Protein AF-A0A4Q3CJ29-F1 (afdb_monomer)

Structure (mmCIF, N/CA/C/O backbone):
data_AF-A0A4Q3CJ29-F1
#
_entry.id   AF-A0A4Q3CJ29-F1
#
loop_
_atom_site.group_PDB
_atom_site.id
_atom_site.type_symbol
_atom_site.label_atom_id
_atom_site.label_alt_id
_atom_site.label_comp_id
_atom_site.label_asym_id
_atom_site.label_entity_id
_atom_site.label_seq_id
_atom_site.pdbx_PDB_ins_code
_atom_site.Cartn_x
_atom_site.Cartn_y
_atom_site.Cartn_z
_atom_site.occupancy
_atom_site.B_iso_or_equiv
_atom_site.auth_seq_id
_atom_site.auth_comp_id
_atom_site.auth_asym_id
_atom_site.auth_atom_id
_atom_site.pdbx_PDB_model_num
ATOM 1 N N . VAL A 1 1 ? -7.445 -18.100 38.211 1.00 94.38 1 VAL A N 1
ATOM 2 C CA . VAL A 1 1 ? -8.333 -17.823 39.368 1.00 94.38 1 VAL A CA 1
ATOM 3 C C . VAL A 1 1 ? -9.740 -18.231 38.981 1.00 94.38 1 VAL A C 1
ATOM 5 O O . VAL A 1 1 ? -10.176 -17.816 37.915 1.00 94.38 1 VAL A O 1
ATOM 8 N N . LEU A 1 2 ? -10.411 -19.054 39.791 1.00 96.38 2 LEU A N 1
ATOM 9 C CA . LEU A 1 2 ? -11.776 -19.523 39.535 1.00 96.38 2 LEU A CA 1
ATOM 10 C C . LEU A 1 2 ? -12.670 -19.177 40.727 1.00 96.38 2 LEU A C 1
ATOM 12 O O . LEU A 1 2 ? -12.329 -19.517 41.860 1.00 96.38 2 LEU A O 1
ATOM 16 N N . ILE A 1 3 ? -13.787 -18.508 40.456 1.00 97.44 3 ILE A N 1
ATOM 17 C CA . ILE A 1 3 ? -14.848 -18.225 41.420 1.00 97.44 3 ILE A CA 1
ATOM 18 C C . ILE A 1 3 ? -16.044 -19.103 41.061 1.00 97.44 3 ILE A C 1
ATOM 20 O O . ILE A 1 3 ? -16.581 -19.012 39.959 1.00 97.44 3 ILE A O 1
ATOM 24 N N . GLU A 1 4 ? -16.410 -19.991 41.978 1.00 97.62 4 GLU A N 1
ATOM 25 C CA . GLU A 1 4 ? -17.445 -21.000 41.755 1.00 97.62 4 GLU A CA 1
ATOM 26 C C . GLU A 1 4 ? -18.858 -20.442 41.931 1.00 97.62 4 GLU A C 1
ATOM 28 O O . GLU A 1 4 ? -19.086 -19.464 42.649 1.00 97.62 4 GLU A O 1
ATOM 33 N N . ALA A 1 5 ? -19.829 -21.118 41.317 1.00 95.75 5 ALA A N 1
ATOM 34 C CA . ALA A 1 5 ? -21.240 -20.792 41.474 1.00 95.75 5 ALA A CA 1
ATOM 35 C C . ALA A 1 5 ? -21.651 -20.724 42.962 1.00 95.75 5 ALA A C 1
ATOM 37 O O . ALA A 1 5 ? -21.245 -21.546 43.784 1.00 95.75 5 ALA A O 1
ATOM 38 N N . GLY A 1 6 ? -22.470 -19.729 43.314 1.00 93.50 6 GLY A N 1
ATOM 39 C CA . GLY A 1 6 ? -22.916 -19.484 44.692 1.00 93.50 6 GLY A CA 1
ATOM 40 C C . GLY A 1 6 ? -21.941 -18.679 45.563 1.00 93.50 6 GLY A C 1
ATOM 41 O O . GLY A 1 6 ? -22.311 -18.293 46.673 1.00 93.50 6 GLY A O 1
ATOM 42 N N . ALA A 1 7 ? -20.730 -18.379 45.083 1.00 96.56 7 ALA A N 1
ATOM 43 C CA . ALA A 1 7 ? -19.830 -17.439 45.746 1.00 96.56 7 ALA A CA 1
ATOM 44 C C . ALA A 1 7 ? -20.321 -15.985 45.620 1.00 96.56 7 ALA A C 1
ATOM 46 O O . ALA A 1 7 ? -21.025 -15.630 44.676 1.00 96.56 7 ALA A O 1
ATOM 47 N N . ASN A 1 8 ? -19.897 -15.130 46.553 1.00 95.50 8 ASN A N 1
ATOM 48 C CA . ASN A 1 8 ? -20.162 -13.692 46.526 1.00 95.50 8 ASN A CA 1
ATOM 49 C C . ASN A 1 8 ? -18.838 -12.918 46.531 1.00 95.50 8 ASN A C 1
ATOM 51 O O . ASN A 1 8 ? -18.165 -12.845 47.561 1.00 95.50 8 ASN A O 1
ATOM 55 N N . LEU A 1 9 ? -18.471 -12.362 45.378 1.00 95.56 9 LEU A N 1
ATOM 56 C CA . LEU A 1 9 ? -17.256 -11.583 45.166 1.00 95.56 9 LEU A CA 1
ATOM 57 C C . LEU A 1 9 ? -17.594 -10.310 44.378 1.00 95.56 9 LEU A C 1
ATOM 59 O O . LEU A 1 9 ? -17.378 -10.261 43.173 1.00 95.56 9 LEU A O 1
ATOM 63 N N . PRO A 1 10 ? -18.102 -9.254 45.030 1.00 96.56 10 PRO A N 1
ATOM 64 C CA . PRO A 1 10 ? -18.546 -8.059 44.318 1.00 96.56 10 PRO A CA 1
ATOM 65 C C . PRO A 1 10 ? -17.394 -7.252 43.706 1.00 96.56 10 PRO A C 1
ATOM 67 O O . PRO A 1 10 ? -17.610 -6.550 42.718 1.00 96.56 10 PRO A O 1
ATOM 70 N N . THR A 1 11 ? -16.183 -7.363 44.263 1.00 97.88 11 THR A N 1
ATOM 71 C CA . THR A 1 11 ? -15.027 -6.542 43.885 1.00 97.88 11 THR A CA 1
ATOM 72 C C . THR A 1 11 ? -13.783 -7.395 43.674 1.00 97.88 11 THR A C 1
ATOM 74 O O . THR A 1 11 ? -13.414 -8.189 44.540 1.00 97.88 11 THR A O 1
ATOM 77 N N . VAL A 1 12 ? -13.085 -7.150 42.566 1.00 97.75 12 VAL A N 1
ATOM 78 C CA . VAL A 1 12 ? -11.776 -7.726 42.244 1.00 97.75 12 VAL A CA 1
ATOM 79 C C . VAL A 1 12 ? -10.780 -6.599 41.996 1.00 97.75 12 VAL A C 1
ATOM 81 O O . VAL A 1 12 ? -11.052 -5.687 41.219 1.00 97.75 12 VAL A O 1
ATOM 84 N N . VAL A 1 13 ? -9.609 -6.671 42.630 1.00 96.25 13 VAL A N 1
ATOM 85 C CA . VAL A 1 13 ? -8.489 -5.755 42.375 1.00 96.25 13 VAL A CA 1
ATOM 86 C C . VAL A 1 13 ? -7.233 -6.577 42.110 1.00 96.25 13 VAL A C 1
ATOM 88 O O . VAL A 1 13 ? -6.745 -7.267 43.003 1.00 96.25 13 VAL A O 1
ATOM 91 N N . ASN A 1 14 ? -6.703 -6.494 40.891 1.00 94.25 14 ASN A N 1
ATOM 92 C CA . ASN A 1 14 ? -5.412 -7.059 40.527 1.00 94.25 14 ASN A CA 1
ATOM 93 C C . ASN A 1 14 ? -4.332 -5.975 40.523 1.00 94.25 14 ASN A C 1
ATOM 95 O O . ASN A 1 14 ? -4.329 -5.103 39.659 1.00 94.25 14 ASN A O 1
ATOM 99 N N . ASN A 1 15 ? -3.376 -6.088 41.439 1.00 92.44 15 ASN A N 1
ATOM 100 C CA . ASN A 1 15 ? -2.154 -5.283 41.470 1.00 92.44 15 ASN A CA 1
ATOM 101 C C . ASN A 1 15 ? -0.885 -6.111 41.177 1.00 92.44 15 ASN A C 1
ATOM 103 O O . ASN A 1 15 ? 0.224 -5.584 41.246 1.00 92.44 15 ASN A O 1
ATOM 107 N N . GLY A 1 16 ? -1.041 -7.396 40.843 1.00 90.44 16 GLY A N 1
ATOM 108 C CA . GLY A 1 16 ? 0.041 -8.336 40.565 1.00 90.44 16 GLY A CA 1
ATOM 109 C C . GLY A 1 16 ? -0.089 -8.983 39.185 1.00 90.44 16 GLY A C 1
ATOM 110 O O . GLY A 1 16 ? -0.587 -8.379 38.236 1.00 90.44 16 GLY A O 1
ATOM 111 N N . LEU A 1 17 ? 0.387 -10.222 39.069 1.00 92.38 17 LEU A N 1
ATOM 112 C CA . LEU A 1 17 ? 0.247 -11.030 37.860 1.00 92.38 17 LEU A CA 1
ATOM 113 C C . LEU A 1 17 ? -0.855 -12.075 38.056 1.00 92.38 17 LEU A C 1
ATOM 115 O O . LEU A 1 17 ? -0.728 -12.948 38.913 1.00 92.38 17 LEU A O 1
ATOM 119 N N . ILE A 1 18 ? -1.883 -12.034 37.210 1.00 94.94 18 ILE A N 1
ATOM 120 C CA . ILE A 1 18 ? -2.821 -13.146 37.021 1.00 94.94 18 ILE A CA 1
ATOM 121 C C . ILE A 1 18 ? -2.490 -13.781 35.673 1.00 94.94 18 ILE A C 1
ATOM 123 O O . ILE A 1 18 ? -2.549 -13.112 34.647 1.00 94.94 18 ILE A O 1
ATOM 127 N N . SER A 1 19 ? -2.106 -15.056 35.657 1.00 93.75 19 SER A N 1
ATOM 128 C CA . SER A 1 19 ? -1.716 -15.730 34.419 1.00 93.75 19 SER A CA 1
ATOM 129 C C . SER A 1 19 ? -2.280 -17.141 34.339 1.00 93.75 19 SER A C 1
ATOM 131 O O . SER A 1 19 ? -2.299 -17.851 35.344 1.00 93.75 19 SER A O 1
ATOM 133 N N . ALA A 1 20 ? -2.699 -17.549 33.145 1.00 92.62 20 ALA A N 1
ATOM 134 C CA . ALA A 1 20 ? -2.977 -18.938 32.801 1.00 92.62 20 ALA A CA 1
ATOM 135 C C . ALA A 1 20 ? -2.322 -19.269 31.461 1.00 92.62 20 ALA A C 1
ATOM 137 O O . ALA A 1 20 ? -2.371 -18.474 30.527 1.00 92.62 20 ALA A O 1
ATOM 138 N N . GLN A 1 21 ? -1.705 -20.440 31.363 1.00 87.62 21 GLN A N 1
ATOM 139 C CA . GLN A 1 21 ? -1.105 -20.914 30.123 1.00 87.62 21 GLN A CA 1
ATOM 140 C C . GLN A 1 21 ? -1.438 -22.384 29.937 1.00 87.62 21 GLN A C 1
ATOM 142 O O . GLN A 1 21 ? -1.417 -23.149 30.904 1.00 87.62 21 GLN A O 1
ATOM 147 N N . THR A 1 22 ? -1.723 -22.766 28.702 1.00 83.56 22 THR A N 1
ATOM 148 C CA . THR A 1 22 ? -1.844 -24.162 28.283 1.00 83.56 22 THR A CA 1
ATOM 149 C C . THR A 1 22 ? -0.702 -24.494 27.329 1.00 83.56 22 THR A C 1
ATOM 151 O O . THR A 1 22 ? -0.138 -23.606 26.689 1.00 83.56 22 THR A O 1
ATOM 154 N N . ARG A 1 23 ? -0.290 -25.764 27.314 1.00 77.12 23 ARG A N 1
ATOM 155 C CA . ARG A 1 23 ? 0.631 -26.298 26.305 1.00 77.12 23 ARG A CA 1
ATOM 156 C C . ARG A 1 23 ? -0.206 -26.948 25.213 1.00 77.12 23 ARG A C 1
ATOM 158 O O . ARG A 1 23 ? -1.169 -27.637 25.560 1.00 77.12 23 ARG A O 1
ATOM 165 N N . GLY A 1 24 ? 0.151 -26.701 23.960 1.00 67.44 24 GLY A N 1
ATOM 166 C CA . GLY A 1 24 ? -0.665 -27.068 22.809 1.00 67.44 24 GLY A CA 1
ATOM 167 C C . GLY A 1 24 ? -1.910 -26.185 22.656 1.00 67.44 24 GLY A C 1
ATOM 168 O O . GLY A 1 24 ? -2.311 -25.449 23.566 1.00 67.44 24 GLY A O 1
ATOM 169 N N . TYR A 1 25 ? -2.530 -26.252 21.481 1.00 67.19 25 TYR A N 1
ATOM 170 C CA . TYR A 1 25 ? -3.647 -25.378 21.118 1.00 67.19 25 TYR A CA 1
ATOM 171 C C . TYR A 1 25 ? -5.013 -25.865 21.606 1.00 67.19 25 TYR A C 1
ATOM 173 O O . TYR A 1 25 ? -5.947 -25.077 21.594 1.00 67.19 25 TYR A O 1
ATOM 181 N N . ASP A 1 26 ? -5.142 -27.099 22.095 1.00 69.31 26 ASP A N 1
ATOM 182 C CA . ASP A 1 26 ? -6.441 -27.725 22.405 1.00 69.31 26 ASP A CA 1
ATOM 183 C C . ASP A 1 26 ? -7.023 -27.343 23.781 1.00 69.31 26 ASP A C 1
ATOM 185 O O . ASP A 1 26 ? -8.207 -27.553 24.051 1.00 69.31 26 ASP A O 1
ATOM 189 N N . GLY A 1 27 ? -6.203 -26.800 24.685 1.00 71.50 27 GLY A N 1
ATOM 190 C CA . GLY A 1 27 ? -6.603 -26.494 26.061 1.00 71.50 27 GLY A CA 1
ATOM 191 C C . GLY A 1 27 ? -7.070 -25.051 26.267 1.00 71.50 27 GLY A C 1
ATOM 192 O O . GLY A 1 27 ? -6.395 -24.114 25.847 1.00 71.50 27 GLY A O 1
ATOM 193 N N . ASP A 1 28 ? -8.158 -24.857 27.018 1.00 84.06 28 ASP A N 1
ATOM 194 C CA . ASP A 1 28 ? -8.608 -23.528 27.457 1.00 84.06 28 ASP A CA 1
ATOM 195 C C . ASP A 1 28 ? -7.638 -22.905 28.484 1.00 84.06 28 ASP A C 1
ATOM 197 O O . ASP A 1 28 ? -7.455 -23.419 29.591 1.00 84.06 28 ASP A O 1
ATOM 201 N N . ALA A 1 29 ? -7.065 -21.746 28.155 1.00 90.88 29 ALA A N 1
ATOM 202 C CA . ALA A 1 29 ? -6.261 -20.923 29.054 1.00 90.88 29 ALA A CA 1
ATOM 203 C C . ALA A 1 29 ? -7.100 -19.750 29.577 1.00 90.88 29 ALA A C 1
ATOM 205 O O . ALA A 1 29 ? -7.347 -18.783 28.855 1.00 90.88 29 ALA A O 1
ATOM 206 N N . ILE A 1 30 ? -7.536 -19.816 30.842 1.00 94.25 30 ILE A N 1
ATOM 207 C CA . ILE A 1 30 ? -8.396 -18.779 31.435 1.00 94.25 30 ILE A CA 1
ATOM 208 C C . ILE A 1 30 ? -7.808 -18.249 32.736 1.00 94.25 30 ILE A C 1
ATOM 210 O O . ILE A 1 30 ? -7.749 -18.951 33.748 1.00 94.25 30 ILE A O 1
ATOM 214 N N . ALA A 1 31 ? -7.344 -16.998 32.705 1.00 96.25 31 ALA A N 1
ATOM 215 C CA . ALA A 1 31 ? -6.565 -16.430 33.802 1.00 96.25 31 ALA A CA 1
ATOM 216 C C . ALA A 1 31 ? -7.455 -16.050 34.999 1.00 96.25 31 ALA A C 1
ATOM 218 O O . ALA A 1 31 ? -7.124 -16.369 36.148 1.00 96.25 31 ALA A O 1
ATOM 219 N N . PHE A 1 32 ? -8.620 -15.456 34.742 1.00 97.62 32 PHE A N 1
ATOM 220 C CA . PHE A 1 32 ? -9.660 -15.195 35.734 1.00 97.62 32 PHE A CA 1
ATOM 221 C C . PHE A 1 32 ? -11.031 -15.619 35.201 1.00 97.62 32 PHE A C 1
ATOM 223 O O . PHE A 1 32 ? -11.414 -15.208 34.112 1.00 97.62 32 PHE A O 1
ATOM 230 N N . ARG A 1 33 ? -11.784 -16.404 35.975 1.00 97.50 33 ARG A N 1
ATOM 231 C CA . ARG A 1 33 ? -13.148 -16.827 35.642 1.00 97.50 33 ARG A CA 1
ATOM 232 C C . ARG A 1 33 ? -14.073 -16.663 36.840 1.00 97.50 33 ARG A C 1
ATOM 234 O O . ARG A 1 33 ? -13.758 -17.176 37.915 1.00 97.50 33 ARG A O 1
ATOM 241 N N . ASP A 1 34 ? -15.214 -16.014 36.628 1.00 98.06 34 ASP A N 1
ATOM 242 C CA . ASP A 1 34 ? -16.315 -15.947 37.589 1.00 98.06 34 ASP A CA 1
ATOM 243 C C . ASP A 1 34 ? -17.552 -16.685 37.066 1.00 98.06 34 ASP A C 1
ATOM 245 O O . ASP A 1 34 ? -18.190 -16.248 36.112 1.00 98.06 34 ASP A O 1
ATOM 249 N N . LEU A 1 35 ? -17.887 -17.809 37.705 1.00 97.69 35 LEU A N 1
ATOM 250 C CA . LEU A 1 35 ? -19.113 -18.571 37.453 1.00 97.69 35 LEU A CA 1
ATOM 251 C C . LEU A 1 35 ? -20.255 -18.173 38.393 1.00 97.69 35 LEU A C 1
ATOM 253 O O . LEU A 1 35 ? -21.382 -18.628 38.207 1.00 97.69 35 LEU A O 1
ATOM 257 N N . SER A 1 36 ? -19.982 -17.367 39.423 1.00 97.50 36 SER A N 1
ATOM 258 C CA . SER A 1 36 ? -21.001 -16.933 40.374 1.00 97.50 36 SER A CA 1
ATOM 259 C C . SER A 1 36 ? -21.818 -15.754 39.852 1.00 97.50 36 SER A C 1
ATOM 261 O O . SER A 1 36 ? -22.966 -15.586 40.265 1.00 97.50 36 SER A O 1
ATOM 263 N N . GLY A 1 37 ? -21.246 -14.970 38.930 1.00 96.75 37 GLY A N 1
ATOM 264 C CA . GLY A 1 37 ? -21.897 -13.822 38.300 1.00 96.75 37 GLY A CA 1
ATOM 265 C C . GLY A 1 37 ? -22.069 -12.642 39.255 1.00 96.75 37 GLY A C 1
ATOM 266 O O . GLY A 1 37 ? -22.940 -11.803 39.041 1.00 96.75 37 GLY A O 1
ATOM 267 N N . THR A 1 38 ? -21.278 -12.591 40.331 1.00 97.50 38 THR A N 1
ATOM 268 C CA . THR A 1 38 ? -21.423 -11.577 41.391 1.00 97.50 38 THR A CA 1
ATOM 269 C C . THR A 1 38 ? -20.418 -10.438 41.292 1.00 97.50 38 THR A C 1
ATOM 271 O O . THR A 1 38 ? -20.599 -9.429 41.974 1.00 97.50 38 THR A O 1
ATOM 274 N N . VAL A 1 39 ? -19.387 -10.551 40.446 1.00 98.19 39 VAL A N 1
ATOM 275 C CA . VAL A 1 39 ? -18.405 -9.474 40.244 1.00 98.19 39 VAL A CA 1
ATOM 276 C C . VAL A 1 39 ? -19.084 -8.259 39.625 1.00 98.19 39 VAL A C 1
ATOM 278 O O . VAL A 1 39 ? -19.538 -8.325 38.497 1.00 98.19 39 VAL A O 1
ATOM 281 N N . THR A 1 40 ? -19.108 -7.131 40.331 1.00 97.69 40 THR A N 1
ATOM 282 C CA . THR A 1 40 ? -19.664 -5.856 39.825 1.00 97.69 40 THR A CA 1
ATOM 283 C C . THR A 1 40 ? -18.574 -4.830 39.524 1.00 97.69 40 THR A C 1
ATOM 285 O O . THR A 1 40 ? -18.781 -3.910 38.736 1.00 97.69 40 THR A O 1
ATOM 288 N N . SER A 1 41 ? -17.393 -4.987 40.129 1.00 98.06 41 SER A N 1
ATOM 289 C CA . SER A 1 41 ? -16.230 -4.127 39.922 1.00 98.06 41 SER A CA 1
ATOM 290 C C . SER A 1 41 ? -14.973 -4.968 39.740 1.00 98.06 41 SER A C 1
ATOM 292 O O . SER A 1 41 ? -14.632 -5.783 40.600 1.00 98.06 41 SER A O 1
ATOM 294 N N . PHE A 1 42 ? -14.268 -4.752 38.632 1.00 98.31 42 PHE A N 1
ATOM 295 C CA . PHE A 1 42 ? -12.999 -5.406 38.336 1.00 98.31 42 PHE A CA 1
ATOM 296 C C . PHE A 1 42 ? -11.959 -4.341 38.009 1.00 98.31 42 PHE A C 1
ATOM 298 O O . PHE A 1 42 ? -12.092 -3.623 37.026 1.00 98.31 42 PHE A O 1
ATOM 305 N N . THR A 1 43 ? -10.910 -4.220 38.817 1.00 97.00 43 THR A N 1
ATOM 306 C CA . THR A 1 43 ? -9.826 -3.259 38.586 1.00 97.00 43 THR A CA 1
ATOM 307 C C . THR A 1 43 ? -8.515 -3.985 38.322 1.00 97.00 43 THR A C 1
ATOM 309 O O . THR A 1 43 ? -8.062 -4.764 39.158 1.00 97.00 43 THR A O 1
ATOM 312 N N . ASN A 1 44 ? -7.879 -3.704 37.186 1.00 95.50 44 ASN A N 1
ATOM 313 C CA . ASN A 1 44 ? -6.526 -4.150 36.870 1.00 95.50 44 ASN A CA 1
ATOM 314 C C . ASN A 1 44 ? -5.556 -2.963 36.893 1.00 95.50 44 ASN A C 1
ATOM 316 O O . ASN A 1 44 ? -5.711 -2.018 36.120 1.00 95.50 44 ASN A O 1
ATOM 320 N N . THR A 1 45 ? -4.526 -3.044 37.731 1.00 93.62 45 THR A N 1
ATOM 321 C CA . THR A 1 45 ? -3.436 -2.060 37.803 1.00 93.62 45 THR A CA 1
ATOM 322 C C . THR A 1 45 ? -2.075 -2.683 37.491 1.00 93.62 45 THR A C 1
ATOM 324 O O . THR A 1 45 ? -1.043 -2.112 37.824 1.00 93.62 45 THR A O 1
ATOM 327 N N . SER A 1 46 ? -2.047 -3.892 36.924 1.00 91.94 46 SER A N 1
ATOM 328 C CA . SER A 1 46 ? -0.815 -4.598 36.564 1.00 91.94 46 SER A CA 1
ATOM 329 C C . SER A 1 46 ? -1.094 -5.556 35.398 1.00 91.94 46 SER A C 1
ATOM 331 O O . SER A 1 46 ? -1.649 -5.126 34.383 1.00 91.94 46 SER A O 1
ATOM 333 N N . ARG A 1 47 ? -0.716 -6.836 35.484 1.00 92.00 47 ARG A N 1
ATOM 334 C CA . ARG A 1 47 ? -0.756 -7.756 34.342 1.00 92.00 47 ARG A CA 1
ATOM 335 C C . ARG A 1 47 ? -1.781 -8.873 34.509 1.00 92.00 47 ARG A C 1
ATOM 337 O O . ARG A 1 47 ? -1.788 -9.571 35.523 1.00 92.00 47 ARG A O 1
ATOM 344 N N . ILE A 1 48 ? -2.567 -9.096 33.457 1.00 94.19 48 ILE A N 1
ATOM 345 C CA . ILE A 1 48 ? -3.353 -10.317 33.262 1.00 94.19 48 ILE A CA 1
ATOM 346 C C . ILE A 1 48 ? -2.932 -10.936 31.932 1.00 94.19 48 ILE A C 1
ATOM 348 O O . ILE A 1 48 ? -2.820 -10.236 30.929 1.00 94.19 48 ILE A O 1
ATOM 352 N N . ALA A 1 49 ? -2.645 -12.230 31.910 1.00 91.62 49 ALA A N 1
ATOM 353 C CA . ALA A 1 49 ? -2.228 -12.905 30.692 1.00 91.62 49 ALA A CA 1
ATOM 354 C C . ALA A 1 49 ? -2.876 -14.283 30.569 1.00 91.62 49 ALA A C 1
ATOM 356 O O . ALA A 1 49 ? -2.850 -15.084 31.498 1.00 91.62 49 ALA A O 1
ATOM 357 N N . SER A 1 50 ? -3.409 -14.579 29.396 1.00 89.69 50 SER A N 1
ATOM 358 C CA . SER A 1 50 ? -3.743 -15.931 28.974 1.00 89.69 50 SER A CA 1
ATOM 359 C C . SER A 1 50 ? -3.149 -16.198 27.603 1.00 89.69 50 SER A C 1
ATOM 361 O O . SER A 1 50 ? -3.184 -15.313 26.748 1.00 89.69 50 SER A O 1
ATOM 363 N N . GLY A 1 51 ? -2.656 -17.405 27.366 1.00 81.75 51 GLY A N 1
ATOM 364 C CA . GLY A 1 51 ? -2.190 -17.796 26.041 1.00 81.75 51 GLY A CA 1
ATOM 365 C C . GLY A 1 51 ? -1.708 -19.235 25.992 1.00 81.75 51 GLY A C 1
ATOM 366 O O . GLY A 1 51 ? -1.588 -19.895 27.025 1.00 81.75 51 GLY A O 1
ATOM 367 N N . TYR A 1 52 ? -1.411 -19.688 24.783 1.00 77.69 52 TYR A N 1
ATOM 368 C CA . TYR A 1 52 ? -0.823 -20.997 24.524 1.00 77.69 52 TYR A CA 1
ATOM 369 C C . TYR A 1 52 ? 0.699 -20.883 24.520 1.00 77.69 52 TYR A C 1
ATOM 371 O O . TYR A 1 52 ? 1.262 -19.836 24.185 1.00 77.69 52 TYR A O 1
ATOM 379 N N . VAL A 1 53 ? 1.362 -21.963 24.903 1.00 66.56 53 VAL A N 1
ATOM 380 C CA . VAL A 1 53 ? 2.774 -22.187 24.612 1.00 66.56 53 VAL A CA 1
ATOM 381 C C . VAL A 1 53 ? 2.816 -23.285 23.564 1.00 66.56 53 VAL A C 1
ATOM 383 O O . VAL A 1 53 ? 2.398 -24.407 23.851 1.00 66.56 53 VAL A O 1
ATOM 386 N N . ASP A 1 54 ? 3.280 -22.918 22.374 1.00 62.84 54 ASP A N 1
ATOM 387 C CA . ASP A 1 54 ? 3.537 -23.842 21.276 1.00 62.84 54 ASP A CA 1
ATOM 388 C C . ASP A 1 54 ? 4.679 -24.790 21.673 1.00 62.84 54 ASP A C 1
ATOM 390 O O . ASP A 1 54 ? 5.763 -24.338 22.066 1.00 62.84 54 ASP A O 1
ATOM 394 N N . ASP A 1 55 ? 4.403 -26.090 21.675 1.00 60.34 55 ASP A N 1
ATOM 395 C CA . ASP A 1 55 ? 5.374 -27.146 21.937 1.00 60.34 55 ASP A CA 1
ATOM 396 C C . ASP A 1 55 ? 5.819 -27.892 20.673 1.00 60.34 55 ASP A C 1
ATOM 398 O O . ASP A 1 55 ? 6.793 -28.645 20.761 1.00 60.34 55 ASP A O 1
ATOM 402 N N . ASP A 1 56 ? 5.204 -27.619 19.515 1.00 54.44 56 ASP A N 1
ATOM 403 C CA . ASP A 1 56 ? 5.570 -28.198 18.225 1.00 54.44 56 ASP A CA 1
ATOM 404 C C . ASP A 1 56 ? 5.083 -27.335 17.040 1.00 54.44 56 ASP A C 1
ATOM 406 O O . ASP A 1 56 ? 3.902 -27.285 16.701 1.00 54.44 56 ASP A O 1
ATOM 410 N N . ALA A 1 57 ? 6.029 -26.722 16.321 1.00 55.19 57 ALA A N 1
ATOM 411 C CA . ALA A 1 57 ? 5.754 -25.901 15.140 1.00 55.19 57 ALA A CA 1
ATOM 412 C C . ALA A 1 57 ? 5.237 -26.698 13.916 1.00 55.19 57 ALA A C 1
ATOM 414 O O . ALA A 1 57 ? 5.065 -26.116 12.842 1.00 55.19 57 ALA A O 1
ATOM 415 N N . THR A 1 58 ? 5.054 -28.020 14.039 1.00 56.03 58 THR A N 1
ATOM 416 C CA . THR A 1 58 ? 4.610 -28.925 12.964 1.00 56.03 58 THR A CA 1
ATOM 417 C C . THR A 1 58 ? 3.251 -29.589 13.207 1.00 56.03 58 THR A C 1
ATOM 419 O O . THR A 1 58 ? 2.852 -30.443 12.415 1.00 56.03 58 THR A O 1
ATOM 422 N N . ASP A 1 59 ? 2.520 -29.196 14.254 1.00 54.66 59 ASP A N 1
ATOM 423 C CA . ASP A 1 59 ? 1.235 -29.816 14.592 1.00 54.66 59 ASP A CA 1
ATOM 424 C C . ASP A 1 59 ? 0.119 -29.528 13.563 1.00 54.66 59 ASP A C 1
ATOM 426 O O . ASP A 1 59 ? -0.277 -28.384 13.323 1.00 54.66 59 ASP A O 1
ATOM 430 N N . ASP A 1 60 ? -0.473 -30.598 13.018 1.00 52.78 60 ASP A N 1
ATOM 431 C CA . ASP A 1 60 ? -1.748 -30.572 12.290 1.00 52.78 60 ASP A CA 1
ATOM 432 C C . ASP A 1 60 ? -2.914 -30.528 13.304 1.00 52.78 60 ASP A C 1
ATOM 434 O O . ASP A 1 60 ? -3.476 -31.554 13.706 1.00 52.78 60 ASP A O 1
ATOM 438 N N . ILE A 1 61 ? -3.291 -29.325 13.750 1.00 53.16 61 ILE A N 1
ATOM 439 C CA . ILE A 1 61 ? -4.404 -29.113 14.694 1.00 53.16 61 ILE A CA 1
ATOM 440 C C . ILE A 1 61 ? -5.735 -29.496 14.018 1.00 53.16 61 ILE A C 1
ATOM 442 O O . ILE A 1 61 ? -6.258 -28.770 13.173 1.00 53.16 61 ILE A O 1
ATOM 446 N N . THR A 1 62 ? -6.329 -30.626 14.416 1.00 53.22 62 THR A N 1
ATOM 447 C CA . THR A 1 62 ? -7.603 -31.149 13.861 1.00 53.22 62 THR A CA 1
ATOM 448 C C . THR A 1 62 ? -8.804 -31.004 14.807 1.00 53.22 62 THR A C 1
ATOM 450 O O . THR A 1 62 ? -9.950 -31.174 14.390 1.00 53.22 62 THR A O 1
ATOM 453 N N . SER A 1 63 ? -8.559 -30.652 16.070 1.00 55.56 63 SER A N 1
ATOM 454 C CA . SER A 1 63 ? -9.529 -30.506 17.172 1.00 55.56 63 SER A CA 1
ATOM 455 C C . SER A 1 63 ? -10.093 -29.084 17.323 1.00 55.56 63 SER A C 1
ATOM 457 O O . SER A 1 63 ? -11.072 -28.889 18.047 1.00 55.56 63 SER A O 1
ATOM 459 N N . GLY A 1 64 ? -9.530 -28.109 16.601 1.00 52.84 64 GLY A N 1
ATOM 460 C CA . GLY A 1 64 ? -9.810 -26.680 16.764 1.00 52.84 64 GLY A CA 1
ATOM 461 C C . GLY A 1 64 ? -9.042 -26.070 17.942 1.00 52.84 64 GLY A C 1
ATOM 462 O O . GLY A 1 64 ? -8.774 -26.731 18.937 1.00 52.84 64 GLY A O 1
ATOM 463 N N . THR A 1 65 ? -8.685 -24.788 17.843 1.00 57.97 65 THR A N 1
ATOM 464 C CA . THR A 1 65 ? -7.994 -24.080 18.930 1.00 57.97 65 THR A CA 1
ATOM 465 C C . THR A 1 65 ? -8.933 -23.905 20.133 1.00 57.97 65 THR A C 1
ATOM 467 O O . THR A 1 65 ? -10.030 -23.361 19.977 1.00 57.97 65 THR A O 1
ATOM 470 N N . GLY A 1 66 ? -8.505 -24.299 21.334 1.00 57.66 66 GLY A N 1
ATOM 471 C CA . GLY A 1 66 ? -9.111 -23.944 22.623 1.00 57.66 66 GLY A CA 1
ATOM 472 C C . GLY A 1 66 ? -9.175 -22.426 22.826 1.00 57.66 66 GLY A C 1
ATOM 473 O O . GLY A 1 66 ? -8.772 -21.660 21.954 1.00 57.66 66 GLY A O 1
ATOM 474 N N . ARG A 1 67 ? -9.680 -21.934 23.963 1.00 76.50 67 ARG A N 1
ATOM 475 C CA . ARG A 1 67 ? -9.873 -20.489 24.226 1.00 76.50 67 ARG A CA 1
ATOM 476 C C . ARG A 1 67 ? -8.784 -19.881 25.112 1.00 76.50 67 ARG A C 1
ATOM 478 O O . ARG A 1 67 ? -8.526 -20.385 26.199 1.00 76.50 67 ARG A O 1
ATOM 485 N N . ALA A 1 68 ? -8.262 -18.714 24.730 1.00 86.00 68 ALA A N 1
ATOM 486 C CA . ALA A 1 68 ? -7.376 -17.892 25.556 1.00 86.00 68 ALA A CA 1
ATOM 487 C C . ALA A 1 68 ? -8.127 -16.647 26.051 1.00 86.00 68 ALA A C 1
ATOM 489 O O . ALA A 1 68 ? -8.233 -15.644 25.338 1.00 86.00 68 ALA A O 1
ATOM 490 N N . LEU A 1 69 ? -8.668 -16.717 27.272 1.00 93.44 69 LEU A N 1
ATOM 491 C CA . LEU A 1 69 ? -9.317 -15.582 27.928 1.00 93.44 69 LEU A CA 1
ATOM 492 C C . LEU A 1 69 ? -8.517 -15.085 29.126 1.00 93.44 69 LEU A C 1
ATOM 494 O O . LEU A 1 69 ? -8.275 -15.802 30.098 1.00 93.44 69 LEU A O 1
ATOM 498 N N . ALA A 1 70 ? -8.195 -13.800 29.112 1.00 96.19 70 ALA A N 1
ATOM 499 C CA . ALA A 1 70 ? -7.647 -13.143 30.278 1.00 96.19 70 ALA A CA 1
ATOM 500 C C . ALA A 1 70 ? -8.696 -13.097 31.394 1.00 96.19 70 ALA A C 1
ATOM 502 O O . ALA A 1 70 ? -8.393 -13.405 32.548 1.00 96.19 70 ALA A O 1
ATOM 503 N N . VAL A 1 71 ? -9.935 -12.737 31.047 1.00 97.94 71 VAL A N 1
ATOM 504 C CA . VAL A 1 71 ? -11.031 -12.601 32.008 1.00 97.94 71 VAL A CA 1
ATOM 505 C C . VAL A 1 71 ? -12.337 -13.118 31.401 1.00 97.94 71 VAL A C 1
ATOM 507 O O . VAL A 1 71 ? -12.732 -12.708 30.313 1.00 97.94 71 VAL A O 1
ATOM 510 N N . ASP A 1 72 ? -13.010 -14.011 32.120 1.00 97.88 72 ASP A N 1
ATOM 511 C CA . ASP A 1 72 ? -14.324 -14.566 31.792 1.00 97.88 72 ASP A CA 1
ATOM 512 C C . ASP A 1 72 ? -15.322 -14.206 32.906 1.00 97.88 72 ASP A C 1
ATOM 514 O O . ASP A 1 72 ? -15.315 -14.815 33.978 1.00 97.88 72 ASP A O 1
ATOM 518 N N . LEU A 1 73 ? -16.140 -13.180 32.660 1.00 98.12 73 LEU A N 1
ATOM 519 C CA . LEU A 1 73 ? -17.237 -12.709 33.518 1.00 98.12 73 LEU A CA 1
ATOM 520 C C . LEU A 1 73 ? -18.604 -12.950 32.861 1.00 98.12 73 LEU A C 1
ATOM 522 O O . LEU A 1 73 ? -19.594 -12.322 33.231 1.00 98.12 73 LEU A O 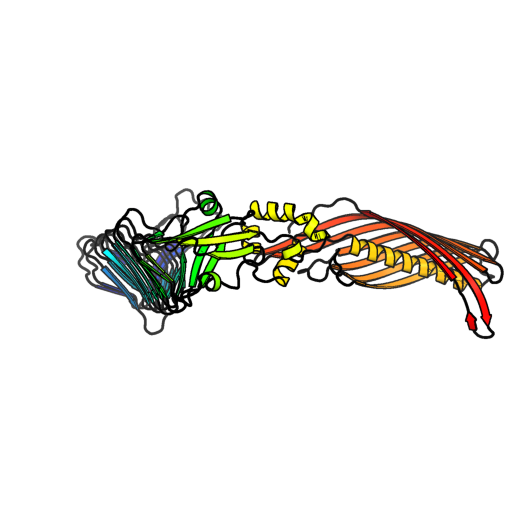1
ATOM 526 N N . SER A 1 74 ? -18.670 -13.858 31.886 1.00 97.44 74 SER A N 1
ATOM 527 C CA . SER A 1 74 ? -19.865 -14.087 31.064 1.00 97.44 74 SER A CA 1
ATOM 528 C C . SER A 1 74 ? -21.097 -14.576 31.836 1.00 97.44 74 SER A C 1
ATOM 530 O O . SER A 1 74 ? -22.215 -14.465 31.340 1.00 97.44 74 SER A O 1
ATOM 532 N N . ALA A 1 75 ? -20.921 -15.077 33.065 1.00 97.38 75 ALA A N 1
ATOM 533 C CA . ALA A 1 75 ? -22.019 -15.456 33.956 1.00 97.38 75 ALA A CA 1
ATOM 534 C C . ALA A 1 75 ? -22.707 -14.256 34.638 1.00 97.38 75 ALA A C 1
ATOM 536 O O . ALA A 1 75 ? -23.756 -14.429 35.259 1.00 97.38 75 ALA A O 1
ATOM 537 N N . ASN A 1 76 ? -22.133 -13.051 34.566 1.00 97.62 76 ASN A N 1
ATOM 538 C CA . ASN A 1 76 ? -22.725 -11.865 35.172 1.00 97.62 76 ASN A CA 1
ATOM 539 C C . ASN A 1 76 ? -23.961 -11.404 34.379 1.00 97.62 76 ASN A C 1
ATOM 541 O O . ASN A 1 76 ? -23.915 -11.253 33.163 1.00 97.62 76 ASN A O 1
ATOM 545 N N . THR A 1 77 ? -25.074 -11.142 35.061 1.00 96.62 77 THR A N 1
ATOM 546 C CA . THR A 1 77 ? -26.305 -10.644 34.415 1.00 96.62 77 THR A CA 1
ATOM 547 C C . THR A 1 77 ? -26.713 -9.247 34.883 1.00 96.62 77 THR A C 1
ATOM 549 O O . THR A 1 77 ? -27.756 -8.744 34.473 1.00 96.62 77 THR A O 1
ATOM 552 N N . THR A 1 78 ? -25.950 -8.631 35.789 1.00 95.44 78 THR A N 1
ATOM 553 C CA . THR A 1 78 ? -26.264 -7.331 36.406 1.00 95.44 78 THR A CA 1
ATOM 554 C C . THR A 1 78 ? -25.465 -6.171 35.819 1.00 95.44 78 THR A C 1
ATOM 556 O O . THR A 1 78 ? -25.906 -5.029 35.920 1.00 95.44 78 THR A O 1
ATOM 559 N N . GLY A 1 79 ? -24.318 -6.462 35.208 1.00 96.88 79 GLY A N 1
ATOM 560 C CA . GLY A 1 79 ? -23.357 -5.498 34.689 1.00 96.88 79 GLY A CA 1
ATOM 561 C C . GLY A 1 79 ? -22.093 -5.423 35.548 1.00 96.88 79 GLY A C 1
ATOM 562 O O . GLY A 1 79 ? -22.144 -5.545 36.779 1.00 96.88 79 GLY A O 1
ATOM 563 N N . VAL A 1 80 ? -20.962 -5.198 34.887 1.00 98.31 80 VAL A N 1
ATOM 564 C CA . VAL A 1 80 ? -19.623 -5.078 35.464 1.00 98.31 80 VAL A CA 1
ATOM 565 C C . VAL A 1 80 ? -18.997 -3.751 35.057 1.00 98.31 80 VAL A C 1
ATOM 567 O O . VAL A 1 80 ? -18.945 -3.403 33.881 1.00 98.31 80 VAL A O 1
ATOM 570 N N . ASN A 1 81 ? -18.419 -3.039 36.024 1.00 98.44 81 ASN A N 1
ATOM 571 C CA . ASN A 1 81 ? -17.475 -1.961 35.751 1.00 98.44 81 ASN A CA 1
ATOM 572 C C . ASN A 1 81 ? -16.037 -2.504 35.776 1.00 98.44 81 ASN A C 1
ATOM 574 O O . ASN A 1 81 ? -15.430 -2.669 36.839 1.00 98.44 81 ASN A O 1
ATOM 578 N N . PHE A 1 82 ? -15.499 -2.799 34.597 1.00 98.50 82 PHE A N 1
ATOM 579 C CA . PHE A 1 82 ? -14.124 -3.230 34.393 1.00 98.50 82 PHE A CA 1
ATOM 580 C C . PHE A 1 82 ? -13.237 -2.014 34.129 1.00 98.50 82 PHE A C 1
ATOM 582 O O . PHE A 1 82 ? -13.427 -1.296 33.156 1.00 98.50 82 PHE A O 1
ATOM 589 N N . THR A 1 83 ? -12.221 -1.787 34.953 1.00 97.69 83 THR A N 1
ATOM 590 C CA . THR A 1 83 ? -11.281 -0.676 34.787 1.00 97.69 83 THR A CA 1
ATOM 591 C C . THR A 1 83 ? -9.844 -1.174 34.741 1.00 97.69 83 THR A C 1
ATOM 593 O O . THR A 1 83 ? -9.361 -1.799 35.682 1.00 97.69 83 THR A O 1
ATOM 596 N N . GLN A 1 84 ? -9.130 -0.840 33.669 1.00 95.38 84 GLN A N 1
ATOM 597 C CA . GLN A 1 84 ? -7.677 -0.894 33.627 1.00 95.38 84 GLN A CA 1
ATOM 598 C C . GLN A 1 84 ? -7.111 0.511 33.814 1.00 95.38 84 GLN A C 1
ATOM 600 O O . GLN A 1 84 ? -7.386 1.420 33.031 1.00 95.38 84 GLN A O 1
ATOM 605 N N . ASN A 1 85 ? -6.313 0.674 34.861 1.00 92.06 85 ASN A N 1
ATOM 606 C CA . ASN A 1 85 ? -5.685 1.934 35.227 1.00 92.06 85 ASN A CA 1
ATOM 607 C C . ASN A 1 85 ? -4.387 1.626 35.970 1.00 92.06 85 ASN A C 1
ATOM 609 O O . ASN A 1 85 ? -4.391 0.927 36.976 1.00 92.06 85 ASN A O 1
ATOM 613 N N . GLU A 1 86 ? -3.287 2.192 35.502 1.00 81.75 86 GLU A N 1
ATOM 614 C CA . GLU A 1 86 ? -2.019 2.220 36.220 1.00 81.75 86 GLU A CA 1
ATOM 615 C C . GLU A 1 86 ? -1.308 3.549 35.944 1.00 81.75 86 GLU A C 1
ATOM 617 O O . GLU A 1 86 ? -1.276 4.013 34.801 1.00 81.75 86 GLU A O 1
ATOM 622 N N . ALA A 1 87 ? -0.769 4.167 36.998 1.00 65.94 87 ALA A N 1
ATOM 623 C CA . ALA A 1 87 ? -0.237 5.528 36.978 1.00 65.94 87 ALA A CA 1
ATOM 624 C C . ALA A 1 87 ? 1.106 5.664 36.228 1.00 65.94 87 ALA A C 1
ATOM 626 O O . ALA A 1 87 ? 1.448 6.766 35.801 1.00 65.94 87 ALA A O 1
ATOM 627 N N . ALA A 1 88 ? 1.857 4.572 36.059 1.00 67.25 88 ALA A N 1
ATOM 628 C CA . ALA A 1 88 ? 3.147 4.503 35.371 1.00 67.25 88 ALA A CA 1
ATOM 629 C C . ALA A 1 88 ? 3.088 3.866 33.959 1.00 67.25 88 ALA A C 1
ATOM 631 O O . ALA A 1 88 ? 4.137 3.660 33.347 1.00 67.25 88 ALA A O 1
ATOM 632 N N . ASN A 1 89 ? 1.888 3.619 33.411 1.00 60.41 89 ASN A N 1
ATOM 633 C CA . ASN A 1 89 ? 1.609 3.074 32.069 1.00 60.41 89 ASN A CA 1
ATOM 634 C C . ASN A 1 89 ? 2.043 1.616 31.780 1.00 60.41 89 ASN A C 1
ATOM 636 O O . ASN A 1 89 ? 2.278 1.271 30.621 1.00 60.41 89 ASN A O 1
ATOM 640 N N . ASN A 1 90 ? 2.085 0.725 32.778 1.00 68.88 90 ASN A N 1
ATOM 641 C CA . ASN A 1 90 ? 2.497 -0.678 32.588 1.00 68.88 90 ASN A CA 1
ATOM 642 C C . ASN A 1 90 ? 1.387 -1.734 32.733 1.00 68.88 90 ASN A C 1
ATOM 644 O O . ASN A 1 90 ? 1.689 -2.927 32.633 1.00 68.88 90 ASN A O 1
ATOM 648 N N . ALA A 1 91 ? 0.122 -1.351 32.934 1.00 86.44 91 ALA A N 1
ATOM 649 C CA . ALA A 1 91 ? -0.961 -2.334 32.955 1.00 86.44 91 ALA A CA 1
ATOM 650 C C . ALA A 1 91 ? -1.178 -2.965 31.572 1.00 86.44 91 ALA A C 1
ATOM 652 O O . ALA A 1 91 ? -1.261 -2.267 30.560 1.00 86.44 91 ALA A O 1
ATOM 653 N N . ARG A 1 92 ? -1.247 -4.298 31.525 1.00 91.94 92 ARG A N 1
ATOM 654 C CA . ARG A 1 92 ? -1.428 -5.048 30.275 1.00 91.94 92 ARG A CA 1
ATOM 655 C C . ARG A 1 92 ? -2.370 -6.219 30.470 1.00 91.94 92 ARG A C 1
ATOM 657 O O . ARG A 1 92 ? -2.218 -6.978 31.430 1.00 91.94 92 ARG A O 1
ATOM 664 N N . ILE A 1 93 ? -3.268 -6.404 29.513 1.00 94.38 93 ILE A N 1
ATOM 665 C CA . ILE A 1 93 ? -4.076 -7.613 29.386 1.00 94.38 93 ILE A CA 1
ATOM 666 C C . ILE A 1 93 ? -3.734 -8.283 28.059 1.00 94.38 93 ILE A C 1
ATOM 668 O O . ILE A 1 93 ? -3.805 -7.648 27.012 1.00 94.38 93 ILE A O 1
ATOM 672 N N . PHE A 1 94 ? -3.367 -9.561 28.106 1.00 92.88 94 PHE A N 1
ATOM 673 C CA . PHE A 1 94 ? -3.208 -10.400 26.918 1.00 92.88 94 PHE A CA 1
ATOM 674 C C . PHE A 1 94 ? -4.181 -11.570 26.991 1.00 92.88 94 PHE A C 1
ATOM 676 O O . PHE A 1 94 ? -4.198 -12.279 27.997 1.00 92.88 94 PHE A O 1
ATOM 683 N N . GLY A 1 95 ? -4.966 -11.765 25.937 1.00 91.88 95 GLY A N 1
ATOM 684 C CA . GLY A 1 95 ? -6.095 -12.690 25.905 1.00 91.88 95 GLY A CA 1
ATOM 685 C C . GLY A 1 95 ? -7.439 -11.973 25.895 1.00 91.88 95 GLY A C 1
ATOM 686 O O . GLY A 1 95 ? -7.534 -10.790 26.224 1.00 91.88 95 GLY A O 1
ATOM 687 N N . GLY A 1 96 ? -8.487 -12.697 25.504 1.00 95.00 96 GLY A N 1
ATOM 688 C CA . GLY A 1 96 ? -9.819 -12.119 25.373 1.00 95.00 96 GLY A CA 1
ATOM 689 C C . GLY A 1 96 ? -10.468 -11.761 26.713 1.00 95.00 96 GLY A C 1
ATOM 690 O O . GLY A 1 96 ? -10.138 -12.326 27.759 1.00 95.00 96 GLY A O 1
ATOM 691 N N . ILE A 1 97 ? -11.426 -10.842 26.670 1.00 97.81 97 ILE A N 1
ATOM 692 C CA . ILE A 1 97 ? -12.300 -10.490 27.791 1.00 97.81 97 ILE A CA 1
ATOM 693 C C . ILE A 1 97 ? -13.729 -10.841 27.384 1.00 97.81 97 ILE A C 1
ATOM 695 O O . ILE A 1 97 ? -14.205 -10.374 26.352 1.00 97.81 97 ILE A O 1
ATOM 699 N N . ALA A 1 98 ? -14.411 -11.656 28.182 1.00 98.00 98 ALA A N 1
ATOM 700 C CA . ALA A 1 98 ? -15.826 -11.964 27.998 1.00 98.00 98 ALA A CA 1
ATOM 701 C C . ALA A 1 98 ? -16.633 -11.378 29.158 1.00 98.00 98 ALA A C 1
ATOM 703 O O . ALA A 1 98 ? -16.354 -11.682 30.318 1.00 98.00 98 ALA A O 1
ATOM 704 N N . LEU A 1 99 ? -17.609 -10.540 28.834 1.00 98.12 99 LEU A N 1
ATOM 705 C CA . LEU A 1 99 ? -18.543 -9.916 29.763 1.00 98.12 99 LEU A CA 1
ATOM 706 C C . LEU A 1 99 ? -19.942 -10.530 29.590 1.00 98.12 99 LEU A C 1
ATOM 708 O O . LEU A 1 99 ? -20.111 -11.521 28.869 1.00 98.12 99 LEU A O 1
ATOM 712 N N . GLY A 1 100 ? -20.889 -10.032 30.372 1.00 96.88 100 GLY A N 1
ATOM 713 C CA . GLY A 1 100 ? -22.119 -10.714 30.725 1.00 96.88 100 GLY A CA 1
ATOM 714 C C . GLY A 1 100 ? -23.323 -10.341 29.866 1.00 96.88 100 GLY A C 1
ATOM 715 O O . GLY A 1 100 ? -23.214 -9.955 28.710 1.00 96.88 100 GLY A O 1
ATOM 716 N N . SER A 1 101 ? -24.517 -10.518 30.428 1.00 96.50 101 SER A N 1
ATOM 717 C CA . SER A 1 101 ? -25.772 -10.053 29.817 1.00 96.50 101 SER A CA 1
ATOM 718 C C . SER A 1 101 ? -26.320 -8.774 30.460 1.00 96.50 101 SER A C 1
ATOM 720 O O . SER A 1 101 ? -27.467 -8.401 30.199 1.00 96.50 101 SER A O 1
ATOM 722 N N . GLY A 1 102 ? -25.577 -8.201 31.408 1.00 96.06 102 GLY A N 1
ATOM 723 C CA . GLY A 1 102 ? -25.927 -6.952 32.074 1.00 96.06 102 GLY A CA 1
ATOM 724 C C . GLY A 1 102 ? -25.313 -5.756 31.356 1.00 96.06 102 GLY A C 1
ATOM 725 O O . GLY A 1 102 ? -24.604 -5.914 30.382 1.00 96.06 102 GLY A O 1
ATOM 726 N N . ASN A 1 103 ? -25.570 -4.543 31.841 1.00 97.19 103 ASN A N 1
ATOM 727 C CA . ASN A 1 103 ? -24.968 -3.358 31.229 1.00 97.19 103 ASN A CA 1
ATOM 728 C C . ASN A 1 103 ? -23.508 -3.242 31.666 1.00 97.19 103 ASN A C 1
ATOM 730 O O . ASN A 1 103 ? -23.231 -2.842 32.802 1.00 97.19 103 ASN A O 1
ATOM 734 N N . ASP A 1 104 ? -22.593 -3.591 30.775 1.00 98.25 104 ASP A N 1
ATOM 735 C CA . ASP A 1 104 ? -21.176 -3.667 31.086 1.00 98.25 104 ASP A CA 1
ATOM 736 C C . ASP A 1 104 ? -20.417 -2.398 30.674 1.00 98.25 104 ASP A C 1
ATOM 738 O O . ASP A 1 104 ? -20.707 -1.747 29.670 1.00 98.25 104 ASP A O 1
ATOM 742 N N . GLN A 1 105 ? -19.400 -2.030 31.451 1.00 98.44 105 GLN A N 1
ATOM 743 C CA . GLN A 1 105 ? -18.527 -0.897 31.163 1.00 98.44 105 GLN A CA 1
ATOM 744 C C . GLN A 1 105 ? -17.063 -1.322 31.243 1.00 98.44 105 GLN A C 1
ATOM 746 O O . GLN A 1 105 ? -16.581 -1.697 32.307 1.00 98.44 105 GLN A O 1
ATOM 751 N N . LEU A 1 106 ? -16.331 -1.186 30.137 1.00 98.62 106 LEU A N 1
ATOM 752 C CA . LEU A 1 106 ? -14.881 -1.353 30.083 1.00 98.62 106 LEU A CA 1
ATOM 753 C C . LEU A 1 106 ? -14.201 0.014 29.962 1.00 98.62 106 LEU A C 1
ATOM 755 O O . LEU A 1 106 ? -14.338 0.700 28.954 1.00 98.62 106 LEU A O 1
ATOM 759 N N . ASN A 1 107 ? -13.433 0.391 30.980 1.00 98.19 107 ASN A N 1
ATOM 760 C CA . ASN A 1 107 ? -12.618 1.598 31.033 1.00 98.19 107 ASN A CA 1
ATOM 761 C C . ASN A 1 107 ? -11.136 1.237 30.904 1.00 98.19 107 ASN A C 1
ATOM 763 O O . ASN A 1 107 ? -10.501 0.815 31.869 1.00 98.19 107 ASN A O 1
ATOM 767 N N . LEU A 1 108 ? -10.566 1.434 29.722 1.00 97.00 108 LEU A N 1
ATOM 768 C CA . LEU A 1 108 ? -9.142 1.284 29.458 1.00 97.00 108 LEU A CA 1
ATOM 769 C C . LEU A 1 108 ? -8.471 2.663 29.529 1.00 97.00 108 LEU A C 1
ATOM 771 O O . LEU A 1 108 ? -8.456 3.412 28.555 1.00 97.00 108 LEU A O 1
ATOM 775 N N . LEU A 1 109 ? -7.970 3.018 30.712 1.00 95.06 109 LEU A N 1
ATOM 776 C CA . LEU A 1 109 ? -7.483 4.369 31.027 1.00 95.06 109 LEU A CA 1
ATOM 777 C C . LEU A 1 109 ? -5.956 4.511 30.951 1.00 95.06 109 LEU A C 1
ATOM 779 O O . LEU A 1 109 ? -5.443 5.628 30.992 1.00 95.06 109 LEU A O 1
ATOM 783 N N . SER A 1 110 ? -5.231 3.394 30.873 1.00 91.12 110 SER A N 1
ATOM 784 C CA . SER A 1 110 ? -3.808 3.357 30.533 1.00 91.12 110 SER A CA 1
ATOM 785 C C . SER A 1 110 ? -3.380 1.967 30.051 1.00 91.12 110 SER A C 1
ATOM 787 O O . SER A 1 110 ? -4.113 0.978 30.181 1.00 91.12 110 SER A O 1
ATOM 789 N N . GLY A 1 111 ? -2.175 1.890 29.486 1.00 91.75 111 GLY A N 1
ATOM 790 C CA . GLY A 1 111 ? -1.580 0.634 29.043 1.00 91.75 111 GLY A CA 1
ATOM 791 C C . GLY A 1 111 ? -2.258 0.048 27.804 1.00 91.75 111 GLY A C 1
ATOM 792 O O . GLY A 1 111 ? -2.690 0.783 26.910 1.00 91.75 111 GLY A O 1
ATOM 793 N N . GLU A 1 112 ? -2.321 -1.282 27.733 1.00 93.31 112 GLU A N 1
ATOM 794 C CA . GLU A 1 112 ? -2.840 -1.978 26.551 1.00 93.31 112 GLU A CA 1
ATOM 795 C C . GLU A 1 112 ? -3.667 -3.229 26.853 1.00 93.31 112 GLU A C 1
ATOM 797 O O . GLU A 1 112 ? -3.494 -3.880 27.887 1.00 93.31 112 GLU A O 1
ATOM 802 N N . ILE A 1 113 ? -4.545 -3.567 25.910 1.00 95.56 113 ILE A N 1
ATOM 803 C CA . ILE A 1 113 ? -5.239 -4.853 25.818 1.00 95.56 113 ILE A CA 1
ATOM 804 C C . ILE A 1 113 ? -4.925 -5.453 24.444 1.00 95.56 113 ILE A C 1
ATOM 806 O O . ILE A 1 113 ? -5.150 -4.807 23.420 1.00 95.56 113 ILE A O 1
ATOM 810 N N . GLY A 1 114 ? -4.391 -6.672 24.430 1.00 94.94 114 GLY A N 1
ATOM 811 C CA . GLY A 1 114 ? -4.198 -7.496 23.239 1.00 94.94 114 GLY A CA 1
ATOM 812 C C . GLY A 1 114 ? -5.106 -8.720 23.296 1.00 94.94 114 GLY A C 1
ATOM 813 O O . GLY A 1 114 ? -4.783 -9.687 23.984 1.00 94.94 114 GLY A O 1
ATOM 814 N N . GLY A 1 115 ? -6.236 -8.674 22.600 1.00 94.31 115 GLY A N 1
ATOM 815 C CA . GLY A 1 115 ? -7.272 -9.704 22.614 1.00 94.31 115 GLY A CA 1
ATOM 816 C C . GLY A 1 115 ? -8.664 -9.118 22.389 1.00 94.31 115 GLY A C 1
ATOM 817 O O . GLY A 1 115 ? -8.889 -7.924 22.590 1.00 94.31 115 GLY A O 1
ATOM 818 N N . ASN A 1 116 ? -9.600 -9.969 21.973 1.00 97.25 116 ASN A N 1
ATOM 819 C CA . ASN A 1 116 ? -10.971 -9.553 21.680 1.00 97.25 116 ASN A CA 1
ATOM 820 C C . ASN A 1 116 ? -11.760 -9.282 22.967 1.00 97.25 116 ASN A C 1
ATOM 822 O O . ASN A 1 116 ? -11.609 -9.991 23.962 1.00 97.25 116 ASN A O 1
ATOM 826 N N . VAL A 1 117 ? -12.649 -8.297 22.927 1.00 98.25 117 VAL A N 1
ATOM 827 C CA . VAL A 1 117 ? -13.594 -7.977 23.997 1.00 98.25 117 VAL A CA 1
ATOM 828 C C . VAL A 1 117 ? -15.001 -8.313 23.520 1.00 98.25 117 VAL A C 1
ATOM 830 O O . VAL A 1 117 ? -15.514 -7.720 22.573 1.00 98.25 117 VAL A O 1
ATOM 833 N N . ASN A 1 118 ? -15.646 -9.261 24.185 1.00 97.88 118 ASN A N 1
ATOM 834 C CA . ASN A 1 118 ? -17.052 -9.567 23.979 1.00 97.88 118 ASN A CA 1
ATOM 835 C C . ASN A 1 118 ? -17.856 -8.968 25.132 1.00 97.88 118 ASN A C 1
ATOM 837 O O . ASN A 1 118 ? -17.727 -9.433 26.262 1.00 97.88 118 ASN A O 1
ATOM 841 N N . PHE A 1 119 ? -18.669 -7.954 24.844 1.00 97.62 119 PHE A N 1
ATOM 842 C CA . PHE A 1 119 ? -19.542 -7.321 25.832 1.00 97.62 119 PHE A CA 1
ATOM 843 C C . PHE A 1 119 ? -20.795 -8.143 26.144 1.00 97.62 119 PHE A C 1
ATOM 845 O O . PHE A 1 119 ? -21.440 -7.885 27.143 1.00 97.62 119 PHE A O 1
ATOM 852 N N . GLY A 1 120 ? -21.123 -9.147 25.325 1.00 95.56 120 GLY A N 1
ATOM 853 C CA . GLY A 1 120 ? -22.328 -9.941 25.518 1.00 95.56 120 GLY A CA 1
ATOM 854 C C . GLY A 1 120 ? -23.596 -9.134 25.234 1.00 95.56 120 GLY A C 1
ATOM 855 O O . GLY A 1 120 ? -23.689 -8.477 24.197 1.00 95.56 120 GLY A O 1
ATOM 856 N N . ALA A 1 121 ? -24.609 -9.263 26.086 1.00 94.25 121 ALA A N 1
ATOM 857 C CA . ALA A 1 121 ? -25.871 -8.534 25.946 1.00 94.25 121 ALA A CA 1
ATOM 858 C C . ALA A 1 121 ? -25.942 -7.402 26.974 1.00 94.25 121 ALA A C 1
ATOM 860 O O . ALA A 1 121 ? -25.268 -7.471 27.983 1.00 94.25 121 ALA A O 1
ATOM 861 N N . GLY A 1 122 ? -26.824 -6.424 26.767 1.00 94.62 122 GLY A N 1
ATOM 862 C CA . GLY A 1 122 ? -26.894 -5.239 27.623 1.00 94.62 122 GLY A CA 1
ATOM 863 C C . GLY A 1 122 ? -26.784 -3.939 26.835 1.00 94.62 122 GLY A C 1
ATOM 864 O O . GLY A 1 122 ? -26.832 -3.915 25.604 1.00 94.62 122 GLY A O 1
ATOM 865 N N . ALA A 1 123 ? -26.760 -2.821 27.545 1.00 95.50 123 ALA A N 1
ATOM 866 C CA . ALA A 1 123 ? -26.384 -1.526 26.999 1.00 95.50 123 ALA A CA 1
ATOM 867 C C . ALA A 1 123 ? -24.957 -1.218 27.454 1.00 95.50 123 ALA A C 1
ATOM 869 O O . ALA A 1 123 ? -24.754 -0.668 28.539 1.00 95.50 123 ALA A O 1
ATOM 870 N N . ASP A 1 124 ? -23.987 -1.587 26.624 1.00 97.56 124 ASP A N 1
ATOM 871 C CA . ASP A 1 124 ? -22.596 -1.682 27.051 1.00 97.56 124 ASP A CA 1
ATOM 872 C C . ASP A 1 124 ? -21.761 -0.497 26.581 1.00 97.56 124 ASP A C 1
ATOM 874 O O . ASP A 1 124 ? -22.069 0.185 25.596 1.00 97.56 124 ASP A O 1
ATOM 878 N N . THR A 1 125 ? -20.684 -0.231 27.314 1.00 98.25 125 THR A N 1
ATOM 879 C CA . THR A 1 125 ? -19.820 0.927 27.101 1.00 98.25 125 THR A CA 1
ATOM 880 C C . THR A 1 125 ? -18.347 0.534 27.051 1.00 98.25 125 THR A C 1
ATOM 882 O O . THR A 1 125 ? -17.794 0.018 28.019 1.00 98.25 125 THR A O 1
ATOM 885 N N . LEU A 1 126 ? -17.676 0.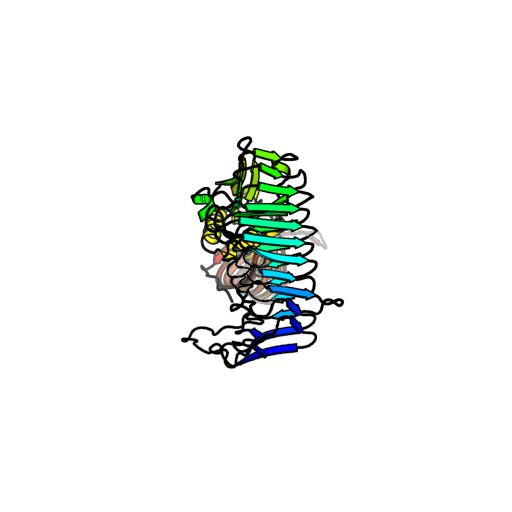879 25.953 1.00 98.69 126 LEU A N 1
ATOM 886 C CA . LEU A 1 126 ? -16.224 0.866 25.819 1.00 98.69 126 LEU A CA 1
ATOM 887 C C . LEU A 1 126 ? -15.683 2.293 25.916 1.00 98.69 126 LEU A C 1
ATOM 889 O O . LEU A 1 126 ? -15.959 3.126 25.055 1.00 98.69 126 LEU A O 1
ATOM 893 N N . ASN A 1 127 ? -14.853 2.560 26.918 1.00 98.62 127 ASN A N 1
ATOM 894 C CA . ASN A 1 127 ? -14.101 3.802 27.042 1.00 98.62 127 ASN A CA 1
ATOM 895 C C . ASN A 1 127 ? -12.605 3.502 26.956 1.00 98.62 127 ASN A C 1
ATOM 897 O O . ASN A 1 127 ? -12.080 2.750 27.776 1.00 98.62 127 ASN A O 1
ATOM 901 N N . ILE A 1 128 ? -11.905 4.127 26.012 1.00 98.25 128 ILE A N 1
ATOM 902 C CA . ILE A 1 128 ? -10.443 4.080 25.929 1.00 98.25 128 ILE A CA 1
ATOM 903 C C . ILE A 1 128 ? -9.907 5.504 26.007 1.00 98.25 128 ILE A C 1
ATOM 905 O O . ILE A 1 128 ? -10.257 6.353 25.187 1.00 98.25 128 ILE A O 1
ATOM 909 N N . ALA A 1 129 ? -9.037 5.756 26.980 1.00 96.88 129 ALA A N 1
ATOM 910 C CA . ALA A 1 129 ? -8.382 7.040 27.167 1.00 96.88 129 ALA A CA 1
ATOM 911 C C . ALA A 1 129 ? -6.877 6.839 27.350 1.00 96.88 129 ALA A C 1
ATOM 913 O O . ALA A 1 129 ? -6.475 6.084 28.226 1.00 96.88 129 ALA A O 1
ATOM 914 N N . ASN A 1 130 ? -6.047 7.517 26.549 1.00 94.50 130 ASN A N 1
ATOM 915 C CA . ASN A 1 130 ? -4.576 7.442 26.645 1.00 94.50 130 ASN A CA 1
ATOM 916 C C . ASN A 1 130 ? -4.012 6.003 26.622 1.00 94.50 130 ASN A C 1
ATOM 918 O O . ASN A 1 130 ? -3.011 5.705 27.275 1.00 94.50 130 ASN A O 1
ATOM 922 N N . ALA A 1 131 ? -4.666 5.099 25.894 1.00 95.38 131 ALA A N 1
ATOM 923 C CA . ALA A 1 131 ? -4.384 3.668 25.937 1.00 95.38 131 ALA A CA 1
ATOM 924 C C . ALA A 1 131 ? -4.619 2.992 24.578 1.00 95.38 131 ALA A C 1
ATOM 926 O O . ALA A 1 131 ? -5.100 3.625 23.627 1.00 95.38 131 ALA A O 1
ATOM 927 N N . ARG A 1 132 ? -4.246 1.709 24.478 1.00 96.19 132 ARG A N 1
ATOM 928 C CA . ARG A 1 132 ? -4.310 0.934 23.231 1.00 96.19 132 ARG A CA 1
ATOM 929 C C . ARG A 1 132 ? -5.114 -0.359 23.361 1.00 96.19 132 ARG A C 1
ATOM 931 O O . ARG A 1 132 ? -4.840 -1.161 24.244 1.00 96.19 132 ARG A O 1
ATOM 938 N N . LEU A 1 133 ? -6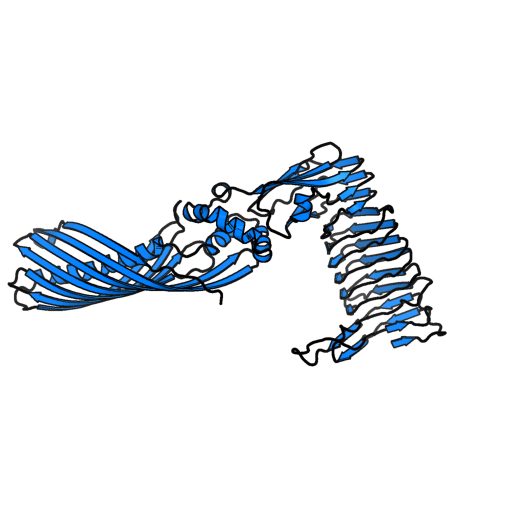.020 -0.612 22.420 1.00 97.50 133 LEU A N 1
ATOM 939 C CA . LEU A 1 133 ? -6.687 -1.908 22.259 1.00 97.50 133 LEU A CA 1
ATOM 940 C C . LEU A 1 133 ? -6.341 -2.509 20.893 1.00 97.50 133 LEU A C 1
ATOM 942 O O . LEU A 1 133 ? -6.468 -1.846 19.864 1.00 97.50 133 LEU A O 1
ATOM 946 N N . THR A 1 134 ? -5.884 -3.755 20.882 1.00 97.69 134 THR A N 1
ATOM 947 C CA . THR A 1 134 ? -5.672 -4.532 19.659 1.00 97.69 134 THR A CA 1
ATOM 948 C C . THR A 1 134 ? -6.450 -5.831 19.761 1.00 97.69 134 THR A C 1
ATOM 950 O O . THR A 1 134 ? -6.103 -6.701 20.555 1.00 97.69 134 THR A O 1
ATOM 953 N N . GLY A 1 135 ? -7.514 -5.922 18.976 1.00 97.00 135 GLY A N 1
ATOM 954 C CA . GLY A 1 135 ? -8.534 -6.958 19.050 1.00 97.00 135 GLY A CA 1
ATOM 955 C C . GLY A 1 135 ? -9.913 -6.367 18.775 1.00 97.00 135 GLY A C 1
ATOM 956 O O . GLY A 1 135 ? -10.117 -5.152 18.856 1.00 97.00 135 GLY A O 1
ATOM 957 N N . ASP A 1 136 ? -10.857 -7.233 18.440 1.00 98.25 136 ASP A N 1
ATOM 958 C CA . ASP A 1 136 ? -12.220 -6.826 18.112 1.00 98.25 136 ASP A CA 1
ATOM 959 C C . ASP A 1 136 ? -13.016 -6.508 19.379 1.00 98.25 136 ASP A C 1
ATOM 961 O O . ASP A 1 136 ? -12.823 -7.149 20.413 1.00 98.25 136 ASP A O 1
ATOM 965 N N . ALA A 1 137 ? -13.953 -5.563 19.302 1.00 98.12 137 ALA A N 1
ATOM 966 C CA . ALA A 1 137 ? -14.953 -5.342 20.341 1.00 98.12 137 ALA A CA 1
ATOM 967 C C . ALA A 1 137 ? -16.359 -5.620 19.791 1.00 98.12 137 ALA A C 1
ATOM 969 O O . ALA A 1 137 ? -16.809 -4.982 18.835 1.00 98.12 137 ALA A O 1
ATOM 970 N N . THR A 1 138 ? -17.051 -6.582 20.400 1.00 97.19 138 THR A N 1
ATOM 971 C CA . THR A 1 138 ? -18.374 -7.045 19.960 1.00 97.19 138 THR A CA 1
ATOM 972 C C . THR A 1 138 ? -19.435 -6.732 21.002 1.00 97.19 138 THR A C 1
ATOM 974 O O . THR A 1 138 ? -19.277 -7.078 22.170 1.00 97.19 138 THR A O 1
ATOM 977 N N . PHE A 1 139 ? -20.526 -6.119 20.551 1.00 96.25 139 PHE A N 1
ATOM 978 C CA . PHE A 1 139 ? -21.702 -5.758 21.332 1.00 96.25 139 PHE A CA 1
ATOM 979 C C . PHE A 1 139 ? -22.898 -6.562 20.810 1.00 96.25 139 PHE A C 1
ATOM 981 O O . PHE A 1 139 ? -23.317 -6.399 19.664 1.00 96.25 139 PHE A O 1
ATOM 988 N N . GLY A 1 140 ? -23.446 -7.456 21.630 1.00 91.94 140 GLY A N 1
ATOM 989 C CA . GLY A 1 140 ? -24.589 -8.306 21.276 1.00 91.94 140 GLY A CA 1
ATOM 990 C C . GLY A 1 140 ? -25.937 -7.787 21.785 1.00 91.94 140 GLY A C 1
ATOM 991 O O . GLY A 1 140 ? -26.974 -8.377 21.485 1.00 91.94 140 GLY A O 1
ATOM 992 N N . GLY A 1 141 ? -25.932 -6.709 22.570 1.00 88.50 141 GLY A N 1
ATOM 993 C CA . GLY A 1 141 ? -27.085 -6.244 23.326 1.00 88.50 141 GLY A CA 1
ATOM 994 C C . GLY A 1 141 ? -27.970 -5.176 22.673 1.00 88.50 141 GLY A C 1
ATOM 995 O O . GLY A 1 141 ? -28.154 -5.079 21.457 1.00 88.50 141 GLY A O 1
ATOM 996 N N . THR A 1 142 ? -28.578 -4.373 23.543 1.00 88.69 142 THR A N 1
ATOM 997 C CA . THR A 1 142 ? -29.539 -3.311 23.219 1.00 88.69 142 THR A CA 1
ATOM 998 C C . THR A 1 142 ? -28.898 -1.951 22.950 1.00 88.69 142 THR A C 1
ATOM 1000 O O . THR A 1 142 ? -29.582 -1.053 22.458 1.00 88.69 142 THR A O 1
ATOM 1003 N N . GLY A 1 143 ? -27.607 -1.782 23.242 1.00 91.31 143 GLY A N 1
ATOM 1004 C CA . GLY A 1 143 ? -26.891 -0.549 22.940 1.00 91.31 143 GLY A CA 1
ATOM 1005 C C . GLY A 1 143 ? -25.377 -0.712 23.002 1.00 91.31 143 GLY A C 1
ATOM 1006 O O . GLY A 1 143 ? -24.876 -1.473 23.822 1.00 91.31 143 GLY A O 1
ATOM 1007 N N . ALA A 1 144 ? -24.667 0.028 22.154 1.00 96.12 144 ALA A N 1
ATOM 1008 C CA . ALA A 1 144 ? -23.209 0.072 22.122 1.00 96.12 144 ALA A CA 1
ATOM 1009 C C . ALA A 1 144 ? -22.721 1.522 22.208 1.00 96.12 144 ALA A C 1
ATOM 1011 O O . ALA A 1 144 ? -22.955 2.318 21.297 1.00 96.12 144 ALA A O 1
ATOM 1012 N N . THR A 1 145 ? -22.028 1.879 23.287 1.00 97.50 145 THR A N 1
ATOM 1013 C CA . THR A 1 145 ? -21.376 3.188 23.431 1.00 97.50 145 THR A CA 1
ATOM 1014 C C . THR A 1 145 ? -19.864 3.016 23.361 1.00 97.50 145 THR A C 1
ATOM 1016 O O . THR A 1 145 ? -19.282 2.321 24.183 1.00 97.50 145 THR A O 1
ATOM 1019 N N . VAL A 1 146 ? -19.207 3.664 22.403 1.00 98.62 146 VAL A N 1
ATOM 1020 C CA . VAL A 1 146 ? -17.754 3.600 22.208 1.00 98.62 146 VAL A CA 1
ATOM 1021 C C . VAL A 1 146 ? -17.176 5.007 22.258 1.00 98.62 146 VAL A C 1
ATOM 1023 O O . VAL A 1 146 ? -17.443 5.828 21.382 1.00 98.62 146 VAL A O 1
ATOM 1026 N N . ASN A 1 147 ? -16.344 5.272 23.262 1.00 98.75 147 ASN A N 1
ATOM 1027 C CA . ASN A 1 147 ? -15.651 6.543 23.440 1.00 98.75 147 ASN A CA 1
ATOM 1028 C C . ASN A 1 147 ? -14.141 6.320 23.430 1.00 98.75 147 ASN A C 1
ATOM 1030 O O . ASN A 1 147 ? -13.577 5.746 24.360 1.00 98.75 147 ASN A O 1
ATOM 1034 N N . LEU A 1 148 ? -13.474 6.815 22.393 1.00 98.75 148 LEU A N 1
ATOM 1035 C CA . LEU A 1 148 ? -12.024 6.795 22.263 1.00 98.75 148 LEU A CA 1
ATOM 1036 C C . LEU A 1 148 ? -11.494 8.233 22.353 1.00 98.75 148 LEU A C 1
ATOM 1038 O O . LEU A 1 148 ? -11.899 9.119 21.590 1.00 98.75 148 LEU A O 1
ATOM 1042 N N . ASN A 1 149 ? -10.592 8.477 23.299 1.00 98.31 149 ASN A N 1
ATOM 1043 C CA . ASN A 1 149 ? -10.013 9.789 23.568 1.00 98.31 149 ASN A CA 1
ATOM 1044 C C . ASN A 1 149 ? -8.491 9.686 23.682 1.00 98.31 149 ASN A C 1
ATOM 1046 O O . ASN A 1 149 ? -7.986 9.030 24.591 1.00 98.31 149 ASN A O 1
ATOM 1050 N N . ASN A 1 150 ? -7.749 10.310 22.762 1.00 97.75 150 ASN A N 1
ATOM 1051 C CA . ASN A 1 150 ? -6.294 10.126 22.671 1.00 97.75 150 ASN A CA 1
ATOM 1052 C C . ASN A 1 150 ? -5.890 8.637 22.733 1.00 97.75 150 ASN A C 1
ATOM 1054 O O . ASN A 1 150 ? -4.988 8.233 23.469 1.00 97.75 150 ASN A O 1
ATOM 1058 N N . ALA A 1 151 ? -6.643 7.799 22.022 1.00 97.81 151 ALA A N 1
ATOM 1059 C CA . ALA A 1 151 ? -6.542 6.350 22.094 1.00 97.81 151 ALA A CA 1
ATOM 1060 C C . ALA A 1 151 ? -6.097 5.754 20.757 1.00 97.81 151 ALA A C 1
ATOM 1062 O O . ALA A 1 151 ? -6.224 6.375 19.700 1.00 97.81 151 ALA A O 1
ATOM 1063 N N . ARG A 1 152 ? -5.591 4.522 20.797 1.00 98.25 152 ARG A N 1
ATOM 1064 C CA . ARG A 1 152 ? -5.328 3.725 19.593 1.00 98.25 152 ARG A CA 1
ATOM 1065 C C . ARG A 1 152 ? -6.146 2.448 19.642 1.00 98.25 152 ARG A C 1
ATOM 1067 O O . ARG A 1 152 ? -6.040 1.701 20.610 1.00 98.25 152 ARG A O 1
ATOM 1074 N N . MET A 1 153 ? -6.929 2.181 18.608 1.00 98.31 153 MET A N 1
ATOM 1075 C CA . MET A 1 153 ? -7.654 0.923 18.485 1.00 98.31 153 MET A CA 1
ATOM 1076 C C . MET A 1 153 ? -7.431 0.313 17.106 1.00 98.31 153 MET A C 1
ATOM 1078 O O . MET A 1 153 ? -7.649 0.975 16.091 1.00 98.31 153 MET A O 1
ATOM 1082 N N . THR A 1 154 ? -7.025 -0.954 17.102 1.00 98.25 154 THR A N 1
ATOM 1083 C CA . THR A 1 154 ? -6.949 -1.789 15.903 1.00 98.25 154 THR A CA 1
ATOM 1084 C C . THR A 1 154 ? -7.819 -3.017 16.114 1.00 98.25 154 THR A C 1
ATOM 1086 O O . THR A 1 154 ? -7.571 -3.771 17.051 1.00 98.25 154 THR A O 1
ATOM 1089 N N . GLY A 1 155 ? -8.818 -3.213 15.261 1.00 97.69 155 GLY A N 1
ATOM 1090 C CA . GLY A 1 155 ? -9.797 -4.295 15.385 1.00 97.69 155 GLY A CA 1
ATOM 1091 C C . GLY A 1 155 ? -11.215 -3.827 15.070 1.00 97.69 155 GLY A C 1
ATOM 1092 O O . GLY A 1 155 ? -11.517 -2.628 15.078 1.00 97.69 155 GLY A O 1
ATOM 1093 N N . ALA A 1 156 ? -12.089 -4.774 14.756 1.00 97.94 156 ALA A N 1
ATOM 1094 C CA . ALA A 1 156 ? -13.465 -4.498 14.387 1.00 97.94 156 ALA A CA 1
ATOM 1095 C C . ALA A 1 156 ? -14.291 -3.986 15.580 1.00 97.94 156 ALA A C 1
ATOM 1097 O O . ALA A 1 156 ? -14.106 -4.395 16.725 1.00 97.94 156 ALA A O 1
ATOM 1098 N N . LEU A 1 157 ? -15.235 -3.090 15.294 1.00 97.44 157 LEU A N 1
ATOM 1099 C CA . LEU A 1 157 ? -16.314 -2.690 16.192 1.00 97.44 157 LEU A CA 1
ATOM 1100 C C . LEU A 1 157 ? -17.627 -3.243 15.641 1.00 97.44 157 LEU A C 1
ATOM 1102 O O . LEU A 1 157 ? -18.138 -2.743 14.640 1.00 97.44 157 LEU A O 1
ATOM 1106 N N . ALA A 1 158 ? -18.187 -4.254 16.300 1.00 95.50 158 ALA A N 1
ATOM 1107 C CA . ALA A 1 158 ? -19.481 -4.829 15.940 1.00 95.50 158 ALA A CA 1
ATOM 1108 C C . ALA A 1 158 ? -20.557 -4.341 16.917 1.00 95.50 158 ALA A C 1
ATOM 1110 O O . ALA A 1 158 ? -20.671 -4.850 18.026 1.00 95.50 158 ALA A O 1
ATOM 1111 N N . LEU A 1 159 ? -21.345 -3.342 16.514 1.00 93.00 159 LEU A N 1
ATOM 1112 C CA . LEU A 1 159 ? -22.260 -2.590 17.391 1.00 93.00 159 LEU A CA 1
ATOM 1113 C C . LEU A 1 159 ? -23.597 -3.289 17.695 1.00 93.00 159 LEU A C 1
ATOM 1115 O O . LEU A 1 159 ? -24.434 -2.724 18.397 1.00 93.00 159 LEU A O 1
ATOM 1119 N N . GLY A 1 160 ? -23.843 -4.472 17.131 1.00 87.44 160 GLY A N 1
ATOM 1120 C CA . GLY A 1 160 ? -25.103 -5.196 17.317 1.00 87.44 160 GLY A CA 1
ATOM 1121 C C . GLY A 1 160 ? -26.321 -4.522 16.669 1.00 87.44 160 GLY A C 1
ATOM 1122 O O . GLY A 1 160 ? -26.181 -3.650 15.804 1.00 87.44 160 GLY A O 1
ATOM 1123 N N . ALA A 1 161 ? -27.521 -4.964 17.076 1.00 79.94 161 ALA A N 1
ATOM 1124 C CA . ALA A 1 161 ? -28.791 -4.750 16.364 1.00 79.94 161 ALA A CA 1
ATOM 1125 C C . ALA A 1 161 ? -29.477 -3.384 16.592 1.00 79.94 161 ALA A C 1
ATOM 1127 O O . ALA A 1 161 ? -30.361 -2.974 15.831 1.00 79.94 161 ALA A O 1
ATOM 1128 N N . SER A 1 162 ? -29.121 -2.727 17.694 1.00 84.31 162 SER A N 1
ATOM 1129 C CA . SER A 1 162 ? -29.961 -1.725 18.353 1.00 84.31 162 SER A CA 1
ATOM 1130 C C . SER A 1 162 ? -29.341 -0.326 18.255 1.00 84.31 162 SER A C 1
ATOM 1132 O O . SER A 1 162 ? -29.087 0.150 17.150 1.00 84.31 162 SER A O 1
ATOM 1134 N N . THR A 1 163 ? -29.125 0.371 19.373 1.00 90.94 163 THR A N 1
ATOM 1135 C CA . THR A 1 163 ? -28.577 1.733 19.375 1.00 90.94 163 THR A CA 1
ATOM 1136 C C . THR A 1 163 ? -27.048 1.728 19.388 1.00 90.94 163 THR A C 1
ATOM 1138 O O . THR A 1 163 ? -26.423 0.843 19.968 1.00 90.94 163 THR A O 1
ATOM 1141 N N . GLY A 1 164 ? -26.425 2.724 18.758 1.00 93.62 164 GLY A N 1
ATOM 1142 C CA . GLY A 1 164 ? -24.967 2.867 18.748 1.00 93.62 164 GLY A CA 1
ATOM 1143 C C . GLY A 1 164 ? -24.516 4.316 18.890 1.00 93.62 164 GLY A C 1
ATOM 1144 O O . GLY A 1 164 ? -25.074 5.209 18.260 1.00 93.62 164 GLY A O 1
ATOM 1145 N N . SER A 1 165 ? -23.478 4.568 19.678 1.00 96.12 165 SER A N 1
ATOM 1146 C CA . SER A 1 165 ? -22.805 5.866 19.729 1.00 96.12 165 SER A CA 1
ATOM 1147 C C . SER A 1 165 ? -21.302 5.664 19.635 1.00 96.12 165 SER A C 1
ATOM 1149 O O . SER A 1 165 ? -20.718 4.963 20.455 1.00 96.12 165 SER A O 1
ATOM 1151 N N . LEU A 1 166 ? -20.686 6.271 18.625 1.00 98.38 166 LEU A N 1
ATOM 1152 C CA . LEU A 1 166 ? -19.250 6.241 18.382 1.00 98.38 166 LEU A CA 1
ATOM 1153 C C . LEU A 1 166 ? -18.682 7.652 18.532 1.00 98.38 166 LEU A C 1
ATOM 1155 O O . LEU A 1 166 ? -19.138 8.581 17.862 1.00 98.38 166 LEU A O 1
ATOM 1159 N N . SER A 1 167 ? -17.657 7.806 19.362 1.00 98.62 167 SER A N 1
ATOM 1160 C CA . SER A 1 167 ? -16.956 9.070 19.572 1.00 98.62 167 SER A CA 1
ATOM 1161 C C . SER A 1 167 ? -15.448 8.856 19.535 1.00 98.62 167 SER A C 1
ATOM 1163 O O . SER A 1 167 ? -14.880 8.206 20.410 1.00 98.62 167 SER A O 1
ATOM 1165 N N . PHE A 1 168 ? -14.789 9.411 18.519 1.00 98.81 168 PHE A N 1
ATOM 1166 C CA . PHE A 1 168 ? -13.341 9.364 18.330 1.00 98.81 168 PHE A CA 1
ATOM 1167 C C . PHE A 1 168 ? -12.779 10.777 18.431 1.00 98.81 168 PHE A C 1
ATOM 1169 O O . PHE A 1 168 ? -13.095 11.641 17.612 1.00 98.81 168 PHE A O 1
ATOM 1176 N N . THR A 1 169 ? -11.969 11.033 19.456 1.00 98.69 169 THR A N 1
ATOM 1177 C CA . THR A 1 169 ? -11.598 12.400 19.854 1.00 98.69 169 THR A CA 1
ATOM 1178 C C . THR A 1 169 ? -10.119 12.538 20.223 1.00 98.69 169 THR A C 1
ATOM 1180 O O . THR A 1 169 ? -9.451 11.547 20.529 1.00 98.69 169 THR A O 1
ATOM 1183 N N . ASN A 1 170 ? -9.606 13.772 20.235 1.00 97.75 170 ASN A N 1
ATOM 1184 C CA . ASN A 1 170 ? -8.307 14.143 20.821 1.00 97.75 170 ASN A CA 1
ATOM 1185 C C . ASN A 1 170 ? -7.100 13.339 20.303 1.00 97.75 170 ASN A C 1
ATOM 1187 O O . ASN A 1 170 ? -6.332 12.793 21.084 1.00 97.75 170 ASN A O 1
ATOM 1191 N N . GLY A 1 171 ? -6.921 13.246 18.991 1.00 97.88 171 GLY A N 1
ATOM 1192 C CA . GLY A 1 171 ? -5.794 12.546 18.368 1.00 97.88 171 GLY A CA 1
ATOM 1193 C C . GLY A 1 171 ? -5.959 11.029 18.296 1.00 97.88 171 GLY A C 1
ATOM 1194 O O . GLY A 1 171 ? -4.992 10.329 18.002 1.00 97.88 171 GLY A O 1
ATOM 1195 N N . THR A 1 172 ? -7.164 10.511 18.558 1.00 98.69 172 THR A N 1
ATOM 1196 C CA . THR A 1 172 ? -7.461 9.078 18.432 1.00 98.69 172 THR A CA 1
ATOM 1197 C C . THR A 1 172 ? -7.120 8.554 17.037 1.00 98.69 172 THR A C 1
ATOM 1199 O O . THR A 1 172 ? -7.374 9.231 16.041 1.00 98.69 172 THR A O 1
ATOM 1202 N N . ILE A 1 173 ? -6.596 7.329 16.972 1.00 98.50 173 ILE A N 1
ATOM 1203 C CA . ILE A 1 173 ? -6.424 6.562 15.734 1.00 98.50 173 ILE A CA 1
ATOM 1204 C C . ILE A 1 173 ? -7.245 5.277 15.854 1.00 98.50 173 ILE A C 1
ATOM 1206 O O . ILE A 1 173 ? -6.978 4.452 16.729 1.00 98.50 173 ILE A O 1
ATOM 1210 N N . TYR A 1 174 ? -8.231 5.114 14.976 1.00 98.50 174 TYR A N 1
ATOM 1211 C CA . TYR A 1 174 ? -9.040 3.905 14.852 1.00 98.50 174 TYR A CA 1
ATOM 1212 C C . TYR A 1 174 ? -8.828 3.263 13.479 1.00 98.50 174 TYR A C 1
ATOM 1214 O O . TYR A 1 174 ? -9.075 3.912 12.461 1.00 98.50 174 TYR A O 1
ATOM 1222 N N . ASN A 1 175 ? -8.432 1.989 13.468 1.00 96.69 175 ASN A N 1
ATOM 1223 C CA . ASN A 1 175 ? -8.283 1.175 12.265 1.00 96.69 175 ASN A CA 1
ATOM 1224 C C . ASN A 1 175 ? -9.052 -0.144 12.434 1.00 96.69 175 ASN A C 1
ATOM 1226 O O . ASN A 1 175 ? -8.631 -1.019 13.191 1.00 96.69 175 ASN A O 1
ATOM 1230 N N . GLY A 1 176 ? -10.158 -0.315 11.717 1.00 96.25 176 GLY A N 1
ATOM 1231 C CA . GLY A 1 176 ? -10.937 -1.550 11.770 1.00 96.25 176 GLY A CA 1
ATOM 1232 C C . GLY A 1 176 ? -12.296 -1.417 11.102 1.00 96.25 176 GLY A C 1
ATOM 1233 O O . GLY A 1 176 ? -12.719 -0.320 10.740 1.00 96.25 176 GLY A O 1
ATOM 1234 N N . ALA A 1 177 ? -12.985 -2.538 10.910 1.00 95.44 177 ALA A N 1
ATOM 1235 C CA . ALA A 1 177 ? -14.336 -2.526 10.367 1.00 95.44 177 ALA A CA 1
ATOM 1236 C C . ALA A 1 177 ? -15.344 -2.093 11.438 1.00 95.44 177 ALA A C 1
ATOM 1238 O O . ALA A 1 177 ? -15.397 -2.676 12.519 1.00 95.44 177 ALA A O 1
ATOM 1239 N N . ILE A 1 178 ? -16.181 -1.106 11.124 1.00 95.50 178 ILE A N 1
ATOM 1240 C CA . ILE A 1 178 ? -17.327 -0.723 11.948 1.00 95.50 178 ILE A CA 1
ATOM 1241 C C . ILE A 1 178 ? -18.567 -1.332 11.312 1.00 95.50 178 ILE A C 1
ATOM 1243 O O . ILE A 1 178 ? -18.980 -0.939 10.220 1.00 95.50 178 ILE A O 1
ATOM 1247 N N . THR A 1 179 ? -19.183 -2.272 12.017 1.00 93.06 179 THR A N 1
ATOM 1248 C CA . THR A 1 179 ? -20.382 -2.969 11.556 1.00 93.06 179 THR A CA 1
ATOM 1249 C C . THR A 1 179 ? -21.528 -2.776 12.540 1.00 93.06 179 THR A C 1
ATOM 1251 O O . THR A 1 179 ? -21.345 -2.590 13.744 1.00 93.06 179 THR A O 1
ATOM 1254 N N . GLY A 1 180 ? -22.749 -2.806 12.019 1.00 87.38 180 GLY A N 1
ATOM 1255 C CA . GLY A 1 180 ? -23.965 -2.833 12.816 1.00 87.38 180 GLY A CA 1
ATOM 1256 C C . GLY A 1 180 ? -24.980 -3.734 12.135 1.00 87.38 180 GLY A C 1
ATOM 1257 O O . GLY A 1 180 ? -25.174 -3.640 10.925 1.00 87.38 180 GLY A O 1
ATOM 1258 N N . SER A 1 181 ? -25.625 -4.610 12.898 1.00 77.50 181 SER A N 1
ATOM 1259 C CA . SER A 1 181 ? -26.765 -5.390 12.415 1.00 77.50 181 SER A CA 1
ATOM 1260 C C . SER A 1 181 ? -28.054 -4.598 12.670 1.00 77.50 181 SER A C 1
ATOM 1262 O O . SER A 1 181 ? -28.101 -3.758 13.550 1.00 77.50 181 SER A O 1
ATOM 1264 N N . GLY A 1 182 ? -29.126 -4.756 11.899 1.00 75.06 182 GLY A N 1
ATOM 1265 C CA . GLY A 1 182 ? -30.400 -4.081 12.213 1.00 75.06 182 GLY A CA 1
ATOM 1266 C C . GLY A 1 182 ? -30.434 -2.540 12.092 1.00 75.06 182 GLY A C 1
ATOM 1267 O O . GLY A 1 182 ? -29.492 -1.881 11.645 1.00 75.06 182 GLY A O 1
ATOM 1268 N N . ALA A 1 183 ? -31.589 -1.973 12.456 1.00 76.25 183 ALA A N 1
ATOM 1269 C CA . ALA A 1 183 ? -32.022 -0.627 12.059 1.00 76.25 183 ALA A CA 1
ATOM 1270 C C . ALA A 1 183 ? -32.071 0.406 13.202 1.00 76.25 183 ALA A C 1
ATOM 1272 O O . ALA A 1 183 ? -32.636 1.486 13.020 1.00 76.25 183 ALA A O 1
ATOM 1273 N N . GLY A 1 184 ? -31.543 0.086 14.388 1.00 85.31 184 GLY A N 1
ATOM 1274 C CA . GLY A 1 184 ? -31.542 1.047 15.487 1.00 85.31 184 GLY A CA 1
ATOM 1275 C C . GLY A 1 184 ? -30.644 2.270 15.210 1.00 85.31 184 GLY A C 1
ATOM 1276 O O . GLY A 1 184 ? -29.747 2.217 14.361 1.00 85.31 184 GLY A O 1
ATOM 1277 N N . PRO A 1 185 ? -30.914 3.407 15.879 1.00 92.00 185 PRO A N 1
ATOM 1278 C CA . PRO A 1 185 ? -30.239 4.672 15.610 1.00 92.00 185 PRO A CA 1
ATOM 1279 C C . PRO A 1 185 ? -28.760 4.629 16.005 1.00 92.00 185 PRO A C 1
ATOM 1281 O O . PRO A 1 185 ? -28.412 4.130 17.078 1.00 92.00 185 PRO A O 1
ATOM 1284 N N . ARG A 1 186 ? -27.892 5.193 15.154 1.00 95.12 186 ARG A N 1
ATOM 1285 C CA . ARG A 1 186 ? -26.439 5.222 15.370 1.00 95.12 186 ARG A CA 1
ATOM 1286 C C . ARG A 1 186 ? -25.835 6.596 15.116 1.00 95.12 186 ARG A C 1
ATOM 1288 O O . ARG A 1 186 ? -26.050 7.163 14.050 1.00 95.12 186 ARG A O 1
ATOM 1295 N N . SER A 1 187 ? -25.044 7.119 16.044 1.00 97.25 187 SER A N 1
ATOM 1296 C CA . SER A 1 187 ? -24.320 8.382 15.859 1.00 97.25 187 SER A CA 1
ATOM 1297 C C . SER A 1 187 ? -22.816 8.166 15.745 1.00 97.25 187 SER A C 1
ATOM 1299 O O . SER A 1 187 ? -22.251 7.361 16.482 1.00 97.25 187 SER A O 1
ATOM 1301 N N . LEU A 1 188 ? -22.166 8.932 14.868 1.00 98.31 188 LEU A N 1
ATOM 1302 C CA . LEU A 1 188 ? -20.712 8.947 14.708 1.00 98.31 188 LEU A CA 1
ATOM 1303 C C . LEU A 1 188 ? -20.160 10.360 14.906 1.00 98.31 188 LEU A C 1
ATOM 1305 O O . LEU A 1 188 ? -20.567 11.291 14.216 1.00 98.31 188 LEU A O 1
ATOM 1309 N N . THR A 1 189 ? -19.192 10.504 15.806 1.00 98.75 189 THR A N 1
ATOM 1310 C CA . THR A 1 189 ? -18.401 11.725 15.985 1.00 98.75 189 THR A CA 1
ATOM 1311 C C . THR A 1 189 ? -16.923 11.418 15.772 1.00 98.75 189 THR A C 1
ATOM 1313 O O . THR A 1 189 ? -16.359 10.569 16.457 1.00 98.75 189 THR A O 1
ATOM 1316 N N . VAL A 1 190 ? -16.283 12.139 14.852 1.00 98.75 190 VAL A N 1
ATOM 1317 C CA . VAL A 1 190 ? -14.833 12.126 14.623 1.00 98.75 190 VAL A CA 1
ATOM 1318 C C . VAL A 1 190 ? -14.329 13.556 14.792 1.00 98.75 190 VAL A C 1
ATOM 1320 O O . VAL A 1 190 ? -14.640 14.431 13.988 1.00 98.75 190 VAL A O 1
ATOM 1323 N N . ASN A 1 191 ? -13.577 13.822 15.855 1.00 98.31 191 ASN A N 1
ATOM 1324 C CA . ASN A 1 191 ? -13.139 15.168 16.216 1.00 98.31 191 ASN A CA 1
ATOM 1325 C C . ASN A 1 191 ? -11.633 15.187 16.480 1.00 98.31 191 ASN A C 1
ATOM 1327 O O . ASN A 1 191 ? -11.178 14.606 17.466 1.00 98.31 191 ASN A O 1
ATOM 1331 N N . ASN A 1 192 ? -10.857 15.844 15.612 1.00 98.12 192 ASN A N 1
ATOM 1332 C CA . ASN A 1 192 ? -9.391 15.813 15.688 1.00 98.12 192 ASN A CA 1
ATOM 1333 C C . ASN A 1 192 ? -8.861 14.371 15.825 1.00 98.12 192 ASN A C 1
ATOM 1335 O O . ASN A 1 192 ? -8.062 14.073 16.703 1.00 98.12 192 ASN A O 1
ATOM 1339 N N . ALA A 1 193 ? -9.382 13.442 15.027 1.00 98.56 193 ALA A N 1
ATOM 1340 C CA . ALA A 1 193 ? -9.058 12.020 15.104 1.00 98.56 193 ALA A CA 1
ATOM 1341 C C . ALA A 1 193 ? -8.905 11.432 13.699 1.00 98.56 193 ALA A C 1
ATOM 1343 O O . ALA A 1 193 ? -9.437 11.984 12.737 1.00 98.56 193 ALA A O 1
ATOM 1344 N N . THR A 1 194 ? -8.182 10.319 13.593 1.00 98.12 194 THR A N 1
ATOM 1345 C CA . THR A 1 194 ? -8.077 9.509 12.375 1.00 98.12 194 THR A CA 1
ATOM 1346 C C . THR A 1 194 ? -8.951 8.271 12.523 1.00 98.12 194 THR A C 1
ATOM 1348 O O . THR A 1 194 ? -8.790 7.519 13.482 1.00 98.12 194 THR A O 1
ATOM 1351 N N . MET A 1 195 ? -9.872 8.061 11.588 1.00 97.25 195 MET A N 1
ATOM 1352 C CA . MET A 1 195 ? -10.789 6.925 11.585 1.00 97.25 195 MET A CA 1
ATOM 1353 C C . MET A 1 195 ? -10.781 6.263 10.213 1.00 97.25 195 MET A C 1
ATOM 1355 O O . MET A 1 195 ? -11.184 6.875 9.229 1.00 97.25 195 MET A O 1
ATOM 1359 N N . ASN A 1 196 ? -10.341 5.011 10.163 1.00 94.56 196 ASN A N 1
ATOM 1360 C CA . ASN A 1 196 ? -10.362 4.178 8.971 1.00 94.56 196 ASN A CA 1
ATOM 1361 C C . ASN A 1 196 ? -11.386 3.060 9.185 1.00 94.56 196 ASN A C 1
ATOM 1363 O O . ASN A 1 196 ? -11.084 2.065 9.845 1.00 94.56 196 ASN A O 1
ATOM 1367 N N . ASN A 1 197 ? -12.604 3.254 8.665 1.00 93.44 197 ASN A N 1
ATOM 1368 C CA . ASN A 1 197 ? -13.648 2.232 8.683 1.00 93.44 197 ASN A CA 1
ATOM 1369 C C . ASN A 1 197 ? -13.395 1.224 7.560 1.00 93.44 197 ASN A C 1
ATOM 1371 O O . ASN A 1 197 ? -13.678 1.518 6.402 1.00 93.44 197 ASN A O 1
ATOM 1375 N N . LEU A 1 198 ? -12.906 0.043 7.923 1.00 90.81 198 LEU A N 1
ATOM 1376 C CA . LEU A 1 198 ? -12.570 -1.038 6.997 1.00 90.81 198 LEU A CA 1
ATOM 1377 C C . LEU A 1 198 ? -13.738 -1.991 6.702 1.00 90.81 198 LEU A C 1
ATOM 1379 O O . LEU A 1 198 ? -13.522 -3.122 6.284 1.00 90.81 198 LEU A O 1
ATOM 1383 N N . GLY A 1 199 ? -14.975 -1.562 6.967 1.00 89.44 199 GLY A N 1
ATOM 1384 C CA . GLY A 1 199 ? -16.171 -2.341 6.655 1.00 89.44 199 GLY A CA 1
ATOM 1385 C C . GLY A 1 199 ? -16.471 -2.375 5.153 1.00 89.44 199 GLY A C 1
ATOM 1386 O O . GLY A 1 199 ? -16.423 -1.350 4.471 1.00 89.44 199 GLY A O 1
ATOM 1387 N N . ASP A 1 200 ? -16.852 -3.547 4.658 1.00 84.69 200 ASP A N 1
ATOM 1388 C CA . ASP A 1 200 ? -17.307 -3.801 3.284 1.00 84.69 200 ASP A CA 1
ATOM 1389 C C . ASP A 1 200 ? -18.731 -3.263 3.015 1.00 84.69 200 ASP A C 1
ATOM 1391 O O . ASP A 1 200 ? -19.071 -2.862 1.902 1.00 84.69 200 ASP A O 1
ATOM 1395 N N . GLY A 1 201 ? -19.568 -3.188 4.052 1.00 88.50 201 GLY A N 1
ATOM 1396 C CA . GLY A 1 201 ? -20.937 -2.677 3.984 1.00 88.50 201 GLY A CA 1
ATOM 1397 C C . GLY A 1 201 ? -21.081 -1.154 4.117 1.00 88.50 201 GLY A C 1
ATOM 1398 O O . GLY A 1 201 ? -20.133 -0.406 4.363 1.00 88.50 201 GLY A O 1
ATOM 1399 N N . THR A 1 202 ? -22.320 -0.675 3.982 1.00 93.00 202 THR A N 1
ATOM 1400 C CA . THR A 1 202 ? -22.693 0.705 4.327 1.00 93.00 202 THR A CA 1
ATOM 1401 C C . THR A 1 202 ? -22.886 0.849 5.833 1.00 93.00 202 THR A C 1
ATOM 1403 O O . THR A 1 202 ? -23.727 0.167 6.425 1.00 93.00 202 THR A O 1
ATOM 1406 N N . LEU A 1 203 ? -22.194 1.807 6.454 1.00 94.00 203 LEU A N 1
ATOM 1407 C CA . LEU A 1 203 ? -22.475 2.200 7.830 1.00 94.00 203 LEU A CA 1
ATOM 1408 C C . LEU A 1 203 ? -23.695 3.131 7.863 1.00 94.00 203 LEU A C 1
ATOM 1410 O O . LEU A 1 203 ? -23.635 4.293 7.454 1.00 94.00 203 LEU A O 1
ATOM 1414 N N . ASN A 1 204 ? -24.815 2.601 8.355 1.00 94.44 204 ASN A N 1
ATOM 1415 C CA . ASN A 1 204 ? -26.055 3.353 8.527 1.00 94.44 204 ASN A CA 1
ATOM 1416 C C . ASN A 1 204 ? -26.037 4.128 9.850 1.00 94.44 204 ASN A C 1
ATOM 1418 O O . ASN A 1 204 ? -25.857 3.542 10.920 1.00 94.44 204 ASN A O 1
ATOM 1422 N N . LEU A 1 205 ? -26.256 5.438 9.763 1.00 96.00 205 LEU A N 1
ATOM 1423 C CA . LEU A 1 205 ? -26.187 6.394 10.863 1.00 96.00 205 LEU A CA 1
ATOM 1424 C C . LEU A 1 205 ? -27.445 7.267 10.892 1.00 96.00 205 LEU A C 1
ATOM 1426 O O . LEU A 1 205 ? -28.047 7.557 9.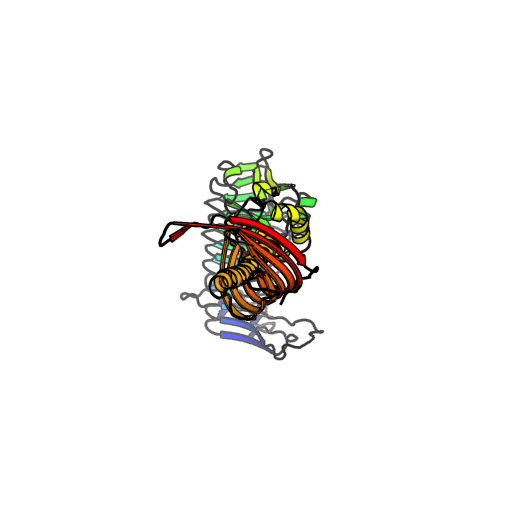865 1.00 96.00 205 LEU A O 1
ATOM 1430 N N . THR A 1 206 ? -27.816 7.752 12.069 1.00 96.88 206 THR A N 1
ATOM 1431 C CA . THR A 1 206 ? -28.799 8.826 12.252 1.00 96.88 206 THR A CA 1
ATOM 1432 C C . THR A 1 206 ? -28.154 10.202 12.296 1.00 96.88 206 THR A C 1
ATOM 1434 O O . THR A 1 206 ? -28.801 11.185 11.946 1.00 96.88 206 THR A O 1
ATOM 1437 N N . SER A 1 207 ? -26.891 10.290 12.708 1.00 98.06 207 SER A N 1
ATOM 1438 C CA . SER A 1 207 ? -26.118 11.531 12.680 1.00 98.06 207 SER A CA 1
ATOM 1439 C C . SER A 1 207 ? -24.629 11.258 12.505 1.00 98.06 207 SER A C 1
ATOM 1441 O O . SER A 1 207 ? -24.109 10.229 12.946 1.00 98.06 207 SER A O 1
ATOM 1443 N N . MET A 1 208 ? -23.943 12.198 11.863 1.00 98.50 208 MET A N 1
ATOM 1444 C CA . MET A 1 208 ? -22.503 12.149 11.644 1.00 98.50 208 MET A CA 1
ATOM 1445 C C . MET A 1 208 ? -21.905 13.539 11.851 1.00 98.50 208 MET A C 1
ATOM 1447 O O . MET A 1 208 ? -22.405 14.509 11.294 1.00 98.50 208 MET A O 1
ATOM 1451 N N . SER A 1 209 ? -20.832 13.639 12.630 1.00 98.56 209 SER A N 1
ATOM 1452 C CA . SER A 1 209 ? -20.062 14.872 12.812 1.00 98.56 209 SER A CA 1
ATOM 1453 C C . SER A 1 209 ? -18.580 14.579 12.624 1.00 98.56 209 SER A C 1
ATOM 1455 O O . SER A 1 209 ? -18.002 13.784 13.364 1.00 98.56 209 SER A O 1
ATOM 1457 N N . VAL A 1 210 ? -17.960 15.206 11.628 1.00 98.38 210 VAL A N 1
ATOM 1458 C CA . VAL A 1 210 ? -16.534 15.072 11.309 1.00 98.38 210 VAL A CA 1
ATOM 1459 C C . VAL A 1 210 ? -15.916 16.461 11.349 1.00 98.38 210 VAL A C 1
ATOM 1461 O O . VAL A 1 210 ? -16.210 17.299 10.506 1.00 98.38 210 VAL A O 1
ATOM 1464 N N . THR A 1 211 ? -15.127 16.761 12.378 1.00 97.12 211 THR A N 1
ATOM 1465 C CA . THR A 1 211 ? -14.758 18.144 12.725 1.00 97.12 211 THR A CA 1
ATOM 1466 C C . THR A 1 211 ? -13.328 18.266 13.258 1.00 97.12 211 THR A C 1
ATOM 1468 O O . THR A 1 211 ? -12.654 17.272 13.529 1.00 97.12 211 THR A O 1
ATOM 1471 N N . ASN A 1 212 ? -12.848 19.507 13.410 1.00 95.38 212 ASN A N 1
ATOM 1472 C CA . ASN A 1 212 ? -11.550 19.838 14.017 1.00 95.38 212 ASN A CA 1
ATOM 1473 C C . ASN A 1 212 ? -10.360 19.091 13.392 1.00 95.38 212 ASN A C 1
ATOM 1475 O O . ASN A 1 212 ? -9.575 18.473 14.101 1.00 95.38 212 ASN A O 1
ATOM 1479 N N . SER A 1 213 ? -10.232 19.138 12.065 1.00 95.19 213 SER A N 1
ATOM 1480 C CA . SER A 1 213 ? -9.148 18.465 11.328 1.00 95.19 213 SER A CA 1
ATOM 1481 C C . SER A 1 213 ? -9.159 16.935 11.442 1.00 95.19 213 SER A C 1
ATOM 1483 O O . SER A 1 213 ? -8.110 16.288 11.431 1.00 95.19 213 SER A O 1
ATOM 1485 N N . ALA A 1 214 ? -10.351 16.348 11.564 1.00 98.06 214 ALA A N 1
ATOM 1486 C CA . ALA A 1 214 ? -10.535 14.907 11.488 1.00 98.06 214 ALA A CA 1
ATOM 1487 C C . ALA A 1 214 ? -10.073 14.343 10.134 1.00 98.06 214 ALA A C 1
ATOM 1489 O O . ALA A 1 214 ? -10.231 14.973 9.087 1.00 98.06 214 ALA A O 1
ATOM 1490 N N . LYS A 1 215 ? -9.526 13.128 10.178 1.00 97.56 215 LYS A N 1
ATOM 1491 C CA . LYS A 1 215 ? -9.087 12.355 9.020 1.00 97.56 215 LYS A CA 1
ATOM 1492 C C . LYS A 1 215 ? -9.950 11.105 8.902 1.00 97.56 215 LYS A C 1
ATOM 1494 O O . LYS A 1 215 ? -10.050 10.347 9.866 1.00 97.56 215 LYS A O 1
ATOM 1499 N N . VAL A 1 216 ? -10.576 10.889 7.752 1.00 96.88 216 VAL A N 1
ATOM 1500 C CA . VAL A 1 216 ? -11.495 9.764 7.532 1.00 96.88 216 VAL A CA 1
ATOM 1501 C C . VAL A 1 216 ? -11.036 8.945 6.334 1.00 96.88 216 VAL A C 1
ATOM 1503 O O . VAL A 1 216 ? -10.923 9.467 5.227 1.00 96.88 216 VAL A O 1
ATOM 1506 N N . GLY A 1 217 ? -10.767 7.664 6.559 1.00 93.44 217 GLY A N 1
ATOM 1507 C CA . GLY A 1 217 ? -10.506 6.696 5.504 1.00 93.44 217 GLY A CA 1
ATOM 1508 C C . GLY A 1 217 ? -11.782 6.376 4.725 1.00 93.44 217 GLY A C 1
ATOM 1509 O O . GLY A 1 217 ? -12.840 6.170 5.320 1.00 93.44 217 GLY A O 1
ATOM 1510 N N . LEU A 1 218 ? -11.679 6.325 3.401 1.00 91.75 218 LEU A N 1
ATOM 1511 C CA . LEU A 1 218 ? -12.738 5.916 2.487 1.00 91.75 218 LEU A CA 1
ATOM 1512 C C . LEU A 1 218 ? -12.308 4.604 1.837 1.00 91.75 218 LEU A C 1
ATOM 1514 O O . LEU A 1 218 ? -11.506 4.625 0.908 1.00 91.75 218 LEU A O 1
ATOM 1518 N N . VAL A 1 219 ? -12.787 3.470 2.344 1.00 87.12 219 VAL A N 1
ATOM 1519 C CA . VAL A 1 219 ? -12.410 2.177 1.764 1.00 87.12 219 VAL A CA 1
ATOM 1520 C C . VAL A 1 219 ? -13.042 1.998 0.393 1.00 87.12 219 VAL A C 1
ATOM 1522 O O . VAL A 1 219 ? -14.250 2.176 0.220 1.00 87.12 219 VAL A O 1
ATOM 1525 N N . VAL A 1 220 ? -12.190 1.659 -0.570 1.00 87.06 220 VAL A N 1
ATOM 1526 C CA . VAL A 1 220 ? -12.540 1.396 -1.959 1.00 87.06 220 VAL A CA 1
ATOM 1527 C C . VAL A 1 220 ? -12.125 -0.031 -2.288 1.00 87.06 220 VAL A C 1
ATOM 1529 O O . VAL A 1 220 ? -10.947 -0.377 -2.226 1.00 87.06 220 VAL A O 1
ATOM 1532 N N . ASP A 1 221 ? -13.112 -0.834 -2.666 1.00 84.56 221 ASP A N 1
ATOM 1533 C CA . ASP A 1 221 ? -12.948 -2.201 -3.143 1.00 84.56 221 ASP A CA 1
ATOM 1534 C C . ASP A 1 221 ? -13.814 -2.427 -4.396 1.00 84.56 221 ASP A C 1
ATOM 1536 O O . ASP A 1 221 ? -14.757 -1.671 -4.678 1.00 84.56 221 ASP A O 1
ATOM 1540 N N . ASN A 1 222 ? -13.504 -3.475 -5.160 1.00 83.75 222 ASN A N 1
ATOM 1541 C CA . ASN A 1 222 ? -14.165 -3.741 -6.438 1.00 83.75 222 ASN A CA 1
ATOM 1542 C C . ASN A 1 222 ? -15.661 -4.077 -6.285 1.00 83.75 222 ASN A C 1
ATOM 1544 O O . ASN A 1 222 ? -16.466 -3.727 -7.156 1.00 83.75 222 ASN A O 1
ATOM 1548 N N . ALA A 1 223 ? -16.070 -4.706 -5.178 1.00 86.31 223 ALA A N 1
ATOM 1549 C CA . ALA A 1 223 ? -17.470 -5.048 -4.924 1.00 86.31 223 ALA A CA 1
ATOM 1550 C C . ALA A 1 223 ? -18.315 -3.797 -4.636 1.00 86.31 223 ALA A C 1
ATOM 1552 O O . ALA A 1 223 ? -19.433 -3.660 -5.145 1.00 86.31 223 ALA A O 1
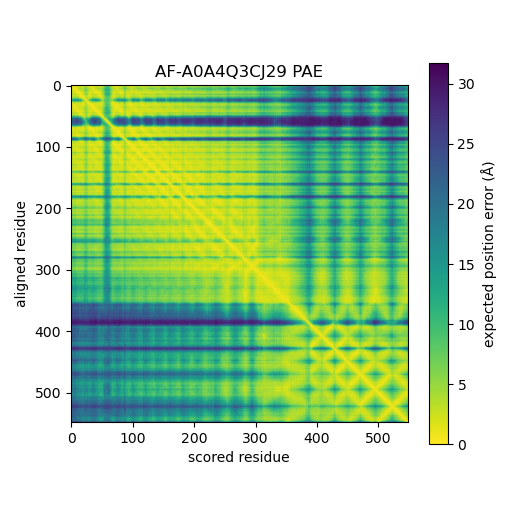ATOM 1553 N N . ARG A 1 224 ? -17.772 -2.856 -3.864 1.00 89.50 224 ARG A N 1
ATOM 1554 C CA . ARG A 1 224 ? -18.367 -1.562 -3.541 1.00 89.50 224 ARG A CA 1
ATOM 1555 C C . ARG A 1 224 ? -18.501 -0.686 -4.778 1.00 89.50 224 ARG A C 1
ATOM 1557 O O . ARG A 1 224 ? -19.560 -0.090 -4.966 1.00 89.50 224 ARG A O 1
ATOM 1564 N N . VAL A 1 225 ? -17.473 -0.644 -5.627 1.00 88.00 225 VAL A N 1
ATOM 1565 C CA . VAL A 1 225 ? -17.505 0.087 -6.904 1.00 88.00 225 VAL A CA 1
ATOM 1566 C C . VAL A 1 225 ? -18.567 -0.500 -7.836 1.00 88.00 225 VAL A C 1
ATOM 1568 O O . VAL A 1 225 ? -19.430 0.232 -8.314 1.00 88.00 225 VAL A O 1
ATOM 1571 N N . THR A 1 226 ? -18.575 -1.824 -8.023 1.00 87.75 226 THR A N 1
ATOM 1572 C CA . THR A 1 226 ? -19.522 -2.515 -8.921 1.00 87.75 226 THR A CA 1
ATOM 1573 C C . THR A 1 226 ? -20.982 -2.283 -8.523 1.00 87.75 226 THR A C 1
ATOM 1575 O O . THR A 1 226 ? -21.837 -2.067 -9.380 1.00 87.75 226 THR A O 1
ATOM 1578 N N . ASN A 1 227 ? -21.275 -2.305 -7.221 1.00 87.81 227 ASN A N 1
ATOM 1579 C CA . ASN A 1 227 ? -22.631 -2.126 -6.697 1.00 87.81 227 ASN A CA 1
ATOM 1580 C C . ASN A 1 227 ? -22.979 -0.664 -6.367 1.00 87.81 227 ASN A C 1
ATOM 1582 O O . ASN A 1 227 ? -24.112 -0.381 -5.974 1.00 87.81 227 ASN A O 1
ATOM 1586 N N . ASN A 1 228 ? -22.019 0.258 -6.501 1.00 87.25 228 ASN A N 1
ATOM 1587 C CA . ASN A 1 228 ? -22.103 1.641 -6.029 1.00 87.25 228 ASN A CA 1
ATOM 1588 C C . ASN A 1 228 ? -22.606 1.749 -4.571 1.00 87.25 228 ASN A C 1
ATOM 1590 O O . ASN A 1 228 ? -23.491 2.547 -4.247 1.00 87.25 228 ASN A O 1
ATOM 1594 N N . THR A 1 229 ? -22.071 0.899 -3.690 1.00 91.38 229 THR A N 1
ATOM 1595 C CA . THR A 1 229 ? -22.498 0.796 -2.288 1.00 91.38 229 THR A CA 1
ATOM 1596 C C . THR A 1 229 ? -21.942 1.970 -1.468 1.00 91.38 229 THR A C 1
ATOM 1598 O O . THR A 1 229 ? -20.722 2.069 -1.308 1.00 91.38 229 THR A O 1
ATOM 1601 N N . PRO A 1 230 ? -22.786 2.835 -0.867 1.00 93.25 230 PRO A N 1
ATOM 1602 C CA . PRO A 1 230 ? -22.316 3.958 -0.056 1.00 93.25 230 PRO A CA 1
ATOM 1603 C C . PRO A 1 230 ? -21.445 3.523 1.123 1.00 93.25 230 PRO A C 1
ATOM 1605 O O . PRO A 1 230 ? -21.742 2.509 1.757 1.00 93.25 230 PRO A O 1
ATOM 1608 N N . ILE A 1 231 ? -20.409 4.288 1.477 1.00 94.12 231 ILE A N 1
ATOM 1609 C CA . ILE A 1 231 ? -19.644 4.029 2.715 1.00 94.12 231 ILE A CA 1
ATOM 1610 C C . ILE A 1 231 ? -20.489 4.428 3.925 1.00 94.12 231 ILE A C 1
ATOM 1612 O O . ILE A 1 231 ? -20.668 3.635 4.850 1.00 94.12 231 ILE A O 1
ATOM 1616 N N . TYR A 1 232 ? -21.084 5.621 3.877 1.00 95.88 232 TYR A N 1
ATOM 1617 C CA . TYR A 1 232 ? -21.957 6.144 4.922 1.00 95.88 232 TYR A CA 1
ATOM 1618 C C . TYR A 1 232 ? -23.342 6.471 4.374 1.00 95.88 232 TYR A C 1
ATOM 1620 O O . TYR A 1 232 ? -23.491 7.097 3.321 1.00 95.88 232 TYR A O 1
ATOM 1628 N N . ASN A 1 233 ? -24.368 6.102 5.133 1.00 96.06 233 ASN A N 1
ATOM 1629 C CA . ASN A 1 233 ? -25.739 6.524 4.884 1.00 96.06 233 ASN A CA 1
ATOM 1630 C C . ASN A 1 233 ? -26.319 7.138 6.158 1.00 96.06 233 ASN A C 1
ATOM 1632 O O . ASN A 1 233 ? -26.540 6.436 7.142 1.00 96.06 233 ASN A O 1
ATOM 1636 N N . VAL A 1 234 ? -26.538 8.450 6.143 1.00 97.75 234 VAL A N 1
ATOM 1637 C CA . VAL A 1 234 ? -26.952 9.245 7.299 1.00 97.75 234 VAL A CA 1
ATOM 1638 C C . VAL A 1 234 ? -28.415 9.654 7.138 1.00 97.75 234 VAL A C 1
ATOM 1640 O O . VAL A 1 234 ? -28.754 10.564 6.390 1.00 97.75 234 VAL A O 1
ATOM 1643 N N . THR A 1 235 ? -29.326 9.013 7.861 1.00 96.50 235 THR A N 1
ATOM 1644 C CA . THR A 1 235 ? -30.763 9.313 7.748 1.00 96.50 235 THR A CA 1
ATOM 1645 C C . THR A 1 235 ? -31.146 10.674 8.343 1.00 96.50 235 THR A C 1
ATOM 1647 O O . THR A 1 235 ? -32.268 11.132 8.134 1.00 96.50 235 THR A O 1
ATOM 1650 N N . GLY A 1 236 ? -30.242 11.326 9.080 1.00 97.31 236 GLY A N 1
ATOM 1651 C CA . GLY A 1 236 ? -30.389 12.687 9.601 1.00 97.31 236 GLY A CA 1
ATOM 1652 C C . GLY A 1 236 ? -29.324 13.641 9.055 1.00 97.31 236 GLY A C 1
ATOM 1653 O O . GLY A 1 236 ? -29.098 13.708 7.845 1.00 97.31 236 GLY A O 1
ATOM 1654 N N . THR A 1 237 ? -28.690 14.399 9.950 1.00 98.50 237 THR A N 1
ATOM 1655 C CA . THR A 1 237 ? -27.688 15.412 9.587 1.00 98.50 237 THR A CA 1
ATOM 1656 C C . THR A 1 237 ? -26.274 14.835 9.584 1.00 98.50 237 THR A C 1
ATOM 1658 O O . THR A 1 237 ? -25.864 14.174 10.544 1.00 98.50 237 THR A O 1
ATOM 1661 N N . ALA A 1 238 ? -25.527 15.130 8.521 1.00 98.50 238 ALA A N 1
ATOM 1662 C CA . ALA A 1 238 ? -24.085 14.957 8.431 1.00 98.50 238 ALA A CA 1
ATOM 1663 C C . ALA A 1 238 ? -23.396 16.331 8.405 1.00 98.50 238 ALA A C 1
ATOM 1665 O O . ALA A 1 238 ? -23.610 17.116 7.482 1.00 98.50 238 ALA A O 1
ATOM 1666 N N . ASP A 1 239 ? -22.562 16.605 9.406 1.00 98.50 239 ASP A N 1
ATOM 1667 C CA . ASP A 1 239 ? -21.780 17.834 9.535 1.00 98.50 239 ASP A CA 1
ATOM 1668 C C . ASP A 1 239 ? -20.300 17.552 9.244 1.00 98.50 239 ASP A C 1
ATOM 1670 O O . ASP A 1 239 ? -19.627 16.852 10.004 1.00 98.50 239 ASP A O 1
ATOM 1674 N N . ILE A 1 240 ? -19.781 18.111 8.150 1.00 98.31 240 ILE A N 1
ATOM 1675 C CA . ILE A 1 240 ? -18.388 17.968 7.712 1.00 98.31 240 ILE A CA 1
ATOM 1676 C C . ILE A 1 240 ? -17.676 19.313 7.867 1.00 98.31 240 ILE A C 1
ATOM 1678 O O . ILE A 1 240 ? -17.968 20.279 7.166 1.00 98.31 240 ILE A O 1
ATOM 1682 N N . GLY A 1 241 ? -16.729 19.402 8.795 1.00 97.75 241 GLY A N 1
ATOM 1683 C CA . GLY A 1 241 ? -15.958 20.615 9.061 1.00 97.75 241 GLY A CA 1
ATOM 1684 C C . GLY A 1 241 ? -14.980 20.955 7.931 1.00 97.75 241 GLY A C 1
ATOM 1685 O O . GLY A 1 241 ? -14.475 20.062 7.254 1.00 97.75 241 GLY A O 1
ATOM 1686 N N . ALA A 1 242 ? -14.662 22.245 7.776 1.00 95.00 242 ALA A N 1
ATOM 1687 C CA . ALA A 1 242 ? -13.847 22.790 6.680 1.00 95.00 242 ALA A CA 1
ATOM 1688 C C . ALA A 1 242 ? -12.463 22.133 6.501 1.00 95.00 242 ALA A C 1
ATOM 1690 O O . ALA A 1 242 ? -11.980 22.018 5.382 1.00 95.00 242 ALA A O 1
ATOM 1691 N N . ASN A 1 243 ? -11.840 21.695 7.600 1.00 93.69 243 ASN A N 1
ATOM 1692 C CA . ASN A 1 243 ? -10.484 21.132 7.608 1.00 93.69 243 ASN A CA 1
ATOM 1693 C C . ASN A 1 243 ? -10.470 19.593 7.636 1.00 93.69 243 ASN A C 1
ATOM 1695 O O . ASN A 1 243 ? -9.458 18.996 7.993 1.00 93.69 243 ASN A O 1
ATOM 1699 N N . THR A 1 244 ? -11.601 18.947 7.346 1.00 97.12 244 THR A N 1
ATOM 1700 C CA . THR A 1 244 ? -11.674 17.483 7.254 1.00 97.12 244 THR A CA 1
ATOM 1701 C C . THR A 1 244 ? -10.820 16.988 6.093 1.00 97.12 244 THR A C 1
ATOM 1703 O O . THR A 1 244 ? -10.844 17.586 5.020 1.00 97.12 244 THR A O 1
ATOM 1706 N N . VAL A 1 245 ? -10.099 15.884 6.298 1.00 96.50 245 VAL A N 1
ATOM 1707 C CA . VAL A 1 245 ? -9.324 15.218 5.245 1.00 96.50 245 VAL A CA 1
ATOM 1708 C C . VAL A 1 245 ? -9.845 13.801 5.038 1.00 96.50 245 VAL A C 1
ATOM 1710 O O . VAL A 1 245 ? -9.795 12.966 5.938 1.00 96.50 245 VAL A O 1
ATOM 1713 N N . PHE A 1 246 ? -10.318 13.511 3.838 1.00 95.81 246 PHE A N 1
ATOM 1714 C CA . PHE A 1 246 ? -10.716 12.188 3.395 1.00 95.81 246 PHE A CA 1
ATOM 1715 C C . PHE A 1 246 ? -9.563 11.513 2.656 1.00 95.81 246 PHE A C 1
ATOM 1717 O O . PHE A 1 246 ? -8.981 12.097 1.744 1.00 95.81 246 PHE A O 1
ATOM 1724 N N . THR A 1 247 ? -9.254 10.274 3.020 1.00 92.00 247 THR A N 1
ATOM 1725 C CA . THR A 1 247 ? -8.190 9.487 2.386 1.00 92.00 247 THR A CA 1
ATOM 1726 C C . THR A 1 247 ? -8.800 8.231 1.779 1.00 92.00 247 THR A C 1
ATOM 1728 O O . THR A 1 247 ? -9.252 7.379 2.539 1.00 92.00 247 THR A O 1
ATOM 1731 N N . PRO A 1 248 ? -8.835 8.082 0.449 1.00 90.25 248 PRO A N 1
ATOM 1732 C CA . PRO A 1 248 ? -9.156 6.810 -0.185 1.00 90.25 248 PRO A CA 1
ATOM 1733 C C . PRO A 1 248 ? -8.175 5.725 0.268 1.00 90.25 248 PRO A C 1
ATOM 1735 O O . PRO A 1 248 ? -6.968 5.955 0.301 1.00 90.25 248 PRO A O 1
ATOM 1738 N N . VAL A 1 249 ? -8.699 4.566 0.651 1.00 86.31 249 VAL A N 1
ATOM 1739 C CA . VAL A 1 249 ? -7.927 3.395 1.075 1.00 86.31 249 VAL A CA 1
ATOM 1740 C C . VAL A 1 249 ? -8.313 2.252 0.148 1.00 86.31 249 VAL A C 1
ATOM 1742 O O . VAL A 1 249 ? -9.422 1.730 0.242 1.00 86.31 249 VAL A O 1
ATOM 1745 N N . PHE A 1 250 ? -7.417 1.901 -0.768 1.00 84.56 250 PHE A N 1
ATOM 1746 C CA . PHE A 1 250 ? -7.626 0.823 -1.729 1.00 84.56 250 PHE A CA 1
ATOM 1747 C C . PHE A 1 250 ? -7.167 -0.492 -1.110 1.00 84.56 250 PHE A C 1
ATOM 1749 O O . PHE A 1 250 ? -6.020 -0.601 -0.683 1.00 84.56 250 PHE A O 1
ATOM 1756 N N . SER A 1 251 ? -8.063 -1.474 -1.037 1.00 78.19 251 SER A N 1
ATOM 1757 C CA . SER A 1 251 ? -7.693 -2.851 -0.681 1.00 78.19 251 SER A CA 1
ATOM 1758 C C . SER A 1 251 ? -7.336 -3.694 -1.905 1.00 78.19 251 SER A C 1
ATOM 1760 O O . SER A 1 251 ? -6.751 -4.756 -1.748 1.00 78.19 251 SER A O 1
ATOM 1762 N N . GLN A 1 252 ? -7.700 -3.230 -3.105 1.00 79.38 252 GLN A N 1
ATOM 1763 C CA . GLN A 1 252 ? -7.456 -3.889 -4.386 1.00 79.38 252 GLN A CA 1
ATOM 1764 C C . GLN A 1 252 ? -7.182 -2.843 -5.471 1.00 79.38 252 GLN A C 1
ATOM 1766 O O . GLN A 1 252 ? -7.616 -1.688 -5.367 1.00 79.38 252 GLN A O 1
ATOM 1771 N N . PHE A 1 253 ? -6.492 -3.250 -6.537 1.00 85.25 253 PHE A N 1
ATOM 1772 C CA . PHE A 1 253 ? -6.313 -2.404 -7.712 1.00 85.25 253 PHE A CA 1
ATOM 1773 C C . PHE A 1 253 ? -7.643 -2.188 -8.449 1.00 85.25 253 PHE A C 1
ATOM 1775 O O . PHE A 1 253 ? -8.437 -3.117 -8.626 1.00 85.25 253 PHE A O 1
ATOM 1782 N N . VAL A 1 254 ? -7.862 -0.959 -8.926 1.00 84.62 254 VAL A N 1
ATOM 1783 C CA . VAL A 1 254 ? -9.035 -0.586 -9.714 1.00 84.62 254 VAL A CA 1
ATOM 1784 C C . VAL A 1 254 ? -8.590 -0.190 -11.117 1.00 84.62 254 VAL A C 1
ATOM 1786 O O . VAL A 1 254 ? -8.018 0.872 -11.341 1.00 84.62 254 VAL A O 1
ATOM 1789 N N . ALA A 1 255 ? -8.883 -1.057 -12.083 1.00 81.31 255 ALA A N 1
ATOM 1790 C CA . ALA A 1 255 ? -8.394 -0.932 -13.456 1.00 81.31 255 ALA A CA 1
ATOM 1791 C C . ALA A 1 255 ? -9.218 0.013 -14.346 1.00 81.31 255 ALA A C 1
ATOM 1793 O O . ALA A 1 255 ? -8.937 0.141 -15.538 1.00 81.31 255 ALA A O 1
ATOM 1794 N N . SER A 1 256 ? -10.296 0.608 -13.836 1.00 86.88 256 SER A N 1
ATOM 1795 C CA . SER A 1 256 ? -11.222 1.397 -14.651 1.00 86.88 256 SER A CA 1
ATOM 1796 C C . SER A 1 256 ? -11.778 2.592 -13.887 1.00 86.88 256 SER A C 1
ATOM 1798 O O . SER A 1 256 ? -12.009 2.478 -12.682 1.00 86.88 256 SER A O 1
ATOM 1800 N N . PRO A 1 257 ? -12.041 3.714 -14.579 1.00 91.94 257 PRO A N 1
ATOM 1801 C CA . PRO A 1 257 ? -12.682 4.864 -13.970 1.00 91.94 257 PRO A CA 1
ATOM 1802 C C . PRO A 1 257 ? -14.012 4.518 -13.311 1.00 91.94 257 PRO A C 1
ATOM 1804 O O . PRO A 1 257 ? -14.781 3.697 -13.825 1.00 91.94 257 PRO A O 1
ATOM 1807 N N . PHE A 1 258 ? -14.316 5.186 -12.204 1.00 93.50 258 PHE A N 1
ATOM 1808 C CA . PHE A 1 258 ? -15.606 5.045 -11.543 1.00 93.50 258 PHE A CA 1
ATOM 1809 C C . PHE A 1 258 ? -16.019 6.307 -10.787 1.00 93.50 258 PHE A C 1
ATOM 1811 O O . PHE A 1 258 ? -15.234 7.207 -10.498 1.00 93.50 258 PHE A O 1
ATOM 1818 N N . THR A 1 259 ? -17.298 6.346 -10.424 1.00 94.62 259 THR A N 1
ATOM 1819 C CA . THR A 1 259 ? -17.834 7.275 -9.431 1.00 94.62 259 THR A CA 1
ATOM 1820 C C . THR A 1 259 ? -18.491 6.460 -8.332 1.00 94.62 259 THR A C 1
ATOM 1822 O O . THR A 1 259 ? -19.420 5.699 -8.596 1.00 94.62 259 THR A O 1
ATOM 1825 N N . LEU A 1 260 ? -17.995 6.605 -7.108 1.00 94.69 260 LEU A N 1
ATOM 1826 C CA . LEU A 1 260 ? -18.484 5.896 -5.936 1.00 94.69 260 LEU A CA 1
ATOM 1827 C C . LEU A 1 260 ? -19.188 6.877 -5.008 1.00 94.69 260 LEU A C 1
ATOM 1829 O O . LEU A 1 260 ? -18.585 7.847 -4.547 1.00 94.69 260 LEU A O 1
ATOM 1833 N N . ARG A 1 261 ? -20.441 6.585 -4.654 1.00 95.12 261 ARG A N 1
ATOM 1834 C CA . ARG A 1 261 ? -21.113 7.271 -3.548 1.00 95.12 261 ARG A CA 1
ATOM 1835 C C . ARG A 1 261 ? -20.346 6.997 -2.257 1.00 95.12 261 ARG A C 1
ATOM 1837 O O . ARG A 1 261 ? -20.288 5.858 -1.813 1.00 95.12 261 ARG A O 1
ATOM 1844 N N . VAL A 1 262 ? -19.798 8.023 -1.609 1.00 95.50 262 VAL A N 1
ATOM 1845 C CA . VAL A 1 262 ? -19.109 7.840 -0.315 1.00 95.50 262 VAL A CA 1
ATOM 1846 C C . VAL A 1 262 ? -20.023 8.164 0.857 1.00 95.50 262 VAL A C 1
ATOM 1848 O O . VAL A 1 262 ? -20.011 7.456 1.862 1.00 95.50 262 VAL A O 1
ATOM 1851 N N . LEU A 1 263 ? -20.874 9.180 0.718 1.00 97.25 263 LEU A N 1
ATOM 1852 C CA . LEU A 1 263 ? -21.782 9.609 1.776 1.00 97.25 263 LEU A CA 1
ATOM 1853 C C . LEU A 1 263 ? -23.130 10.028 1.201 1.00 97.25 263 LEU A C 1
ATOM 1855 O O . LEU A 1 263 ? -23.189 10.819 0.264 1.00 97.25 263 LEU A O 1
ATOM 1859 N N . ASN A 1 264 ? -24.202 9.534 1.816 1.00 97.31 264 ASN A N 1
ATOM 1860 C CA . ASN A 1 264 ? -25.564 10.050 1.691 1.00 97.31 264 ASN A CA 1
ATOM 1861 C C . ASN A 1 264 ? -26.001 10.678 3.012 1.00 97.31 264 ASN A C 1
ATOM 1863 O O . ASN A 1 264 ? -25.739 10.094 4.063 1.00 97.31 264 ASN A O 1
ATOM 1867 N N . ALA A 1 265 ? -26.708 11.809 2.970 1.00 98.12 265 ALA A N 1
ATOM 1868 C CA . ALA A 1 265 ? -27.355 12.379 4.145 1.00 98.12 265 ALA A CA 1
ATOM 1869 C C . ALA A 1 265 ? -28.683 13.080 3.831 1.00 98.12 265 ALA A C 1
ATOM 1871 O O . ALA A 1 265 ? -28.799 13.769 2.819 1.00 98.12 265 ALA A O 1
ATOM 1872 N N . THR A 1 266 ? -29.662 13.002 4.737 1.00 98.19 266 THR A N 1
ATOM 1873 C CA . THR A 1 266 ? -30.900 13.807 4.630 1.00 98.19 266 THR A CA 1
ATOM 1874 C C . THR A 1 266 ? -30.604 15.306 4.662 1.00 98.19 266 THR A C 1
ATOM 1876 O O . THR A 1 266 ? -31.213 16.070 3.917 1.00 98.19 266 THR A O 1
ATOM 1879 N N . THR A 1 267 ? -29.631 15.718 5.477 1.00 98.38 267 THR A N 1
ATOM 1880 C CA . THR A 1 267 ? -29.065 17.072 5.475 1.00 98.38 267 THR A CA 1
ATOM 1881 C C . THR A 1 267 ? -27.550 16.955 5.508 1.00 98.38 267 THR A C 1
ATOM 1883 O O . THR A 1 267 ? -27.010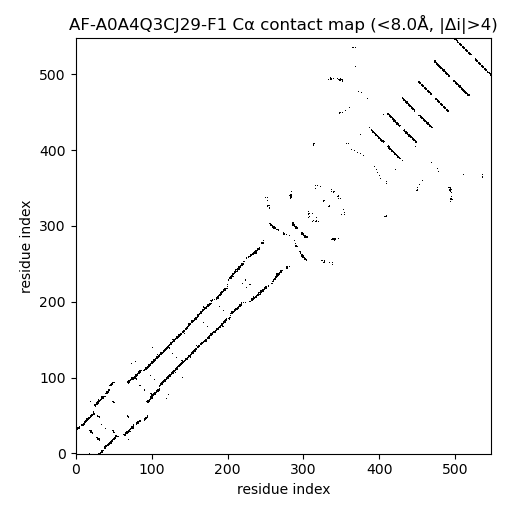 16.348 6.429 1.00 98.38 267 THR A O 1
ATOM 1886 N N . LEU A 1 268 ? -26.862 17.537 4.526 1.00 98.38 268 LEU A N 1
ATOM 1887 C CA . LEU A 1 268 ? -25.403 17.574 4.478 1.00 98.38 268 LEU A CA 1
ATOM 1888 C C . LEU A 1 268 ? -24.918 19.018 4.620 1.00 98.38 268 LEU A C 1
ATOM 1890 O O . LEU A 1 268 ? -25.162 19.852 3.749 1.00 98.38 268 LEU A O 1
ATOM 1894 N N . ASN A 1 269 ? -24.195 19.293 5.701 1.00 98.06 269 ASN A N 1
ATOM 1895 C CA . ASN A 1 269 ? -23.524 20.566 5.928 1.00 98.06 269 ASN A CA 1
ATOM 1896 C C . ASN A 1 269 ? -22.027 20.381 5.680 1.00 98.06 269 ASN A C 1
ATOM 1898 O O . ASN A 1 269 ? -21.383 19.572 6.346 1.00 98.06 269 ASN A O 1
ATOM 1902 N N . VAL A 1 270 ? -21.459 21.143 4.745 1.00 97.25 270 VAL A N 1
ATOM 1903 C CA . VAL A 1 270 ? -20.023 21.106 4.438 1.00 97.25 270 VAL A CA 1
ATOM 1904 C C . VAL A 1 270 ? -19.423 22.477 4.726 1.00 97.25 270 VAL A C 1
ATOM 1906 O O . VAL A 1 270 ? -19.856 23.487 4.178 1.00 97.25 270 VAL A O 1
ATOM 1909 N N . GLY A 1 271 ? -18.428 22.523 5.607 1.00 95.50 271 GLY A N 1
ATOM 1910 C CA . GLY A 1 271 ? -17.799 23.758 6.076 1.00 95.50 271 GLY A CA 1
ATOM 1911 C C . GLY A 1 271 ? -16.833 24.411 5.081 1.00 95.50 271 GLY A C 1
ATOM 1912 O O . GLY A 1 271 ? -16.251 25.441 5.407 1.00 95.50 271 GLY A O 1
ATOM 1913 N N . GLY A 1 272 ? -16.628 23.826 3.898 1.00 93.19 272 GLY A N 1
ATOM 1914 C CA . GLY A 1 272 ? -15.707 24.314 2.871 1.00 93.19 272 GLY A CA 1
ATOM 1915 C C . GLY A 1 272 ? -15.850 23.552 1.546 1.00 93.19 272 GLY A C 1
ATOM 1916 O O . GLY A 1 272 ? -16.717 22.685 1.433 1.00 93.19 272 GLY A O 1
ATOM 1917 N N . PRO A 1 273 ? -15.022 23.855 0.532 1.00 94.00 273 PRO A N 1
ATOM 1918 C CA . PRO A 1 273 ? -15.050 23.144 -0.745 1.00 94.00 273 PRO A CA 1
ATOM 1919 C C . PRO A 1 273 ? -14.695 21.662 -0.566 1.00 94.00 273 PRO A C 1
ATOM 1921 O O . PRO A 1 273 ? -13.621 21.336 -0.068 1.00 94.00 273 PRO A O 1
ATOM 1924 N N . ILE A 1 274 ? -15.566 20.749 -1.008 1.00 94.81 274 ILE A N 1
ATOM 1925 C CA . ILE A 1 274 ? -15.324 19.304 -0.854 1.00 94.81 274 ILE A CA 1
ATOM 1926 C C . ILE A 1 274 ? -14.077 18.831 -1.620 1.00 94.81 274 ILE A C 1
ATOM 1928 O O . ILE A 1 274 ? -13.365 17.940 -1.166 1.00 94.81 274 ILE A O 1
ATOM 1932 N N . SER A 1 275 ? -13.750 19.490 -2.735 1.00 93.19 275 SER A N 1
ATOM 1933 C CA . SER A 1 275 ? -12.574 19.185 -3.553 1.00 93.19 275 SER A CA 1
ATOM 1934 C C . SER A 1 275 ? -11.248 19.432 -2.828 1.00 93.19 275 SER A C 1
ATOM 1936 O O . SER A 1 275 ? -10.260 18.789 -3.157 1.00 93.19 275 SER A O 1
ATOM 1938 N N . SER A 1 276 ? -11.206 20.327 -1.832 1.00 93.62 276 SER A N 1
ATOM 1939 C CA . SER A 1 276 ? -10.009 20.559 -1.007 1.00 93.62 276 SER A CA 1
ATOM 1940 C C . SER A 1 276 ? -9.921 19.639 0.213 1.00 93.62 276 SER A C 1
ATOM 1942 O O . SER A 1 276 ? -8.967 19.740 0.977 1.00 93.62 276 SER A O 1
ATOM 1944 N N . MET A 1 277 ? -10.922 18.779 0.428 1.00 95.56 277 MET A N 1
ATOM 1945 C CA . MET A 1 277 ? -10.963 17.841 1.554 1.00 95.56 277 MET A CA 1
ATOM 1946 C C . MET A 1 277 ? -10.377 16.472 1.203 1.00 95.56 277 MET A C 1
ATOM 1948 O O . MET A 1 277 ? -10.342 15.600 2.063 1.00 95.56 277 MET A O 1
ATOM 1952 N N . LEU A 1 278 ? -9.930 16.243 -0.032 1.00 94.06 278 LEU A N 1
ATOM 1953 C CA . LEU A 1 278 ? -9.231 15.016 -0.402 1.00 94.06 278 LEU A CA 1
ATOM 1954 C C . LEU A 1 278 ? -7.769 15.074 0.070 1.00 94.06 278 LEU A C 1
ATOM 1956 O O . LEU A 1 278 ? -7.121 16.117 -0.002 1.00 94.06 278 LEU A O 1
ATOM 1960 N N . ASN A 1 279 ? -7.242 13.952 0.554 1.00 89.50 279 ASN A N 1
ATOM 1961 C CA . ASN A 1 279 ? -5.837 13.827 0.921 1.00 89.50 279 ASN A CA 1
ATOM 1962 C C . ASN A 1 279 ? -4.932 14.043 -0.303 1.00 89.50 279 ASN A C 1
ATOM 1964 O O . ASN A 1 279 ? -5.108 13.396 -1.332 1.00 89.50 279 ASN A O 1
ATOM 1968 N N . ALA A 1 280 ? -3.934 14.917 -0.160 1.00 80.31 280 ALA A N 1
ATOM 1969 C CA . ALA A 1 280 ? -2.956 15.210 -1.203 1.00 80.31 280 ALA A CA 1
ATOM 1970 C C . ALA A 1 280 ? -2.039 14.017 -1.540 1.00 80.31 280 ALA A C 1
ATOM 1972 O O . ALA A 1 280 ? -1.486 13.975 -2.632 1.00 80.31 280 ALA A O 1
ATOM 1973 N N . ASN A 1 281 ? -1.901 13.046 -0.632 1.00 81.88 281 ASN A N 1
ATOM 1974 C CA . ASN A 1 281 ? -1.078 11.847 -0.820 1.00 81.88 281 ASN A CA 1
ATOM 1975 C C . ASN A 1 281 ? -1.905 10.660 -1.346 1.00 81.88 281 ASN A C 1
ATOM 1977 O O . ASN A 1 281 ? -1.782 9.543 -0.846 1.00 81.88 281 ASN A O 1
ATOM 1981 N N . ALA A 1 282 ? -2.808 10.916 -2.290 1.00 85.31 282 ALA A N 1
ATOM 1982 C CA . ALA A 1 282 ? -3.515 9.862 -3.008 1.00 85.31 282 ALA A CA 1
ATOM 1983 C C . ALA A 1 282 ? -2.534 8.991 -3.826 1.00 85.31 282 ALA A C 1
ATOM 1985 O O . ALA A 1 282 ? -1.457 9.473 -4.182 1.00 85.31 282 ALA A O 1
ATOM 1986 N N . PRO A 1 283 ? -2.903 7.738 -4.155 1.00 90.62 283 PRO A N 1
ATOM 1987 C CA . PRO A 1 283 ? -2.111 6.893 -5.044 1.00 90.62 283 PRO A CA 1
ATOM 1988 C C . PRO A 1 283 ? -1.786 7.612 -6.356 1.00 90.62 283 PRO A C 1
ATOM 1990 O O . PRO A 1 283 ? -2.693 8.097 -7.032 1.00 90.62 283 PRO A O 1
ATOM 1993 N N . TYR A 1 284 ? -0.513 7.644 -6.749 1.00 93.56 284 TYR A N 1
ATOM 1994 C CA . TYR A 1 284 ? -0.056 8.396 -7.917 1.00 93.56 284 TYR A CA 1
ATOM 1995 C C . TYR A 1 284 ? -0.671 7.884 -9.223 1.00 93.56 284 TYR A C 1
ATOM 1997 O O . TYR A 1 284 ? -0.850 8.678 -10.143 1.00 93.56 284 TYR A O 1
ATOM 2005 N N . ILE A 1 285 ? -1.036 6.597 -9.292 1.00 93.75 285 ILE A N 1
ATOM 2006 C CA . ILE A 1 285 ? -1.665 5.972 -10.466 1.00 93.75 285 ILE A CA 1
ATOM 2007 C C . ILE A 1 285 ? -3.070 6.503 -10.784 1.00 93.75 285 ILE A C 1
ATOM 2009 O O . ILE A 1 285 ? -3.565 6.318 -11.897 1.00 93.75 285 ILE A O 1
ATOM 2013 N N . TYR A 1 286 ? -3.711 7.173 -9.826 1.00 93.50 286 TYR A N 1
ATOM 2014 C CA . TYR A 1 286 ? -5.074 7.660 -9.967 1.00 93.50 286 TYR A CA 1
ATOM 2015 C C . TYR A 1 286 ? -5.135 9.183 -9.969 1.00 93.50 286 TYR A C 1
ATOM 2017 O O . TYR A 1 286 ? -4.423 9.857 -9.223 1.00 93.50 286 TYR A O 1
ATOM 2025 N N . ASP A 1 287 ? -6.063 9.713 -10.756 1.00 93.31 287 ASP A N 1
ATOM 2026 C CA . ASP A 1 287 ? -6.600 11.049 -10.556 1.00 93.31 287 ASP A CA 1
ATOM 2027 C C . ASP A 1 287 ? -7.871 10.926 -9.722 1.00 93.31 287 ASP A C 1
ATOM 2029 O O . ASP A 1 287 ? -8.848 10.289 -10.117 1.00 93.31 287 ASP A O 1
ATOM 2033 N N . LEU A 1 288 ? -7.832 11.499 -8.520 1.00 94.38 288 LEU A N 1
ATOM 2034 C CA . LEU A 1 288 ? -8.911 11.399 -7.547 1.00 94.38 288 LEU A CA 1
ATOM 2035 C C . LEU A 1 288 ? -9.527 12.765 -7.288 1.00 94.38 288 LEU A C 1
ATOM 2037 O O . LEU A 1 288 ? -8.830 13.759 -7.078 1.00 94.38 288 LEU A O 1
ATOM 2041 N N . GLN A 1 289 ? -10.853 12.795 -7.219 1.00 95.44 289 GLN A N 1
ATOM 2042 C CA . GLN A 1 289 ? -11.600 13.991 -6.869 1.00 95.44 289 GLN A CA 1
ATOM 2043 C C . GLN A 1 289 ? -12.773 13.646 -5.958 1.00 95.44 289 GLN A C 1
ATOM 2045 O O . GLN A 1 289 ? -13.513 12.695 -6.196 1.00 95.44 289 GLN A O 1
ATOM 2050 N N . LEU A 1 290 ? -12.998 14.475 -4.939 1.00 96.44 290 LEU A N 1
ATOM 2051 C CA . LEU A 1 290 ? -14.280 14.493 -4.243 1.00 96.44 290 LEU A CA 1
ATOM 2052 C C . LEU A 1 290 ? -15.192 15.538 -4.867 1.00 96.44 290 LEU A C 1
ATOM 2054 O O . LEU A 1 290 ? -14.802 16.694 -5.062 1.00 96.44 290 LEU A O 1
ATOM 2058 N N . VAL A 1 291 ? -16.425 15.129 -5.144 1.00 96.88 291 VAL A N 1
ATOM 2059 C CA . VAL A 1 291 ? -17.461 15.990 -5.710 1.00 96.88 291 VAL A CA 1
ATOM 2060 C C . VAL A 1 291 ? -18.724 15.925 -4.869 1.00 96.88 291 VAL A C 1
ATOM 2062 O O . VAL A 1 291 ? -19.014 14.933 -4.203 1.00 96.88 291 VAL A O 1
ATOM 2065 N N . GLN A 1 292 ? -19.494 17.006 -4.913 1.00 96.25 292 GLN A N 1
ATOM 2066 C CA . GLN A 1 292 ? -20.827 17.064 -4.333 1.00 96.25 292 GLN A CA 1
ATOM 2067 C C . GLN A 1 292 ? -21.836 16.999 -5.490 1.00 96.25 292 GLN A C 1
ATOM 2069 O O . GLN A 1 292 ? -22.161 18.040 -6.065 1.00 96.25 292 GLN A O 1
ATOM 2074 N N . PRO A 1 293 ? -22.309 15.801 -5.890 1.00 96.19 293 PRO A N 1
ATOM 2075 C CA . PRO A 1 293 ? -23.199 15.655 -7.047 1.00 96.19 293 PRO A CA 1
ATOM 2076 C C . PRO A 1 293 ? -24.563 16.334 -6.834 1.00 96.19 293 PRO A C 1
ATOM 2078 O O . PRO A 1 293 ? -25.260 16.662 -7.790 1.00 96.19 293 PRO A O 1
ATOM 2081 N N . ASN A 1 294 ? -24.973 16.517 -5.577 1.00 96.06 294 ASN A N 1
ATOM 2082 C CA . ASN A 1 294 ? -26.174 17.234 -5.156 1.00 96.06 294 ASN A CA 1
ATOM 2083 C C . ASN A 1 294 ? -26.023 17.681 -3.690 1.00 96.06 294 ASN A C 1
ATOM 2085 O O . ASN A 1 294 ? -25.063 17.311 -3.020 1.00 96.06 294 ASN A O 1
ATOM 2089 N N . ALA A 1 295 ? -26.995 18.428 -3.163 1.00 96.44 295 ALA A N 1
ATOM 2090 C CA . ALA A 1 295 ? -26.942 18.996 -1.811 1.00 96.44 295 ALA A CA 1
ATOM 2091 C C . ALA A 1 295 ? -26.827 17.968 -0.665 1.00 96.44 295 ALA A C 1
ATOM 2093 O O . ALA A 1 295 ? -26.554 18.361 0.462 1.00 96.44 295 ALA A O 1
ATOM 2094 N N . ASN A 1 296 ? -27.029 16.676 -0.931 1.00 97.38 296 ASN A N 1
ATOM 2095 C CA . ASN A 1 296 ? -27.224 15.623 0.063 1.00 97.38 296 ASN A CA 1
ATOM 2096 C C . ASN A 1 296 ? -26.220 14.468 -0.041 1.00 97.38 296 ASN A C 1
ATOM 2098 O O . ASN A 1 296 ? -26.354 13.474 0.674 1.00 97.38 296 ASN A O 1
ATOM 2102 N N . ALA A 1 297 ? -25.231 14.567 -0.928 1.00 97.25 297 ALA A N 1
ATOM 2103 C CA . ALA A 1 297 ? -24.306 13.476 -1.190 1.00 97.25 297 ALA A CA 1
ATOM 2104 C C . ALA A 1 297 ? -22.880 13.957 -1.458 1.00 97.25 297 ALA A C 1
ATOM 2106 O O . ALA A 1 297 ? -22.669 15.084 -1.900 1.00 97.25 297 ALA A O 1
ATOM 2107 N N . ILE A 1 298 ? -21.917 13.069 -1.226 1.00 97.75 298 ILE A N 1
ATOM 2108 C CA . ILE A 1 298 ? -20.522 13.213 -1.648 1.00 97.75 298 ILE A CA 1
ATOM 2109 C C . ILE A 1 298 ? -20.165 11.964 -2.453 1.00 97.75 298 ILE A C 1
ATOM 2111 O O . ILE A 1 298 ? -20.455 10.848 -2.005 1.00 97.75 298 ILE A O 1
ATOM 2115 N N . ASP A 1 299 ? -19.513 12.162 -3.596 1.00 97.06 299 ASP A N 1
ATOM 2116 C CA . ASP A 1 299 ? -18.976 11.098 -4.443 1.00 97.06 299 ASP A CA 1
ATOM 2117 C C . ASP A 1 299 ? -17.448 11.205 -4.526 1.00 97.06 299 ASP A C 1
ATOM 2119 O O . ASP A 1 299 ? -16.890 12.306 -4.540 1.00 97.06 299 ASP A O 1
ATOM 2123 N N . LEU A 1 300 ? -16.784 10.051 -4.598 1.00 96.06 300 LEU A N 1
ATOM 2124 C CA . LEU A 1 300 ? -15.391 9.912 -5.011 1.00 96.06 300 LEU A CA 1
ATOM 2125 C C . LEU A 1 300 ? -15.371 9.556 -6.496 1.00 96.06 300 LEU A C 1
ATOM 2127 O O . LEU A 1 300 ? -15.907 8.521 -6.892 1.00 96.06 300 LEU A O 1
ATOM 2131 N N . VAL A 1 301 ? -14.758 10.416 -7.297 1.00 95.62 301 VAL A N 1
ATOM 2132 C CA . VAL A 1 301 ? -14.479 10.182 -8.713 1.00 95.62 301 VAL A CA 1
ATOM 2133 C C . VAL A 1 301 ? -13.029 9.740 -8.833 1.00 95.62 301 VAL A C 1
ATOM 2135 O O . VAL A 1 301 ? -12.147 10.355 -8.228 1.00 95.62 301 VAL A O 1
ATOM 2138 N N . LEU A 1 302 ? -12.813 8.665 -9.582 1.00 95.00 302 LEU A N 1
ATOM 2139 C CA . LEU A 1 302 ? -11.502 8.117 -9.880 1.00 95.00 302 LEU A CA 1
ATOM 2140 C C . LEU A 1 302 ? -11.363 7.947 -11.383 1.00 95.00 302 LEU A C 1
ATOM 2142 O O . LEU A 1 302 ? -12.202 7.294 -12.003 1.00 95.00 302 LEU A O 1
ATOM 2146 N N . ASP A 1 303 ? -10.256 8.445 -11.913 1.00 94.25 303 ASP A N 1
ATOM 2147 C CA . ASP A 1 303 ? -9.734 8.093 -13.226 1.00 94.25 303 ASP A CA 1
ATOM 2148 C C . ASP A 1 303 ? -8.368 7.412 -13.065 1.00 94.25 303 ASP A C 1
ATOM 2150 O O . ASP A 1 303 ? -7.596 7.718 -12.153 1.00 94.25 303 ASP A O 1
ATOM 2154 N N . VAL A 1 304 ? -8.074 6.448 -13.938 1.00 93.38 304 VAL A N 1
ATOM 2155 C CA . VAL A 1 304 ? -6.755 5.806 -13.995 1.00 93.38 304 VAL A CA 1
ATOM 2156 C C . VAL A 1 304 ? -5.895 6.611 -14.956 1.00 93.38 304 VAL A C 1
ATOM 2158 O O . VAL A 1 304 ? -6.253 6.739 -16.129 1.00 93.38 304 VAL A O 1
ATOM 2161 N N . LYS A 1 305 ? -4.766 7.137 -14.477 1.00 95.56 305 LYS A N 1
ATOM 2162 C CA . LYS A 1 305 ? -3.867 7.943 -15.307 1.00 95.56 305 LYS A CA 1
ATOM 2163 C C . LYS A 1 305 ? -3.340 7.135 -16.477 1.00 95.56 305 LYS A C 1
ATOM 2165 O O . LYS A 1 305 ? -2.878 6.003 -16.316 1.00 95.56 305 LYS A O 1
ATOM 2170 N N . THR A 1 306 ? -3.354 7.741 -17.654 1.00 95.31 306 THR A N 1
ATOM 2171 C CA . THR A 1 306 ? -2.733 7.202 -18.862 1.00 95.31 306 THR A CA 1
ATOM 2172 C C . THR A 1 306 ? -1.215 7.098 -18.704 1.00 95.31 306 THR A C 1
ATOM 2174 O O . THR A 1 306 ? -0.605 7.791 -17.893 1.00 95.31 306 THR A O 1
ATOM 2177 N N . ALA A 1 307 ? -0.565 6.288 -19.545 1.00 95.62 307 ALA A N 1
ATOM 2178 C CA . ALA A 1 307 ? 0.897 6.181 -19.556 1.00 95.62 307 ALA A CA 1
ATOM 2179 C C . ALA A 1 307 ? 1.605 7.546 -19.697 1.00 95.62 307 ALA A C 1
ATOM 2181 O O . ALA A 1 307 ? 2.648 7.765 -19.089 1.00 95.62 307 ALA A O 1
ATOM 2182 N N . SER A 1 308 ? 1.015 8.483 -20.451 1.00 95.38 308 SER A N 1
ATOM 2183 C CA . SER A 1 308 ? 1.565 9.833 -20.605 1.00 95.38 308 SER A CA 1
ATOM 2184 C C . SER A 1 308 ? 1.436 10.674 -19.335 1.00 95.38 308 SER A C 1
ATOM 2186 O O . SER A 1 308 ? 2.338 11.450 -19.043 1.00 95.38 308 SER A O 1
ATOM 2188 N N . GLU A 1 309 ? 0.330 10.556 -18.600 1.00 96.06 309 GLU A N 1
ATOM 2189 C CA . GLU A 1 309 ? 0.108 11.283 -17.338 1.00 96.06 309 GLU A CA 1
ATOM 2190 C C . GLU A 1 309 ? 0.972 10.735 -16.199 1.00 96.06 309 GLU A C 1
ATOM 2192 O O . GLU A 1 309 ? 1.297 11.464 -15.268 1.00 96.06 309 GLU A O 1
ATOM 2197 N N . LEU A 1 310 ? 1.376 9.467 -16.300 1.00 95.88 310 LEU A N 1
ATOM 2198 C CA . LEU A 1 310 ? 2.333 8.817 -15.402 1.00 95.88 310 LEU A CA 1
ATOM 2199 C C . LEU A 1 310 ? 3.801 9.141 -15.731 1.00 95.88 310 LEU A C 1
ATOM 2201 O O . LEU A 1 310 ? 4.699 8.714 -15.006 1.00 95.88 310 LEU A O 1
ATOM 2205 N N . GLY A 1 311 ? 4.056 9.855 -16.832 1.00 94.38 311 GLY A N 1
ATOM 2206 C CA . GLY A 1 311 ? 5.409 10.170 -17.294 1.00 94.38 311 GLY A CA 1
ATOM 2207 C C . GLY A 1 311 ? 6.185 8.962 -17.829 1.00 94.38 311 GLY A C 1
ATOM 2208 O O . GLY A 1 311 ? 7.407 9.010 -17.886 1.00 94.38 311 GLY A O 1
ATOM 2209 N N . LEU A 1 312 ? 5.497 7.887 -18.229 1.00 93.50 312 LEU A N 1
ATOM 2210 C CA . LEU A 1 312 ? 6.149 6.674 -18.724 1.00 93.50 312 LEU A CA 1
ATOM 2211 C C . LEU A 1 312 ? 6.799 6.905 -20.091 1.00 93.50 312 LEU A C 1
ATOM 2213 O O . LEU A 1 312 ? 6.208 7.511 -20.995 1.00 93.50 312 LEU A O 1
ATOM 2217 N N . ASN A 1 313 ? 7.997 6.353 -20.279 1.00 89.88 313 ASN A N 1
ATOM 2218 C CA . ASN A 1 313 ? 8.671 6.371 -21.574 1.00 89.88 313 ASN A CA 1
ATOM 2219 C C . ASN A 1 313 ? 8.010 5.391 -22.568 1.00 89.88 313 ASN A C 1
ATOM 2221 O O . ASN A 1 313 ? 7.131 4.598 -22.231 1.00 89.88 313 ASN A O 1
ATOM 2225 N N . THR A 1 314 ? 8.442 5.419 -23.833 1.00 91.00 314 THR A N 1
ATOM 2226 C CA . THR A 1 314 ? 7.838 4.591 -24.900 1.00 91.00 314 THR A CA 1
ATOM 2227 C C . THR A 1 314 ? 7.866 3.088 -24.578 1.00 91.00 314 THR A C 1
ATOM 2229 O O . THR A 1 314 ? 6.940 2.360 -24.940 1.00 91.00 314 THR A O 1
ATOM 2232 N N . ARG A 1 315 ? 8.925 2.616 -23.911 1.00 88.06 315 ARG A N 1
ATOM 2233 C CA . ARG A 1 315 ? 9.114 1.206 -23.551 1.00 88.06 315 ARG A CA 1
ATOM 2234 C C . ARG A 1 315 ? 8.157 0.793 -22.435 1.00 88.06 315 ARG A C 1
ATOM 2236 O O . ARG A 1 315 ? 7.471 -0.216 -22.564 1.00 88.06 315 ARG A O 1
ATOM 2243 N N . GLU A 1 316 ? 8.081 1.590 -21.379 1.00 91.88 316 GLU A N 1
ATOM 2244 C CA . GLU A 1 316 ? 7.181 1.386 -20.240 1.00 91.88 316 GLU A CA 1
ATOM 2245 C C . GLU A 1 316 ? 5.710 1.481 -20.651 1.00 91.88 316 GLU A C 1
ATOM 2247 O O . GLU A 1 316 ? 4.904 0.625 -20.285 1.00 91.88 316 GLU A O 1
ATOM 2252 N N . ALA A 1 317 ? 5.368 2.464 -21.489 1.00 94.38 317 ALA A N 1
ATOM 2253 C CA . ALA A 1 317 ? 4.029 2.620 -22.047 1.00 94.38 317 ALA A CA 1
ATOM 2254 C C . ALA A 1 317 ? 3.603 1.402 -22.886 1.00 94.38 317 ALA A C 1
ATOM 2256 O O . ALA A 1 317 ? 2.429 1.035 -22.888 1.00 94.38 317 ALA A O 1
ATOM 2257 N N . GLY A 1 318 ? 4.551 0.734 -23.556 1.00 92.81 318 GLY A N 1
ATOM 2258 C CA . GLY A 1 318 ? 4.301 -0.498 -24.308 1.00 92.81 318 GLY A CA 1
ATOM 2259 C C . GLY A 1 318 ? 3.811 -1.669 -23.446 1.00 92.81 318 GLY A C 1
ATOM 2260 O O . GLY A 1 318 ? 3.099 -2.534 -23.954 1.00 92.81 318 GLY A O 1
ATOM 2261 N N . ALA A 1 319 ? 4.135 -1.679 -22.149 1.00 92.06 319 ALA A N 1
ATOM 2262 C CA . ALA A 1 319 ? 3.686 -2.694 -21.196 1.00 92.06 319 ALA A CA 1
ATOM 2263 C C . ALA A 1 319 ? 2.476 -2.260 -20.354 1.00 92.06 319 ALA A C 1
ATOM 2265 O O . ALA A 1 319 ? 1.969 -3.062 -19.574 1.00 92.06 319 ALA A O 1
ATOM 2266 N N . TYR A 1 320 ? 1.972 -1.034 -20.528 1.00 93.75 320 TYR A N 1
ATOM 2267 C CA . TYR A 1 320 ? 0.928 -0.444 -19.685 1.00 93.75 320 TYR A CA 1
ATOM 2268 C C . TYR A 1 320 ? -0.277 -1.356 -19.456 1.00 93.75 320 TYR A C 1
ATOM 2270 O O . TYR A 1 320 ? -0.595 -1.683 -18.316 1.00 93.75 320 TYR A O 1
ATOM 2278 N N . SER A 1 321 ? -0.904 -1.857 -20.522 1.00 92.94 321 SER A N 1
ATOM 2279 C CA . SER A 1 321 ? -2.065 -2.743 -20.382 1.00 92.94 321 SER A CA 1
ATOM 2280 C C . SER A 1 321 ? -1.736 -4.081 -19.710 1.00 92.94 321 SER A C 1
ATOM 2282 O O . SER A 1 321 ? -2.588 -4.627 -19.015 1.00 92.94 321 SER A O 1
ATOM 2284 N N . ALA A 1 322 ? -0.527 -4.614 -19.908 1.00 92.19 322 ALA A N 1
ATOM 2285 C CA . ALA A 1 322 ? -0.102 -5.870 -19.293 1.00 92.19 322 ALA A CA 1
ATOM 2286 C C . ALA A 1 322 ? 0.164 -5.692 -17.793 1.00 92.19 322 ALA A C 1
ATOM 2288 O O . ALA A 1 322 ? -0.300 -6.504 -16.998 1.00 92.19 322 ALA A O 1
ATOM 2289 N N . VAL A 1 323 ? 0.829 -4.597 -17.409 1.00 91.94 323 VAL A N 1
ATOM 2290 C CA . VAL A 1 323 ? 1.065 -4.243 -16.004 1.00 91.94 323 VAL A CA 1
ATOM 2291 C C . VAL A 1 323 ? -0.263 -3.999 -15.292 1.00 91.94 323 VAL A C 1
ATOM 2293 O O . VAL A 1 323 ? -0.503 -4.613 -14.262 1.00 91.94 323 VAL A O 1
ATOM 2296 N N . LEU A 1 324 ? -1.182 -3.206 -15.859 1.00 92.00 324 LEU A N 1
ATOM 2297 C CA . LEU A 1 324 ? -2.496 -2.991 -15.231 1.00 92.00 324 LEU A CA 1
ATOM 2298 C C . LEU A 1 324 ? -3.295 -4.289 -15.052 1.00 92.00 324 LEU A C 1
ATOM 2300 O O . LEU A 1 324 ? -4.012 -4.445 -14.067 1.00 92.00 324 LEU A O 1
ATOM 2304 N N . ASN A 1 325 ? -3.180 -5.226 -15.996 1.00 91.00 325 ASN A N 1
ATOM 2305 C CA . ASN A 1 325 ? -3.816 -6.532 -15.878 1.00 91.00 325 ASN A CA 1
ATOM 2306 C C . ASN A 1 325 ? -3.190 -7.362 -14.744 1.00 91.00 325 ASN A C 1
ATOM 2308 O O . ASN A 1 325 ? -3.924 -7.943 -13.951 1.00 91.00 325 ASN A O 1
ATOM 2312 N N . LEU A 1 326 ? -1.857 -7.364 -14.632 1.00 89.62 326 LEU A N 1
ATOM 2313 C CA . LEU A 1 326 ? -1.142 -8.016 -13.534 1.00 89.62 326 LEU A CA 1
ATOM 2314 C C . LEU A 1 326 ? -1.586 -7.468 -12.169 1.00 89.62 326 LEU A C 1
ATOM 2316 O O . LEU A 1 326 ? -1.928 -8.251 -11.291 1.00 89.62 326 LEU A O 1
ATOM 2320 N N . LEU A 1 327 ? -1.674 -6.142 -12.019 1.00 89.12 327 LEU A N 1
ATOM 2321 C CA . LEU A 1 327 ? -2.139 -5.499 -10.781 1.00 89.12 327 LEU A CA 1
ATOM 2322 C C . LEU A 1 327 ? -3.571 -5.890 -10.400 1.00 89.12 327 LEU A C 1
ATOM 2324 O O . LEU A 1 327 ? -3.912 -5.904 -9.226 1.00 89.12 327 LEU A O 1
ATOM 2328 N N . GLY A 1 328 ? -4.425 -6.169 -11.388 1.00 86.31 328 GLY A N 1
ATOM 2329 C CA . GLY A 1 328 ? -5.791 -6.638 -11.152 1.00 86.31 328 GLY A CA 1
ATOM 2330 C C . GLY A 1 328 ? -5.897 -8.131 -10.828 1.00 86.31 328 GLY A C 1
ATOM 2331 O O . GLY A 1 328 ? -6.970 -8.575 -10.431 1.00 86.31 328 GLY A O 1
ATOM 2332 N N . GLN A 1 329 ? -4.830 -8.907 -11.040 1.00 89.06 329 GLN A N 1
ATOM 2333 C CA . GLN A 1 329 ? -4.767 -10.338 -10.723 1.00 89.06 329 GLN A CA 1
ATOM 2334 C C . GLN A 1 329 ? -4.053 -10.620 -9.397 1.00 89.06 329 GLN A C 1
ATOM 2336 O O . GLN A 1 329 ? -4.357 -11.624 -8.756 1.00 89.06 329 GLN A O 1
ATOM 2341 N N . ASP A 1 330 ? -3.113 -9.760 -9.008 1.00 87.88 330 ASP A N 1
ATOM 2342 C CA . ASP A 1 330 ? -2.331 -9.870 -7.779 1.00 87.88 330 ASP A CA 1
ATOM 2343 C C . ASP A 1 330 ? -2.695 -8.721 -6.827 1.00 87.88 330 ASP A C 1
ATOM 2345 O O . ASP A 1 330 ? -2.268 -7.576 -7.010 1.00 87.88 330 ASP A O 1
ATOM 2349 N N . ASP A 1 331 ? -3.523 -9.032 -5.826 1.00 82.88 331 ASP A N 1
ATOM 2350 C CA . ASP A 1 331 ? -4.029 -8.052 -4.860 1.00 82.88 331 ASP A CA 1
ATOM 2351 C C . ASP A 1 331 ? -2.902 -7.437 -4.011 1.00 82.88 331 ASP A C 1
ATOM 2353 O O . ASP A 1 331 ? -2.971 -6.247 -3.694 1.00 82.88 331 ASP A O 1
ATOM 2357 N N . ASP A 1 332 ? -1.849 -8.197 -3.687 1.00 85.81 332 ASP A N 1
ATOM 2358 C CA . ASP A 1 332 ? -0.726 -7.704 -2.884 1.00 85.81 332 ASP A CA 1
ATOM 2359 C C . ASP A 1 332 ? 0.095 -6.691 -3.688 1.00 85.81 332 ASP A C 1
ATOM 2361 O O . ASP A 1 332 ? 0.375 -5.586 -3.207 1.00 85.81 332 ASP A O 1
ATOM 2365 N N . LEU A 1 333 ? 0.425 -7.016 -4.943 1.00 88.25 333 LEU A N 1
ATOM 2366 C CA . LEU A 1 333 ? 1.116 -6.087 -5.837 1.00 88.25 333 LEU A CA 1
ATOM 2367 C C . LEU A 1 333 ? 0.254 -4.857 -6.153 1.00 88.25 333 LEU A C 1
ATOM 2369 O O . LEU A 1 333 ? 0.755 -3.727 -6.153 1.00 88.25 333 LEU A O 1
ATOM 2373 N N . GLY A 1 334 ? -1.046 -5.055 -6.383 1.00 87.75 334 GLY A N 1
ATOM 2374 C CA . GLY A 1 334 ? -2.014 -3.981 -6.583 1.00 87.75 334 GLY A CA 1
ATOM 2375 C C . GLY A 1 334 ? -2.082 -3.027 -5.386 1.00 87.75 334 GLY A C 1
ATOM 2376 O O . GLY A 1 334 ? -2.004 -1.805 -5.557 1.00 87.75 334 GLY A O 1
ATOM 2377 N N . ALA A 1 335 ? -2.164 -3.562 -4.166 1.00 84.94 335 ALA A N 1
ATOM 2378 C CA . ALA A 1 335 ? -2.143 -2.782 -2.930 1.00 84.94 335 ALA A CA 1
ATOM 2379 C C . ALA A 1 335 ? -0.806 -2.044 -2.741 1.00 84.94 335 ALA A C 1
ATOM 2381 O O . ALA A 1 335 ? -0.784 -0.871 -2.361 1.00 84.94 335 ALA A O 1
ATOM 2382 N N . ALA A 1 336 ? 0.316 -2.691 -3.058 1.00 89.44 336 ALA A N 1
ATOM 2383 C CA . ALA A 1 336 ? 1.638 -2.094 -2.927 1.00 89.44 336 ALA A CA 1
ATOM 2384 C C . ALA A 1 336 ? 1.859 -0.927 -3.898 1.00 89.44 336 ALA A C 1
ATOM 2386 O O . ALA A 1 336 ? 2.286 0.146 -3.469 1.00 89.44 336 ALA A O 1
ATOM 2387 N N . LEU A 1 337 ? 1.504 -1.075 -5.178 1.00 90.50 337 LEU A N 1
ATOM 2388 C CA . LEU A 1 337 ? 1.629 0.011 -6.156 1.00 90.50 337 LEU A CA 1
ATOM 2389 C C . LEU A 1 337 ? 0.671 1.167 -5.837 1.00 90.50 337 LEU A C 1
ATOM 2391 O O . LEU A 1 337 ? 1.055 2.334 -5.911 1.00 90.50 337 LEU A O 1
ATOM 2395 N N . THR A 1 338 ? -0.568 0.860 -5.435 1.00 88.88 338 THR A N 1
ATOM 2396 C CA . THR A 1 338 ? -1.542 1.889 -5.036 1.00 88.88 338 THR A CA 1
ATOM 2397 C C . THR A 1 338 ? -1.185 2.567 -3.709 1.00 88.88 338 THR A C 1
ATOM 2399 O O . THR A 1 338 ? -1.769 3.590 -3.380 1.00 88.88 338 THR A O 1
ATOM 2402 N N . SER A 1 339 ? -0.187 2.094 -2.961 1.00 87.81 339 SER A N 1
ATOM 2403 C CA . SER A 1 339 ? 0.323 2.820 -1.789 1.00 87.81 339 SER A CA 1
ATOM 2404 C C . SER A 1 339 ? 1.259 3.988 -2.142 1.00 87.81 339 SER A C 1
ATOM 2406 O O . SER A 1 339 ? 1.471 4.878 -1.315 1.00 87.81 339 SER A O 1
ATOM 2408 N N . ILE A 1 340 ? 1.797 4.015 -3.365 1.00 91.94 340 ILE A N 1
ATOM 2409 C CA . ILE A 1 340 ? 2.790 4.998 -3.801 1.00 91.94 340 ILE A CA 1
ATOM 2410 C C . ILE A 1 340 ? 2.103 6.315 -4.167 1.00 91.94 340 ILE A C 1
ATOM 2412 O O . ILE A 1 340 ? 1.254 6.348 -5.054 1.00 91.94 340 ILE A O 1
ATOM 2416 N N . ALA A 1 341 ? 2.504 7.420 -3.534 1.00 92.31 341 ALA A N 1
ATOM 2417 C CA . ALA A 1 341 ? 1.906 8.745 -3.750 1.00 92.31 341 ALA A CA 1
ATOM 2418 C C . ALA A 1 341 ? 2.764 9.695 -4.606 1.00 92.31 341 ALA A C 1
ATOM 2420 O O . ALA A 1 341 ? 2.297 10.767 -4.993 1.00 92.31 341 ALA A O 1
ATOM 2421 N N . THR A 1 342 ? 4.023 9.342 -4.886 1.00 93.12 342 THR A N 1
ATOM 2422 C CA . THR A 1 342 ? 4.967 10.232 -5.576 1.00 93.12 342 THR A CA 1
ATOM 2423 C C . THR A 1 342 ? 5.356 9.703 -6.949 1.00 93.12 342 THR A C 1
ATOM 2425 O O . THR A 1 342 ? 5.501 8.500 -7.145 1.00 93.12 342 THR A O 1
ATOM 2428 N N . GLU A 1 343 ? 5.565 10.624 -7.889 1.00 94.19 343 GLU A N 1
ATOM 2429 C CA . GLU A 1 343 ? 5.956 10.314 -9.267 1.00 94.19 343 GLU A CA 1
ATOM 2430 C C . GLU A 1 343 ? 7.242 9.484 -9.341 1.00 94.19 343 GLU A C 1
ATOM 2432 O O . GLU A 1 343 ? 7.249 8.416 -9.942 1.00 94.19 343 GLU A O 1
ATOM 2437 N N . GLY A 1 344 ? 8.317 9.933 -8.688 1.00 93.00 344 GLY A N 1
ATOM 2438 C CA . GLY A 1 344 ? 9.622 9.275 -8.798 1.00 93.00 344 GLY A CA 1
ATOM 2439 C C . GLY A 1 344 ? 9.679 7.887 -8.152 1.00 93.00 344 GLY A C 1
ATOM 2440 O O . GLY A 1 344 ? 10.425 7.025 -8.612 1.00 93.00 344 GLY A O 1
ATOM 2441 N N . GLU A 1 345 ? 8.903 7.646 -7.092 1.00 93.94 345 GLU A N 1
ATOM 2442 C CA . GLU A 1 345 ? 8.763 6.306 -6.508 1.00 93.94 345 GLU A CA 1
ATOM 2443 C C . GLU A 1 345 ? 7.912 5.405 -7.408 1.00 93.94 345 GLU A C 1
ATOM 2445 O O . GLU A 1 345 ? 8.252 4.241 -7.609 1.00 93.94 345 GLU A O 1
ATOM 2450 N N . PHE A 1 346 ? 6.854 5.955 -8.011 1.00 94.81 346 PHE A N 1
ATOM 2451 C CA . PHE A 1 346 ? 5.987 5.214 -8.918 1.00 94.81 346 PHE A CA 1
ATOM 2452 C C . PHE A 1 346 ? 6.725 4.804 -10.193 1.00 94.81 346 PHE A C 1
ATOM 2454 O O . PHE A 1 346 ? 6.680 3.638 -10.571 1.00 94.81 346 PHE A O 1
ATOM 2461 N N . GLN A 1 347 ? 7.438 5.734 -10.833 1.00 94.00 347 GLN A N 1
ATOM 2462 C CA . GLN A 1 347 ? 8.218 5.471 -12.045 1.00 94.00 347 GLN A CA 1
ATOM 2463 C C . GLN A 1 347 ? 9.329 4.448 -11.786 1.00 94.00 347 GLN A C 1
ATOM 2465 O O . GLN A 1 347 ? 9.516 3.547 -12.597 1.00 94.00 347 GLN A O 1
ATOM 2470 N N . ARG A 1 348 ? 10.001 4.511 -10.626 1.00 93.06 348 ARG A N 1
ATOM 2471 C CA . ARG A 1 348 ? 10.971 3.485 -10.209 1.00 93.06 348 ARG A CA 1
ATOM 2472 C C . ARG A 1 348 ? 10.319 2.118 -10.044 1.00 93.06 348 ARG A C 1
ATOM 2474 O O . ARG A 1 348 ? 10.803 1.157 -10.628 1.00 93.06 348 ARG A O 1
ATOM 2481 N N . GLY A 1 349 ? 9.226 2.029 -9.284 1.00 94.19 349 GLY A N 1
ATOM 2482 C CA . GLY A 1 349 ? 8.517 0.764 -9.081 1.00 94.19 349 GLY A CA 1
ATOM 2483 C C . GLY A 1 349 ? 7.983 0.185 -10.392 1.00 94.19 349 GLY A C 1
ATOM 2484 O O . GLY A 1 349 ? 8.078 -1.014 -10.636 1.00 94.19 349 GLY A O 1
ATOM 2485 N N . TRP A 1 350 ? 7.496 1.044 -11.286 1.00 93.69 350 TRP A N 1
ATOM 2486 C CA . TRP A 1 350 ? 7.075 0.655 -12.626 1.00 93.69 350 TRP A CA 1
ATOM 2487 C C . TRP A 1 350 ? 8.244 0.128 -13.467 1.00 93.69 350 TRP A C 1
ATOM 2489 O O . TRP A 1 350 ? 8.133 -0.938 -14.071 1.00 93.69 350 TRP A O 1
ATOM 2499 N N . ALA A 1 351 ? 9.375 0.835 -13.488 1.00 92.19 351 ALA A N 1
ATOM 2500 C CA . ALA A 1 351 ? 10.594 0.393 -14.159 1.00 92.19 351 ALA A CA 1
ATOM 2501 C C . ALA A 1 351 ? 11.108 -0.938 -13.595 1.00 92.19 351 ALA A C 1
ATOM 2503 O O . ALA A 1 351 ? 11.543 -1.807 -14.349 1.00 92.19 351 ALA A O 1
ATOM 2504 N N . ASP A 1 352 ? 10.995 -1.136 -12.283 1.00 93.00 352 ASP A N 1
ATOM 2505 C CA . ASP A 1 352 ? 11.357 -2.373 -11.606 1.00 93.00 352 ASP A CA 1
ATOM 2506 C C . ASP A 1 352 ? 10.483 -3.560 -12.032 1.00 93.00 352 ASP A C 1
ATOM 2508 O O . ASP A 1 352 ? 10.985 -4.677 -12.074 1.00 93.00 352 ASP A O 1
ATOM 2512 N N . LEU A 1 353 ? 9.229 -3.359 -12.445 1.00 91.44 353 LEU A N 1
ATOM 2513 C CA . LEU A 1 353 ? 8.399 -4.434 -13.010 1.00 91.44 353 LEU A CA 1
ATOM 2514 C C . LEU A 1 353 ? 8.825 -4.844 -14.429 1.00 91.44 353 LEU A C 1
ATOM 2516 O O . LEU A 1 353 ? 8.503 -5.944 -14.881 1.00 91.44 353 LEU A O 1
ATOM 2520 N N . MET A 1 354 ? 9.558 -3.986 -15.136 1.00 88.88 354 MET A N 1
ATOM 2521 C CA . MET A 1 354 ? 9.983 -4.239 -16.511 1.00 88.88 354 MET A CA 1
ATOM 2522 C C . MET A 1 354 ? 11.235 -5.135 -16.553 1.00 88.88 354 MET A C 1
ATOM 2524 O O . MET A 1 354 ? 12.109 -5.014 -15.690 1.00 88.88 354 MET A O 1
ATOM 2528 N N . PRO A 1 355 ? 11.407 -5.986 -17.583 1.00 85.12 355 PRO A N 1
ATOM 2529 C CA . PRO A 1 355 ? 12.680 -6.682 -17.816 1.00 85.12 355 PRO A CA 1
ATOM 2530 C C . PRO A 1 355 ? 13.828 -5.685 -18.087 1.00 85.12 355 PRO A C 1
ATOM 2532 O O . PRO A 1 355 ? 13.605 -4.473 -18.140 1.00 85.12 355 PRO A O 1
ATOM 2535 N N . GLY A 1 356 ? 15.066 -6.145 -18.280 1.00 80.19 356 GLY A N 1
ATOM 2536 C CA . GLY A 1 356 ? 16.184 -5.282 -18.710 1.00 80.19 356 GLY A CA 1
ATOM 2537 C C . GLY A 1 356 ? 16.048 -4.790 -20.163 1.00 80.19 356 GLY A C 1
ATOM 2538 O O . GLY A 1 356 ? 15.346 -5.404 -20.971 1.00 80.19 356 GLY A O 1
ATOM 2539 N N . SER A 1 357 ? 16.669 -3.657 -20.511 1.00 77.50 357 SER A N 1
ATOM 2540 C CA . SER A 1 357 ? 16.652 -3.099 -21.877 1.00 77.50 357 SER A CA 1
ATOM 2541 C C . SER A 1 357 ? 17.775 -3.634 -22.775 1.00 77.50 357 SER A C 1
ATOM 2543 O O . SER A 1 357 ? 18.953 -3.594 -22.419 1.00 77.50 357 SER A O 1
ATOM 2545 N N . ASP A 1 358 ? 17.432 -3.993 -24.016 1.00 78.56 358 ASP A N 1
ATOM 2546 C CA . ASP A 1 358 ? 18.388 -4.372 -25.073 1.00 78.56 358 ASP A CA 1
ATOM 2547 C C . ASP A 1 358 ? 19.355 -3.236 -25.448 1.00 78.56 358 ASP A C 1
ATOM 2549 O O . ASP A 1 358 ? 20.421 -3.472 -26.024 1.00 78.56 358 ASP A O 1
ATOM 2553 N N . ALA A 1 359 ? 18.998 -1.986 -25.133 1.00 73.88 359 ALA A N 1
ATOM 2554 C CA . ALA A 1 359 ? 19.859 -0.839 -25.389 1.00 73.88 359 ALA A CA 1
ATOM 2555 C C . ALA A 1 359 ? 21.174 -0.936 -24.599 1.00 73.88 359 ALA A C 1
ATOM 2557 O O . ALA A 1 359 ? 22.225 -0.616 -25.151 1.00 73.88 359 ALA A O 1
ATOM 2558 N N . ALA A 1 360 ? 21.130 -1.422 -23.353 1.00 74.81 360 ALA A N 1
ATOM 2559 C CA . ALA A 1 360 ? 22.321 -1.635 -22.531 1.00 74.81 360 ALA A CA 1
ATOM 2560 C C . ALA A 1 360 ? 23.247 -2.689 -23.162 1.00 74.81 360 ALA A C 1
ATOM 2562 O O . ALA A 1 360 ? 24.443 -2.452 -23.336 1.00 74.81 360 ALA A O 1
ATOM 2563 N N . VAL A 1 361 ? 22.667 -3.808 -23.608 1.00 80.69 361 VAL A N 1
ATOM 2564 C CA . VAL A 1 361 ? 23.381 -4.908 -24.276 1.00 80.69 361 VAL A CA 1
ATOM 2565 C C . VAL A 1 361 ? 24.096 -4.427 -25.535 1.00 80.69 361 VAL A C 1
ATOM 2567 O O . VAL A 1 361 ? 25.296 -4.642 -25.696 1.00 80.69 361 VAL A O 1
ATOM 2570 N N . LEU A 1 362 ? 23.384 -3.728 -26.424 1.00 80.50 362 LEU A N 1
ATOM 2571 C CA . LEU A 1 362 ? 23.955 -3.210 -27.669 1.00 80.50 362 LEU A CA 1
ATOM 2572 C C . LEU A 1 362 ? 25.164 -2.299 -27.433 1.00 80.50 362 LEU A C 1
ATOM 2574 O O . LEU A 1 362 ? 26.106 -2.314 -28.227 1.00 80.50 362 LEU A O 1
ATOM 2578 N N . ARG A 1 363 ? 25.152 -1.510 -26.352 1.00 77.31 363 ARG A N 1
ATOM 2579 C CA . ARG A 1 363 ? 26.263 -0.615 -26.006 1.00 77.31 363 ARG A CA 1
ATOM 2580 C C . ARG A 1 363 ? 27.507 -1.397 -25.611 1.00 77.31 363 ARG A C 1
ATOM 2582 O O . ARG A 1 363 ? 28.564 -1.122 -26.180 1.00 77.31 363 ARG A O 1
ATOM 2589 N N . VAL A 1 364 ? 27.370 -2.405 -24.750 1.00 77.31 364 VAL A N 1
ATOM 2590 C CA . VAL A 1 364 ? 28.476 -3.304 -24.376 1.00 77.31 364 VAL A CA 1
ATOM 2591 C C . VAL A 1 364 ? 29.074 -3.958 -25.618 1.00 77.31 364 VAL A C 1
ATOM 2593 O O . VAL A 1 364 ? 30.256 -3.779 -25.903 1.00 77.31 364 VAL A O 1
ATOM 2596 N N . LEU A 1 365 ? 28.238 -4.602 -26.438 1.00 79.69 365 LEU A N 1
ATOM 2597 C CA . LEU A 1 365 ? 28.701 -5.299 -27.642 1.00 79.69 365 LEU A CA 1
ATOM 2598 C C . LEU A 1 365 ? 29.394 -4.351 -28.634 1.00 79.69 365 LEU A C 1
ATOM 2600 O O . LEU A 1 365 ? 30.376 -4.726 -29.279 1.00 79.69 365 LEU A O 1
ATOM 2604 N N . SER A 1 366 ? 28.917 -3.106 -28.749 1.00 79.50 366 SER A N 1
ATOM 2605 C CA . SER A 1 366 ? 29.561 -2.089 -29.590 1.00 79.50 366 SER A CA 1
ATOM 2606 C C . SER A 1 366 ? 30.925 -1.648 -29.067 1.00 79.50 366 SER A C 1
ATOM 2608 O O . SER A 1 366 ? 31.847 -1.403 -29.850 1.00 79.50 366 SER A O 1
ATOM 2610 N N . SER A 1 367 ? 31.071 -1.588 -27.746 1.00 76.69 367 SER A N 1
ATOM 2611 C CA . SER A 1 367 ? 32.329 -1.260 -27.096 1.00 76.69 367 SER A CA 1
ATOM 2612 C C . SER A 1 367 ? 33.372 -2.332 -27.341 1.00 76.69 367 SER A C 1
ATOM 2614 O O . SER A 1 367 ? 34.486 -2.011 -27.751 1.00 76.69 367 SER A O 1
ATOM 2616 N N . ASN A 1 368 ? 32.985 -3.596 -27.173 1.00 76.00 368 ASN A N 1
ATOM 2617 C CA . ASN A 1 368 ? 33.849 -4.731 -27.457 1.00 76.00 368 ASN A CA 1
ATOM 2618 C C . ASN A 1 368 ? 34.330 -4.717 -28.901 1.00 76.00 368 ASN A C 1
ATOM 2620 O O . ASN A 1 368 ? 35.519 -4.833 -29.182 1.00 76.00 368 ASN A O 1
ATOM 2624 N N . ALA A 1 369 ? 33.387 -4.525 -29.830 1.00 77.88 369 ALA A N 1
ATOM 2625 C CA . ALA A 1 369 ? 33.683 -4.468 -31.252 1.00 77.88 369 ALA A CA 1
ATOM 2626 C C . ALA A 1 369 ? 34.720 -3.378 -31.551 1.00 77.88 369 ALA A C 1
ATOM 2628 O O . ALA A 1 369 ? 35.689 -3.629 -32.264 1.00 77.88 369 ALA A O 1
ATOM 2629 N N . THR A 1 370 ? 34.542 -2.197 -30.955 1.00 79.19 370 THR A N 1
ATOM 2630 C CA . THR A 1 370 ? 35.446 -1.055 -31.121 1.00 79.19 370 THR A CA 1
ATOM 2631 C C . THR A 1 370 ? 36.819 -1.323 -30.509 1.00 79.19 370 THR A C 1
ATOM 2633 O O . THR A 1 370 ? 37.829 -1.016 -31.136 1.00 79.19 370 THR A O 1
ATOM 2636 N N . ALA A 1 371 ? 36.880 -1.909 -29.313 1.00 77.75 371 ALA A N 1
ATOM 2637 C CA . ALA A 1 371 ? 38.132 -2.201 -28.622 1.00 77.75 371 ALA A CA 1
ATOM 2638 C C . ALA A 1 371 ? 38.926 -3.314 -29.320 1.00 77.75 371 ALA A C 1
ATOM 2640 O O . ALA A 1 371 ? 40.107 -3.138 -29.619 1.00 77.75 371 ALA A O 1
ATOM 2641 N N . ALA A 1 372 ? 38.266 -4.418 -29.679 1.00 74.62 372 ALA A N 1
ATOM 2642 C CA . ALA A 1 372 ? 38.875 -5.500 -30.442 1.00 74.62 372 ALA A CA 1
ATOM 2643 C C . ALA A 1 372 ? 39.346 -5.015 -31.822 1.00 74.62 372 ALA A C 1
ATOM 2645 O O . ALA A 1 372 ? 40.470 -5.312 -32.231 1.00 74.62 372 ALA A O 1
ATOM 2646 N N . PHE A 1 373 ? 38.537 -4.211 -32.524 1.00 76.56 373 PHE A N 1
ATOM 2647 C CA . PHE A 1 373 ? 38.960 -3.604 -33.785 1.00 76.56 373 PHE A CA 1
ATOM 2648 C C . PHE A 1 373 ? 40.139 -2.649 -33.585 1.00 76.56 373 PHE A C 1
ATOM 2650 O O . PHE A 1 373 ? 41.108 -2.727 -34.337 1.00 76.56 373 PHE A O 1
ATOM 2657 N N . GLY A 1 374 ? 40.097 -1.806 -32.552 1.00 79.31 374 GLY A N 1
ATOM 2658 C CA . GLY A 1 374 ? 41.184 -0.913 -32.160 1.00 79.31 374 GLY A CA 1
ATOM 2659 C C . GLY A 1 374 ? 42.501 -1.659 -31.969 1.00 79.31 374 GLY A C 1
ATOM 2660 O O . GLY A 1 374 ? 43.502 -1.265 -32.567 1.00 79.31 374 GLY A O 1
ATOM 2661 N N . ALA A 1 375 ? 42.475 -2.787 -31.258 1.00 78.06 375 ALA A N 1
ATOM 2662 C CA . ALA A 1 375 ? 43.642 -3.637 -31.050 1.00 78.06 375 ALA A CA 1
ATOM 2663 C C . ALA A 1 375 ? 44.188 -4.205 -32.371 1.00 78.06 375 ALA A C 1
ATOM 2665 O O . ALA A 1 375 ? 45.388 -4.117 -32.661 1.00 78.06 375 ALA A O 1
ATOM 2666 N N . THR A 1 376 ? 43.304 -4.703 -33.248 1.00 78.00 376 THR A N 1
ATOM 2667 C CA . THR A 1 376 ? 43.730 -5.168 -34.579 1.00 78.00 376 THR A CA 1
ATOM 2668 C C . THR A 1 376 ? 44.288 -4.029 -35.441 1.00 78.00 376 THR A C 1
ATOM 2670 O O . THR A 1 376 ? 45.317 -4.200 -36.090 1.00 78.00 376 THR A O 1
ATOM 2673 N N . ALA A 1 377 ? 43.686 -2.837 -35.414 1.00 75.25 377 ALA A N 1
ATOM 2674 C CA . ALA A 1 377 ? 44.140 -1.674 -36.170 1.00 75.25 377 ALA A CA 1
ATOM 2675 C C . ALA A 1 377 ? 45.477 -1.121 -35.647 1.00 75.25 377 ALA A C 1
ATOM 2677 O O . ALA A 1 377 ? 46.346 -0.759 -36.439 1.00 75.25 377 ALA A O 1
ATOM 2678 N N . HIS A 1 378 ? 45.684 -1.107 -34.330 1.00 75.25 378 HIS A N 1
ATOM 2679 C CA . HIS A 1 378 ? 46.944 -0.697 -33.718 1.00 75.25 378 HIS A CA 1
ATOM 2680 C C . HIS A 1 378 ? 48.073 -1.678 -34.058 1.00 75.25 378 HIS A C 1
ATOM 2682 O O . HIS A 1 378 ? 49.171 -1.264 -34.444 1.00 75.25 378 HIS A O 1
ATOM 2688 N N . ARG A 1 379 ? 47.790 -2.988 -34.030 1.00 74.31 379 ARG A N 1
ATOM 2689 C CA . ARG A 1 379 ? 48.728 -4.012 -34.506 1.00 74.31 379 ARG A CA 1
ATOM 2690 C C . ARG A 1 379 ? 49.147 -3.767 -35.959 1.00 74.31 379 ARG A C 1
ATOM 2692 O O . ARG A 1 379 ? 50.331 -3.891 -36.280 1.00 74.31 379 ARG A O 1
ATOM 2699 N N . LEU A 1 380 ? 48.202 -3.387 -36.816 1.00 70.50 380 LEU A N 1
ATOM 2700 C CA . LEU A 1 380 ? 48.445 -3.062 -38.223 1.00 70.50 380 LEU A CA 1
ATOM 2701 C C . LEU A 1 380 ? 49.332 -1.822 -38.401 1.00 70.50 380 LEU A C 1
ATOM 2703 O O . LEU A 1 380 ? 50.281 -1.858 -39.187 1.00 70.50 380 LEU A O 1
ATOM 2707 N N . ASP A 1 381 ? 49.082 -0.761 -37.633 1.00 70.06 381 ASP A N 1
ATOM 2708 C CA . ASP A 1 381 ? 49.894 0.463 -37.656 1.00 70.06 381 ASP A CA 1
ATOM 2709 C C . ASP A 1 381 ? 51.337 0.214 -37.166 1.00 70.06 381 ASP A C 1
ATOM 2711 O O . ASP A 1 381 ? 52.287 0.798 -37.694 1.00 70.06 381 ASP A O 1
ATOM 2715 N N . LEU A 1 382 ? 51.537 -0.694 -36.203 1.00 65.94 382 LEU A N 1
ATOM 2716 C CA . LEU A 1 382 ? 52.868 -1.077 -35.712 1.00 65.94 382 LEU A CA 1
ATOM 2717 C C . LEU A 1 382 ? 53.684 -1.884 -36.736 1.00 65.94 382 LEU A C 1
ATOM 2719 O O . LEU A 1 382 ? 54.915 -1.793 -36.744 1.00 65.94 382 LEU A O 1
ATOM 2723 N N . ILE A 1 383 ? 53.025 -2.663 -37.601 1.00 60.75 383 ILE A N 1
ATOM 2724 C CA . ILE A 1 383 ? 53.686 -3.455 -38.652 1.00 60.75 383 ILE A CA 1
ATOM 2725 C C . ILE A 1 383 ? 54.215 -2.563 -39.781 1.00 60.75 383 ILE A C 1
ATOM 2727 O O . ILE A 1 383 ? 55.300 -2.837 -40.295 1.00 60.75 383 ILE A O 1
ATOM 2731 N N . ALA A 1 384 ? 53.533 -1.460 -40.113 1.00 58.75 384 ALA A N 1
ATOM 2732 C CA . ALA A 1 384 ? 54.016 -0.496 -41.112 1.00 58.75 384 ALA A CA 1
ATOM 2733 C C . ALA A 1 384 ? 55.434 0.039 -40.802 1.00 58.75 384 ALA A C 1
ATOM 2735 O O . ALA A 1 384 ? 56.149 0.466 -41.706 1.00 58.75 384 ALA A O 1
ATOM 2736 N N . ASN A 1 385 ? 55.866 -0.049 -39.538 1.00 59.06 385 ASN A N 1
ATOM 2737 C CA . ASN A 1 385 ? 57.181 0.378 -39.064 1.00 59.06 385 ASN A CA 1
ATOM 2738 C C . ASN A 1 385 ? 58.217 -0.764 -38.935 1.00 59.06 385 ASN A C 1
ATOM 2740 O O . ASN A 1 385 ? 59.349 -0.502 -38.527 1.00 59.06 385 ASN A O 1
ATOM 2744 N N . LYS A 1 386 ? 57.863 -2.026 -39.238 1.00 58.03 386 LYS A N 1
ATOM 2745 C CA . LYS A 1 386 ? 58.746 -3.209 -39.111 1.00 58.03 386 LYS A CA 1
ATOM 2746 C C . LYS A 1 386 ? 58.594 -4.190 -40.297 1.00 58.03 386 LYS A C 1
ATOM 2748 O O . LYS A 1 386 ? 58.041 -5.275 -40.117 1.00 58.03 386 LYS A O 1
ATOM 2753 N N . PRO A 1 387 ? 59.111 -3.845 -41.492 1.00 57.41 387 PRO A N 1
ATOM 2754 C CA . PRO A 1 387 ? 58.865 -4.582 -42.741 1.00 57.41 387 PRO A CA 1
ATOM 2755 C C . PRO A 1 387 ? 59.500 -5.986 -42.831 1.00 57.41 387 PRO A C 1
ATOM 2757 O O . PRO A 1 387 ? 59.084 -6.772 -43.678 1.00 57.41 387 PRO A O 1
ATOM 2760 N N . ASP A 1 388 ? 60.458 -6.326 -41.958 1.00 61.84 388 ASP A N 1
ATOM 2761 C CA . ASP A 1 388 ? 61.258 -7.563 -42.062 1.00 61.84 388 ASP A CA 1
ATOM 2762 C C . ASP A 1 388 ? 60.763 -8.734 -41.181 1.00 61.84 388 ASP A C 1
ATOM 2764 O O . ASP A 1 388 ? 61.388 -9.796 -41.146 1.00 61.84 388 ASP A O 1
ATOM 2768 N N . ALA A 1 389 ? 59.663 -8.574 -40.435 1.00 66.19 389 ALA A N 1
ATOM 2769 C CA . ALA A 1 389 ? 59.120 -9.644 -39.593 1.00 66.19 389 ALA A CA 1
ATOM 2770 C C . ALA A 1 389 ? 58.152 -10.548 -40.392 1.00 66.19 389 ALA A C 1
ATOM 2772 O O . ALA A 1 389 ? 57.240 -10.029 -41.030 1.00 66.19 389 ALA A O 1
ATOM 2773 N N . PRO A 1 390 ? 58.265 -11.891 -40.332 1.00 72.94 390 PRO A N 1
ATOM 2774 C CA . PRO A 1 390 ? 57.375 -12.800 -41.074 1.00 72.94 390 PRO A CA 1
ATOM 2775 C C . PRO A 1 390 ? 55.934 -12.847 -40.526 1.00 72.94 390 PRO A C 1
ATOM 2777 O O . PRO A 1 390 ? 55.044 -13.423 -41.149 1.00 72.94 390 PRO A O 1
ATOM 2780 N N . GLY A 1 391 ? 55.698 -12.257 -39.355 1.00 80.44 391 GLY A N 1
ATOM 2781 C CA . GLY A 1 391 ? 54.437 -12.278 -38.621 1.00 80.44 391 GLY A CA 1
ATOM 2782 C C . GLY A 1 391 ? 54.646 -11.824 -37.180 1.00 80.44 391 GLY A C 1
ATOM 2783 O O . GLY A 1 391 ? 55.739 -11.380 -36.808 1.00 80.44 391 GLY A O 1
ATOM 2784 N N . GLY A 1 392 ? 53.624 -11.964 -36.347 1.00 86.19 392 GLY A N 1
ATOM 2785 C CA . GLY A 1 392 ? 53.761 -11.759 -34.911 1.00 86.19 392 GLY A CA 1
ATOM 2786 C C . GLY A 1 392 ? 52.541 -12.190 -34.117 1.00 86.19 392 GLY A C 1
ATOM 2787 O O . GLY A 1 392 ? 51.482 -12.470 -34.671 1.00 86.19 392 GLY A O 1
ATOM 2788 N N . ALA A 1 393 ? 52.728 -12.241 -32.803 1.00 89.06 393 ALA A N 1
ATOM 2789 C CA . ALA A 1 393 ? 51.663 -12.426 -31.832 1.00 89.06 393 ALA A CA 1
ATOM 2790 C C . ALA A 1 393 ? 51.517 -11.149 -31.001 1.00 89.06 393 ALA A C 1
ATOM 2792 O O . ALA A 1 393 ? 52.502 -10.443 -30.761 1.00 89.06 393 ALA A O 1
ATOM 2793 N N . TRP A 1 394 ? 50.297 -10.863 -30.569 1.00 88.56 394 TRP A N 1
ATOM 2794 C CA . TRP A 1 394 ? 49.986 -9.710 -29.737 1.00 88.56 394 TRP A CA 1
ATOM 2795 C C . TRP A 1 394 ? 48.928 -10.067 -28.699 1.00 88.56 394 TRP A C 1
ATOM 2797 O O . TRP A 1 394 ? 48.145 -11.000 -28.881 1.00 88.56 394 TRP A O 1
ATOM 2807 N N . VAL A 1 395 ? 48.945 -9.309 -27.608 1.00 92.12 395 VAL A N 1
ATOM 2808 C CA . VAL A 1 395 ? 47.938 -9.319 -26.551 1.00 92.12 395 VAL A CA 1
ATOM 2809 C C . VAL A 1 395 ? 47.674 -7.865 -26.185 1.00 92.12 395 VAL A C 1
ATOM 2811 O O . VAL A 1 395 ? 48.622 -7.086 -26.074 1.00 92.12 395 VAL A O 1
ATOM 2814 N N . GLU A 1 396 ? 46.407 -7.510 -26.023 1.00 89.56 396 GLU A N 1
ATOM 2815 C CA . GLU A 1 396 ? 45.963 -6.178 -25.634 1.00 89.56 396 GLU A CA 1
ATOM 2816 C C . GLU A 1 396 ? 44.844 -6.287 -24.601 1.00 89.56 396 GLU A C 1
ATOM 2818 O O . GLU A 1 396 ? 43.884 -7.033 -24.786 1.00 89.56 396 GLU A O 1
ATOM 2823 N N . GLU A 1 397 ? 44.988 -5.548 -23.507 1.00 91.06 397 GLU A N 1
ATOM 2824 C CA . GLU A 1 397 ? 43.967 -5.395 -22.475 1.00 91.06 397 GLU A CA 1
ATOM 2825 C C . GLU A 1 397 ? 43.254 -4.059 -22.681 1.00 91.06 397 GLU A C 1
ATOM 2827 O O . GLU A 1 397 ? 43.892 -3.054 -23.007 1.00 91.06 397 GLU A O 1
ATOM 2832 N N . PHE A 1 398 ? 41.943 -4.031 -22.466 1.00 86.88 398 PHE A N 1
ATOM 2833 C CA . PHE A 1 398 ? 41.141 -2.822 -22.597 1.00 86.88 398 PHE A CA 1
ATOM 2834 C C . PHE A 1 398 ? 40.095 -2.727 -21.488 1.00 86.88 398 PHE A C 1
ATOM 2836 O O . PHE A 1 398 ? 39.515 -3.719 -21.057 1.00 86.88 398 PHE A O 1
ATOM 2843 N N . GLY A 1 399 ? 39.860 -1.503 -21.023 1.00 87.75 399 GLY A N 1
ATOM 2844 C CA . GLY A 1 399 ? 38.785 -1.172 -20.096 1.00 87.75 399 GLY A CA 1
ATOM 2845 C C . GLY A 1 399 ? 37.755 -0.301 -20.796 1.00 87.75 399 GLY A C 1
ATOM 2846 O O . GLY A 1 399 ? 38.115 0.571 -21.590 1.00 87.75 399 GLY A O 1
ATOM 2847 N N . VAL A 1 400 ? 36.483 -0.534 -20.499 1.00 82.69 400 VAL A N 1
ATOM 2848 C CA . VAL A 1 400 ? 35.367 0.212 -21.081 1.00 82.69 400 VAL A CA 1
ATOM 2849 C C . VAL A 1 400 ? 34.517 0.787 -19.962 1.00 82.69 400 VAL A C 1
ATOM 2851 O O . VAL A 1 400 ? 34.286 0.136 -18.947 1.00 82.69 400 VAL A O 1
ATOM 2854 N N . TYR A 1 401 ? 34.069 2.022 -20.139 1.00 87.69 401 TYR A N 1
ATOM 2855 C CA . TYR A 1 401 ? 33.093 2.658 -19.267 1.00 87.69 401 TYR A CA 1
ATOM 2856 C C . TYR A 1 401 ? 32.085 3.376 -20.151 1.00 87.69 401 TYR A C 1
ATOM 2858 O O . TYR A 1 401 ? 32.472 4.132 -21.046 1.00 87.69 401 TYR A O 1
ATOM 2866 N N . HIS A 1 402 ? 30.807 3.123 -19.905 1.00 83.06 402 HIS A N 1
ATOM 2867 C CA . HIS A 1 402 ? 29.699 3.683 -20.661 1.00 83.06 402 HIS A CA 1
ATOM 2868 C C . HIS A 1 402 ? 28.758 4.406 -19.727 1.00 83.06 402 HIS A C 1
ATOM 2870 O O . HIS A 1 402 ? 28.460 3.947 -18.632 1.00 83.06 402 HIS A O 1
ATOM 2876 N N . THR A 1 403 ? 28.266 5.540 -20.199 1.00 87.88 403 THR A N 1
ATOM 2877 C CA . THR A 1 403 ? 27.144 6.236 -19.592 1.00 87.88 403 THR A CA 1
ATOM 2878 C C . THR A 1 403 ? 26.269 6.777 -20.708 1.00 87.88 403 THR A C 1
ATOM 2880 O O . THR A 1 403 ? 26.760 7.250 -21.739 1.00 87.88 403 THR A O 1
ATOM 2883 N N . THR A 1 404 ? 24.966 6.644 -20.532 1.00 86.44 404 THR A N 1
ATOM 2884 C CA . THR A 1 404 ? 23.950 7.166 -21.432 1.00 86.44 404 THR A CA 1
ATOM 2885 C C . THR A 1 404 ? 22.862 7.808 -20.599 1.00 86.44 404 THR A C 1
ATOM 2887 O O . THR A 1 404 ? 22.378 7.207 -19.644 1.00 86.44 404 THR A O 1
ATOM 2890 N N . ASP A 1 405 ? 22.491 9.026 -20.978 1.00 89.19 405 ASP A N 1
ATOM 2891 C CA . ASP A 1 405 ? 21.392 9.734 -20.340 1.00 89.19 405 ASP A CA 1
ATOM 2892 C C . ASP A 1 405 ? 20.051 9.088 -20.704 1.00 89.19 405 ASP A C 1
ATOM 2894 O O . ASP A 1 405 ? 19.887 8.481 -21.770 1.00 89.19 405 ASP A O 1
ATOM 2898 N N . GLU A 1 406 ? 19.076 9.271 -19.819 1.00 86.25 406 GLU A N 1
ATOM 2899 C CA . GLU A 1 406 ? 17.688 8.908 -20.067 1.00 86.25 406 GLU A CA 1
ATOM 2900 C C . GLU A 1 406 ? 17.150 9.584 -21.339 1.00 86.25 406 GLU A C 1
ATOM 2902 O O . GLU A 1 406 ? 17.442 10.742 -21.653 1.00 86.25 406 GLU A O 1
ATOM 2907 N N . THR A 1 407 ? 16.324 8.850 -22.085 1.00 85.38 407 THR A N 1
ATOM 2908 C CA . THR A 1 407 ? 15.633 9.358 -23.271 1.00 85.38 407 THR A CA 1
ATOM 2909 C C . THR A 1 407 ? 14.146 9.031 -23.206 1.00 85.38 407 THR A C 1
ATOM 2911 O O . THR A 1 407 ? 13.712 8.153 -22.471 1.00 85.38 407 THR A O 1
ATOM 2914 N N . SER A 1 408 ? 13.346 9.617 -24.099 1.00 83.06 408 SER A N 1
ATOM 2915 C CA . SER A 1 408 ? 11.924 9.258 -24.240 1.00 83.06 408 SER A CA 1
ATOM 2916 C C . SER A 1 408 ? 11.661 7.793 -24.642 1.00 83.06 408 SER A C 1
ATOM 2918 O O . SER A 1 408 ? 10.504 7.366 -24.727 1.00 83.06 408 SER A O 1
ATOM 2920 N N . ARG A 1 409 ? 12.712 7.017 -24.936 1.00 81.75 409 ARG A N 1
ATOM 2921 C CA . ARG A 1 409 ? 12.631 5.609 -25.344 1.00 81.75 409 ARG A CA 1
ATOM 2922 C C . ARG A 1 409 ? 13.184 4.631 -24.310 1.00 81.75 409 ARG A C 1
ATOM 2924 O O . ARG A 1 409 ? 12.849 3.455 -24.407 1.00 81.75 409 ARG A O 1
ATOM 2931 N N . SER A 1 410 ? 14.034 5.074 -23.388 1.00 83.50 410 SER A N 1
ATOM 2932 C CA . SER A 1 410 ? 14.699 4.196 -22.425 1.00 83.50 410 SER A CA 1
ATOM 2933 C C . SER A 1 410 ? 15.231 4.974 -21.233 1.00 83.50 410 SER A C 1
ATOM 2935 O O . SER A 1 410 ? 15.608 6.139 -21.371 1.00 83.50 410 SER A O 1
ATOM 2937 N N . LEU A 1 411 ? 15.375 4.267 -20.116 1.00 86.19 411 LEU A N 1
ATOM 2938 C CA . LEU A 1 411 ? 16.172 4.716 -18.983 1.00 86.19 411 LEU A CA 1
ATOM 2939 C C . LEU A 1 411 ? 17.627 4.968 -19.395 1.00 86.19 411 LEU A C 1
ATOM 2941 O O . LEU A 1 411 ? 18.092 4.482 -20.438 1.00 86.19 411 LEU A O 1
ATOM 2945 N N . GLY A 1 412 ? 18.319 5.752 -18.570 1.00 88.56 412 GLY A N 1
ATOM 2946 C CA . GLY A 1 412 ? 19.768 5.882 -18.652 1.00 88.56 412 GLY A CA 1
ATOM 2947 C C . GLY A 1 412 ? 20.442 4.548 -18.345 1.00 88.56 412 GLY A C 1
ATOM 2948 O O . GLY A 1 412 ? 19.865 3.692 -17.678 1.00 88.56 412 GLY A O 1
ATOM 2949 N N . VAL A 1 413 ? 21.648 4.359 -18.862 1.00 88.19 413 VAL A N 1
ATOM 2950 C CA . VAL A 1 413 ? 22.452 3.162 -18.594 1.00 88.19 413 VAL A CA 1
ATOM 2951 C C . VAL A 1 413 ? 23.864 3.596 -18.277 1.00 88.19 413 VAL A C 1
ATOM 2953 O O . VAL A 1 413 ? 24.456 4.350 -19.056 1.00 88.19 413 VAL A O 1
ATOM 2956 N N . ASP A 1 414 ? 24.414 3.079 -17.192 1.00 88.94 414 ASP A N 1
ATOM 2957 C CA . ASP A 1 414 ? 25.811 3.241 -16.834 1.00 88.94 414 ASP A CA 1
ATOM 2958 C C . ASP A 1 414 ? 26.445 1.905 -16.461 1.00 88.94 414 ASP A C 1
ATOM 2960 O O . ASP A 1 414 ? 25.766 0.937 -16.124 1.00 88.94 414 ASP A O 1
ATOM 2964 N N . GLY A 1 415 ? 27.756 1.814 -16.636 1.00 88.75 415 GLY A N 1
ATOM 2965 C CA . GLY A 1 415 ? 28.464 0.576 -16.379 1.00 88.75 415 GLY A CA 1
ATOM 2966 C C . GLY A 1 415 ? 29.826 0.535 -17.031 1.00 88.75 415 GLY A C 1
ATOM 2967 O O . GLY A 1 415 ? 30.297 1.491 -17.654 1.00 88.75 415 GLY A O 1
ATOM 2968 N N . GLY A 1 416 ? 30.483 -0.600 -16.885 1.00 88.25 416 GLY A N 1
ATOM 2969 C CA . GLY A 1 416 ? 31.828 -0.766 -17.386 1.00 88.25 416 GLY A CA 1
ATOM 2970 C C . GLY A 1 416 ? 32.260 -2.212 -17.409 1.00 88.25 416 GLY A C 1
ATOM 2971 O O . GLY A 1 416 ? 31.596 -3.109 -16.895 1.00 88.25 416 GLY A O 1
ATOM 2972 N N . GLY A 1 417 ? 33.398 -2.428 -18.041 1.00 89.56 417 GLY A N 1
ATOM 2973 C CA . GLY A 1 417 ? 33.916 -3.755 -18.273 1.00 89.56 417 GLY A CA 1
ATOM 2974 C C . GLY A 1 417 ? 35.404 -3.762 -18.531 1.00 89.56 417 GLY A C 1
ATOM 2975 O O . GLY A 1 417 ? 36.065 -2.725 -18.654 1.00 89.56 417 GLY A O 1
ATOM 2976 N N . PHE A 1 418 ? 35.919 -4.973 -18.621 1.00 91.31 418 PHE A N 1
ATOM 2977 C CA . PHE A 1 418 ? 37.303 -5.256 -18.932 1.00 91.31 418 PHE A CA 1
ATOM 2978 C C . PHE A 1 418 ? 37.354 -6.382 -19.954 1.00 91.31 418 PHE A C 1
ATOM 2980 O O . PHE A 1 418 ? 36.579 -7.341 -19.886 1.00 91.31 418 PHE A O 1
ATOM 2987 N N . GLY A 1 419 ? 38.290 -6.280 -20.885 1.00 90.19 419 GLY A N 1
ATOM 2988 C CA . GLY A 1 419 ? 38.512 -7.301 -21.882 1.00 90.19 419 GLY A CA 1
ATOM 2989 C C . GLY A 1 419 ? 39.978 -7.491 -22.214 1.00 90.19 419 GLY A C 1
ATOM 2990 O O . GLY A 1 419 ? 40.833 -6.642 -21.959 1.00 90.19 419 GLY A O 1
ATOM 2991 N N . VAL A 1 420 ? 40.254 -8.650 -22.796 1.00 91.69 420 VAL A N 1
ATOM 2992 C CA . VAL A 1 420 ? 41.555 -9.020 -23.335 1.00 91.69 420 VAL A CA 1
ATOM 2993 C C . VAL A 1 420 ? 41.361 -9.578 -24.734 1.00 91.69 420 VAL A C 1
ATOM 2995 O O . VAL A 1 420 ? 40.525 -10.451 -24.967 1.00 91.69 420 VAL A O 1
ATOM 2998 N N . ALA A 1 421 ? 42.151 -9.082 -25.673 1.00 91.44 421 ALA A N 1
ATOM 2999 C CA . ALA A 1 421 ? 42.229 -9.600 -27.023 1.00 91.44 421 ALA A CA 1
ATOM 3000 C C . ALA A 1 421 ? 43.639 -10.124 -27.287 1.00 91.44 421 ALA A C 1
ATOM 3002 O O . ALA A 1 421 ? 44.633 -9.538 -26.861 1.00 91.44 421 ALA A O 1
ATOM 3003 N N . ALA A 1 422 ? 43.727 -11.243 -27.992 1.00 92.50 422 ALA A N 1
ATOM 3004 C CA . ALA A 1 422 ? 44.988 -11.824 -28.411 1.00 92.50 422 ALA A CA 1
ATOM 3005 C C . ALA A 1 422 ? 44.881 -12.296 -29.854 1.00 92.50 422 ALA A C 1
ATOM 3007 O O . ALA A 1 422 ? 43.857 -12.843 -30.272 1.00 92.50 422 ALA A O 1
ATOM 3008 N N . GLY A 1 423 ? 45.953 -12.122 -30.617 1.00 92.38 423 GLY A N 1
ATOM 3009 C CA . GLY A 1 423 ? 45.955 -12.495 -32.020 1.00 92.38 423 GLY A CA 1
ATOM 3010 C C . GLY A 1 423 ? 47.318 -12.895 -32.542 1.00 92.38 423 GLY A C 1
ATOM 3011 O O . GLY A 1 423 ? 48.361 -12.656 -31.929 1.00 92.38 423 GLY A O 1
ATOM 3012 N N . ILE A 1 424 ? 47.274 -13.535 -33.703 1.00 92.25 424 ILE A N 1
ATOM 3013 C CA . ILE A 1 424 ? 48.440 -13.944 -34.471 1.00 92.25 424 ILE A CA 1
ATOM 3014 C C . ILE A 1 424 ? 48.237 -13.553 -35.931 1.00 92.25 424 ILE A C 1
ATOM 3016 O O . ILE A 1 424 ? 47.163 -13.758 -36.499 1.00 92.25 424 ILE A O 1
ATOM 3020 N N . ASP A 1 425 ? 49.283 -13.010 -36.542 1.00 90.50 425 ASP A N 1
ATOM 3021 C CA . ASP A 1 425 ? 49.300 -12.614 -37.947 1.00 90.50 425 ASP A CA 1
ATOM 3022 C C . ASP A 1 425 ? 50.527 -13.140 -38.684 1.00 90.50 425 ASP A C 1
ATOM 3024 O O . ASP A 1 425 ? 51.589 -13.382 -38.104 1.00 90.50 425 ASP A O 1
ATOM 3028 N N . VAL A 1 426 ? 50.360 -13.284 -39.998 1.00 87.19 426 VAL A N 1
ATOM 3029 C CA . VAL A 1 426 ? 51.434 -13.549 -40.954 1.00 87.19 426 VAL A CA 1
ATOM 3030 C C . VAL A 1 426 ? 51.496 -12.424 -41.980 1.00 87.19 426 VAL A C 1
ATOM 3032 O O . VAL A 1 426 ? 50.467 -11.947 -42.469 1.00 87.19 426 VAL A O 1
ATOM 3035 N N . LEU A 1 427 ? 52.711 -12.005 -42.329 1.00 80.19 427 LEU A N 1
ATOM 3036 C CA . LEU A 1 427 ? 52.936 -11.039 -43.398 1.00 80.19 427 LEU A CA 1
ATOM 3037 C C . LEU A 1 427 ? 53.112 -11.791 -44.713 1.00 80.19 427 LEU A C 1
ATOM 3039 O O . LEU A 1 427 ? 54.015 -12.610 -44.858 1.00 80.19 427 LEU A O 1
ATOM 3043 N N . SER A 1 428 ? 52.263 -11.491 -45.695 1.00 68.12 428 SER A N 1
ATOM 3044 C CA . SER A 1 428 ? 52.280 -12.234 -46.952 1.00 68.12 428 SER A CA 1
ATOM 3045 C C . SER A 1 428 ? 53.393 -11.780 -47.896 1.00 68.12 428 SER A C 1
ATOM 3047 O O . SER A 1 428 ? 53.828 -12.625 -48.663 1.00 68.12 428 SER A O 1
ATOM 3049 N N . ASN A 1 429 ? 53.819 -10.501 -47.876 1.00 66.12 429 ASN A N 1
ATOM 3050 C CA . ASN A 1 429 ? 54.819 -9.902 -48.796 1.00 66.12 429 ASN A CA 1
ATOM 3051 C C . ASN A 1 429 ? 55.321 -8.502 -48.332 1.00 66.12 429 ASN A C 1
ATOM 3053 O O . ASN A 1 429 ? 55.520 -7.604 -49.151 1.00 66.12 429 ASN A O 1
ATOM 3057 N N . GLY A 1 430 ? 55.399 -8.235 -47.023 1.00 69.06 430 GLY A N 1
ATOM 3058 C CA . GLY A 1 430 ? 55.806 -6.922 -46.473 1.00 69.06 430 GLY A CA 1
ATOM 3059 C C . GLY A 1 430 ? 54.802 -5.763 -46.648 1.00 69.06 430 GLY A C 1
ATOM 3060 O O . GLY A 1 430 ? 54.971 -4.711 -46.046 1.00 69.06 430 GLY A O 1
ATOM 3061 N N . THR A 1 431 ? 53.741 -5.949 -47.440 1.00 75.88 431 THR A N 1
ATOM 3062 C CA . THR A 1 431 ? 52.704 -4.934 -47.739 1.00 75.88 431 THR A CA 1
ATOM 3063 C C . THR A 1 431 ? 51.293 -5.373 -47.362 1.00 75.88 431 THR A C 1
ATOM 3065 O O . THR A 1 431 ? 50.374 -4.562 -47.361 1.00 75.88 431 THR A O 1
ATOM 3068 N N . ALA A 1 432 ? 51.098 -6.652 -47.047 1.00 82.81 432 ALA A N 1
ATOM 3069 C CA . ALA A 1 432 ? 49.815 -7.206 -46.647 1.00 82.81 432 ALA A CA 1
ATOM 3070 C C . ALA A 1 432 ? 49.997 -8.154 -45.467 1.00 82.81 432 ALA A C 1
ATOM 3072 O O . ALA A 1 432 ? 50.992 -8.889 -45.413 1.00 82.81 432 ALA A O 1
ATOM 3073 N N . LEU A 1 433 ? 49.010 -8.182 -44.578 1.00 84.50 433 LEU A N 1
ATOM 3074 C CA . LEU A 1 433 ? 48.902 -9.201 -43.548 1.00 84.50 433 LEU A CA 1
ATOM 3075 C C . LEU A 1 433 ? 47.486 -9.740 -43.423 1.00 84.50 433 LEU A C 1
ATOM 3077 O O . LEU A 1 433 ? 46.501 -9.082 -43.765 1.00 84.50 433 LEU A O 1
ATOM 3081 N N . ILE A 1 434 ? 47.434 -10.943 -42.880 1.00 90.25 434 ILE A N 1
ATOM 3082 C CA . ILE A 1 434 ? 46.218 -11.614 -42.467 1.00 90.25 434 ILE A CA 1
ATOM 3083 C C . ILE A 1 434 ? 46.480 -12.254 -41.112 1.00 90.25 434 ILE A C 1
ATOM 3085 O O . ILE A 1 434 ? 47.561 -12.797 -40.866 1.00 90.25 434 ILE A O 1
ATOM 3089 N N . GLY A 1 435 ? 45.499 -12.170 -40.231 1.00 92.00 435 GLY A N 1
ATOM 3090 C CA . GLY A 1 435 ? 45.584 -12.739 -38.904 1.00 92.00 435 GLY A CA 1
ATOM 3091 C C . GLY A 1 435 ? 44.240 -13.216 -38.395 1.00 92.00 435 GLY A C 1
ATOM 3092 O O . GLY A 1 435 ? 43.184 -12.934 -38.966 1.00 92.00 435 GLY A O 1
ATOM 3093 N N . ALA A 1 436 ? 44.316 -13.958 -37.303 1.00 94.69 436 ALA A N 1
ATOM 3094 C CA . ALA A 1 436 ? 43.173 -14.390 -36.524 1.00 94.69 436 ALA A CA 1
ATOM 3095 C C . ALA A 1 436 ? 43.334 -13.882 -35.093 1.00 94.69 436 ALA A C 1
ATOM 3097 O O . ALA A 1 436 ? 44.456 -13.763 -34.592 1.00 94.69 436 ALA A O 1
ATOM 3098 N N . TYR A 1 437 ? 42.218 -13.589 -34.442 1.00 93.12 437 TYR A N 1
ATOM 3099 C CA . TYR A 1 437 ? 42.205 -13.155 -33.055 1.00 93.12 437 TYR A CA 1
ATOM 3100 C C . TYR A 1 437 ? 41.061 -13.802 -32.283 1.00 93.12 437 TYR A C 1
ATOM 3102 O O . TYR A 1 437 ? 40.059 -14.235 -32.859 1.00 93.12 437 TYR A O 1
ATOM 3110 N N . ALA A 1 438 ? 41.233 -13.849 -30.969 1.00 94.06 438 ALA A N 1
ATOM 3111 C CA . ALA A 1 438 ? 40.183 -14.133 -30.012 1.00 94.06 438 ALA A CA 1
ATOM 3112 C C . ALA A 1 438 ? 40.115 -12.983 -29.004 1.00 94.06 438 ALA A C 1
ATOM 3114 O O . ALA A 1 438 ? 41.148 -12.400 -28.663 1.00 94.06 438 ALA A O 1
ATOM 3115 N N . ALA A 1 439 ? 38.916 -12.656 -28.534 1.00 91.44 439 ALA A N 1
ATOM 3116 C CA . ALA A 1 439 ? 38.722 -11.666 -27.485 1.00 91.44 439 ALA A CA 1
ATOM 3117 C C . ALA A 1 439 ? 37.719 -12.158 -26.444 1.00 91.44 439 ALA A C 1
ATOM 3119 O O . ALA A 1 439 ? 36.705 -12.771 -26.787 1.00 91.44 439 ALA A O 1
ATOM 3120 N N . LEU A 1 440 ? 38.032 -11.876 -25.184 1.00 92.00 440 LEU A N 1
ATOM 3121 C CA . LEU A 1 440 ? 37.185 -12.103 -24.023 1.00 92.00 440 LEU A CA 1
ATOM 3122 C C . LEU A 1 440 ? 36.840 -10.746 -23.421 1.00 92.00 440 LEU A C 1
ATOM 3124 O O . LEU A 1 440 ? 37.728 -9.912 -23.257 1.00 92.00 440 LEU A O 1
ATOM 3128 N N . GLU A 1 441 ? 35.581 -10.537 -23.068 1.00 89.44 441 GLU A N 1
ATOM 3129 C CA . GLU A 1 441 ? 35.122 -9.324 -22.394 1.00 89.44 441 GLU A CA 1
ATOM 3130 C C . GLU A 1 441 ? 34.094 -9.690 -21.327 1.00 89.44 441 GLU A C 1
ATOM 3132 O O . GLU A 1 441 ? 33.274 -10.584 -21.531 1.00 89.44 441 GLU A O 1
ATOM 3137 N N . SER A 1 442 ? 34.141 -8.987 -20.201 1.00 91.94 442 SER A N 1
ATOM 3138 C CA . SER A 1 442 ? 33.094 -8.996 -19.186 1.00 91.94 442 SER A CA 1
ATOM 3139 C C . SER A 1 442 ? 32.720 -7.558 -18.861 1.00 91.94 442 SER A C 1
ATOM 3141 O O . SER A 1 442 ? 33.606 -6.744 -18.589 1.00 91.94 442 SER A O 1
ATOM 3143 N N . ALA A 1 443 ? 31.428 -7.254 -18.848 1.00 91.06 443 ALA A N 1
ATOM 3144 C CA . ALA A 1 443 ? 30.900 -5.955 -18.460 1.00 91.06 443 ALA A CA 1
ATOM 3145 C C . ALA A 1 443 ? 29.668 -6.110 -17.570 1.00 91.06 443 ALA A C 1
ATOM 3147 O O . ALA A 1 443 ? 28.869 -7.026 -17.761 1.00 91.06 443 ALA A O 1
ATOM 3148 N N . GLU A 1 444 ? 29.509 -5.187 -16.631 1.00 91.75 444 GLU A N 1
ATOM 3149 C CA . GLU A 1 444 ? 28.286 -5.016 -15.855 1.00 91.75 444 GLU A CA 1
ATOM 3150 C C . GLU A 1 444 ? 27.673 -3.664 -16.219 1.00 91.75 444 GLU A C 1
ATOM 3152 O O . GLU A 1 444 ? 28.376 -2.651 -16.285 1.00 91.75 444 GLU A O 1
ATOM 3157 N N . MET A 1 445 ? 26.372 -3.669 -16.498 1.00 89.12 445 MET A N 1
ATOM 3158 C CA . MET A 1 445 ? 25.590 -2.481 -16.829 1.00 89.12 445 MET A CA 1
ATOM 3159 C C . MET A 1 445 ? 24.373 -2.405 -15.922 1.00 89.12 44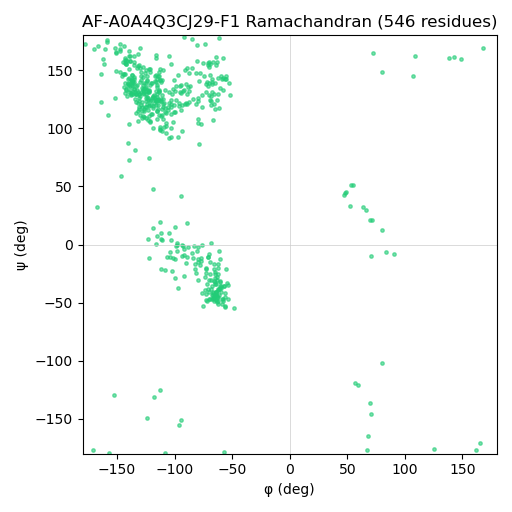5 MET A C 1
ATOM 3161 O O . MET A 1 445 ? 23.751 -3.425 -15.641 1.00 89.12 445 MET A O 1
ATOM 3165 N N . GLU A 1 446 ? 23.982 -1.200 -15.541 1.00 88.69 446 GLU A N 1
ATOM 3166 C CA . GLU A 1 446 ? 22.791 -0.956 -14.741 1.00 88.69 446 GLU A CA 1
ATOM 3167 C C . GLU A 1 446 ? 21.936 0.141 -15.386 1.00 88.69 446 GLU A C 1
ATOM 3169 O O . GLU A 1 446 ? 22.446 1.111 -15.950 1.00 88.69 446 GLU A O 1
ATOM 3174 N N . GLU A 1 447 ? 20.614 -0.042 -15.356 1.00 88.50 447 GLU A N 1
ATOM 3175 C CA . GLU A 1 447 ? 19.668 0.990 -15.782 1.00 88.50 447 GLU A CA 1
ATOM 3176 C C . GLU A 1 447 ? 19.456 1.990 -14.640 1.00 88.50 447 GLU A C 1
ATOM 3178 O O . GLU A 1 447 ? 18.982 1.639 -13.555 1.00 88.50 447 GLU A O 1
ATOM 3183 N N . SER A 1 448 ? 19.762 3.258 -14.896 1.00 85.25 448 SER A N 1
ATOM 3184 C CA . SER A 1 448 ? 19.593 4.329 -13.924 1.00 85.25 448 SER A CA 1
ATOM 3185 C C . SER A 1 448 ? 18.115 4.493 -13.545 1.00 85.25 448 SER A C 1
ATOM 3187 O O . SER A 1 448 ? 17.219 4.388 -14.382 1.00 85.25 448 SER A O 1
ATOM 3189 N N . GLY A 1 449 ? 17.849 4.800 -12.274 1.00 82.56 449 GLY A N 1
ATOM 3190 C CA . GLY A 1 449 ? 16.491 5.071 -11.786 1.00 82.56 449 GLY A CA 1
ATOM 3191 C C . GLY A 1 449 ? 15.727 3.846 -11.277 1.00 82.56 449 GLY A C 1
ATOM 3192 O O . GLY A 1 449 ? 14.693 4.034 -10.643 1.00 82.56 449 GLY A O 1
ATOM 3193 N N . ARG A 1 450 ? 16.259 2.631 -11.455 1.00 89.69 450 ARG A N 1
ATOM 3194 C CA . ARG A 1 450 ? 15.756 1.388 -10.842 1.00 89.69 450 ARG A CA 1
ATOM 3195 C C . ARG A 1 450 ? 16.226 1.235 -9.394 1.00 89.69 450 ARG A C 1
ATOM 3197 O O . ARG A 1 450 ? 17.009 2.055 -8.908 1.00 89.69 450 ARG A O 1
ATOM 3204 N N . THR A 1 451 ? 15.709 0.240 -8.674 1.00 90.50 451 THR A N 1
ATOM 3205 C CA . THR A 1 451 ? 16.169 -0.044 -7.299 1.00 90.50 451 THR A CA 1
ATOM 3206 C C . THR A 1 451 ? 17.530 -0.731 -7.295 1.00 90.50 451 THR A C 1
ATOM 3208 O O . THR A 1 451 ? 18.447 -0.266 -6.622 1.00 90.50 451 THR A O 1
ATOM 3211 N N . SER A 1 452 ? 17.655 -1.825 -8.047 1.00 90.62 452 SER A N 1
ATOM 3212 C CA . SER A 1 452 ? 18.925 -2.467 -8.388 1.00 90.62 452 SER A CA 1
ATOM 3213 C C . SER A 1 452 ? 18.685 -3.420 -9.553 1.00 90.62 452 SER A C 1
ATOM 3215 O O . SER A 1 452 ? 17.818 -4.289 -9.462 1.00 90.62 452 SER A O 1
ATOM 3217 N N . ALA A 1 453 ? 19.397 -3.252 -10.663 1.00 89.94 453 ALA A N 1
ATOM 3218 C CA . ALA A 1 453 ? 19.182 -4.070 -11.858 1.00 89.94 453 ALA A CA 1
ATOM 3219 C C . ALA A 1 453 ? 20.476 -4.321 -12.653 1.00 89.94 453 ALA A C 1
ATOM 3221 O O . ALA A 1 453 ? 20.541 -3.959 -13.832 1.00 89.94 453 ALA A O 1
ATOM 3222 N N . PRO A 1 454 ? 21.506 -4.935 -12.039 1.00 90.94 454 PRO A N 1
ATOM 3223 C CA . PRO A 1 454 ? 22.731 -5.275 -12.742 1.00 90.94 454 PRO A CA 1
ATOM 3224 C C . PRO A 1 454 ? 22.475 -6.329 -13.824 1.00 90.94 454 PRO A C 1
ATOM 3226 O O . PRO A 1 454 ? 21.905 -7.401 -13.586 1.00 90.94 454 PRO A O 1
ATOM 3229 N N . LEU A 1 455 ? 22.962 -6.022 -15.021 1.00 91.69 455 LEU A N 1
ATOM 3230 C CA . LEU A 1 455 ? 23.055 -6.916 -16.159 1.00 91.69 455 LEU A CA 1
ATOM 3231 C C . LEU A 1 455 ? 24.526 -7.204 -16.436 1.00 91.69 455 LEU A C 1
ATOM 3233 O O . LEU A 1 455 ? 25.271 -6.346 -16.912 1.00 91.69 455 LEU A O 1
ATOM 3237 N N . ASN A 1 456 ? 24.923 -8.439 -16.172 1.00 92.50 456 ASN A N 1
ATOM 3238 C CA . ASN A 1 456 ? 26.247 -8.941 -16.485 1.00 92.50 456 ASN A CA 1
ATOM 3239 C C . ASN A 1 456 ? 26.255 -9.538 -17.892 1.00 92.50 456 ASN A C 1
ATOM 3241 O O . ASN A 1 456 ? 25.409 -10.367 -18.235 1.00 92.50 456 ASN A O 1
ATOM 3245 N N . VAL A 1 457 ? 27.229 -9.120 -18.693 1.00 91.88 457 VAL A N 1
ATOM 3246 C CA . VAL A 1 457 ? 27.440 -9.557 -20.072 1.00 91.88 457 VAL A CA 1
ATOM 3247 C C . VAL A 1 457 ? 28.863 -10.082 -20.186 1.00 91.88 457 VAL A C 1
ATOM 3249 O O . VAL A 1 457 ? 29.819 -9.333 -19.992 1.00 91.88 457 VAL A O 1
ATOM 3252 N N . ALA A 1 458 ? 29.011 -11.357 -20.527 1.00 92.81 458 ALA A N 1
ATOM 3253 C CA . ALA A 1 458 ? 30.296 -11.957 -20.853 1.00 92.81 458 ALA A CA 1
ATOM 3254 C C . ALA A 1 458 ? 30.306 -12.355 -22.328 1.00 92.81 458 ALA A C 1
ATOM 3256 O O . ALA A 1 458 ? 29.373 -12.985 -22.814 1.00 92.81 458 ALA A O 1
ATOM 3257 N N . GLN A 1 459 ? 31.353 -11.991 -23.060 1.00 91.56 459 GLN A N 1
ATOM 3258 C CA . GLN A 1 459 ? 31.470 -12.302 -24.479 1.00 91.56 459 GLN A CA 1
ATOM 3259 C C . GLN A 1 459 ? 32.792 -12.996 -24.780 1.00 91.56 459 GLN A C 1
ATOM 3261 O O . GLN A 1 459 ? 33.866 -12.523 -24.412 1.00 91.56 459 GLN A O 1
ATOM 3266 N N . THR A 1 460 ? 32.707 -14.076 -25.554 1.00 93.50 460 THR A N 1
ATOM 3267 C CA . THR A 1 460 ? 33.854 -14.707 -26.211 1.00 93.50 460 THR A CA 1
ATOM 3268 C C . THR A 1 460 ? 33.700 -14.562 -27.715 1.00 93.50 460 THR A C 1
ATOM 3270 O O . THR A 1 460 ? 32.726 -15.052 -28.285 1.00 93.50 460 THR A O 1
ATOM 3273 N N . SER A 1 461 ? 34.652 -13.908 -28.380 1.00 92.81 461 SER A N 1
ATOM 3274 C CA . SER A 1 461 ? 34.621 -13.700 -29.830 1.00 92.81 461 SER A CA 1
ATOM 3275 C C . SER A 1 461 ? 35.864 -14.210 -30.536 1.00 92.81 461 SER A C 1
ATOM 3277 O O . SER A 1 461 ? 36.962 -14.216 -29.982 1.00 92.81 461 SER A O 1
ATOM 3279 N N . PHE A 1 462 ? 35.669 -14.625 -31.784 1.00 94.94 462 PHE A N 1
ATOM 3280 C CA . PHE A 1 462 ? 36.715 -15.069 -32.691 1.00 94.94 462 PHE A CA 1
ATOM 3281 C C . PHE A 1 462 ? 36.580 -14.309 -33.999 1.00 94.94 462 PHE A C 1
ATOM 3283 O O . PHE A 1 462 ? 35.479 -14.180 -34.542 1.00 94.94 462 PHE A O 1
ATOM 3290 N N . GLY A 1 463 ? 37.697 -13.824 -34.525 1.00 93.75 463 GLY A N 1
ATOM 3291 C CA . GLY A 1 463 ? 37.676 -13.035 -35.741 1.00 93.75 463 GLY A CA 1
ATOM 3292 C C . GLY A 1 463 ? 38.908 -13.198 -36.604 1.00 93.75 463 GLY A C 1
ATOM 3293 O O . GLY A 1 463 ? 39.937 -13.742 -36.203 1.00 93.75 463 GLY A O 1
ATOM 3294 N N . LEU A 1 464 ? 38.768 -12.704 -37.824 1.00 94.56 464 LEU A N 1
ATOM 3295 C CA . LEU A 1 464 ? 39.840 -12.571 -38.793 1.00 94.56 464 LEU A CA 1
ATOM 3296 C C . LEU A 1 464 ? 40.056 -11.089 -39.057 1.00 94.56 464 LEU A C 1
ATOM 3298 O O . LEU A 1 464 ? 39.097 -10.319 -39.129 1.00 94.56 464 LEU A O 1
ATOM 3302 N N . TYR A 1 465 ? 41.310 -10.700 -39.234 1.00 92.19 465 TYR A N 1
ATOM 3303 C CA . TYR A 1 465 ? 41.674 -9.346 -39.620 1.00 92.19 465 TYR A CA 1
ATOM 3304 C C . TYR A 1 465 ? 42.681 -9.373 -40.755 1.00 92.19 465 TYR A C 1
ATOM 3306 O O . TYR A 1 465 ? 43.453 -10.319 -40.924 1.00 92.19 465 TYR A O 1
ATOM 3314 N N . GLY A 1 466 ? 42.657 -8.319 -41.554 1.00 90.06 466 GLY A N 1
ATOM 3315 C CA . GLY A 1 466 ? 43.559 -8.155 -42.672 1.00 90.06 466 GLY A CA 1
ATOM 3316 C C . GLY A 1 466 ? 43.873 -6.693 -42.896 1.00 90.06 466 GLY A C 1
ATOM 3317 O O . GLY A 1 466 ? 43.053 -5.807 -42.647 1.00 90.06 466 GLY A O 1
ATOM 3318 N N . GLY A 1 467 ? 45.080 -6.447 -43.379 1.00 88.44 467 GLY A N 1
ATOM 3319 C CA . GLY A 1 467 ? 45.541 -5.111 -43.701 1.00 88.44 467 GLY A CA 1
ATOM 3320 C C . GLY A 1 467 ? 46.401 -5.124 -44.945 1.00 88.44 467 GLY A C 1
ATOM 3321 O O . GLY A 1 467 ? 47.133 -6.078 -45.202 1.00 88.44 467 GLY A O 1
ATOM 3322 N N . TRP A 1 468 ? 46.311 -4.049 -45.709 1.00 87.00 468 TRP A N 1
ATOM 3323 C CA . TRP A 1 468 ? 47.112 -3.807 -46.891 1.00 87.00 468 TRP A CA 1
ATOM 3324 C C . TRP A 1 468 ? 47.612 -2.368 -46.885 1.00 87.00 468 TRP A C 1
ATOM 3326 O O . TRP A 1 468 ? 46.852 -1.435 -46.632 1.00 87.00 468 TRP A O 1
ATOM 3336 N N . VAL A 1 469 ? 48.895 -2.194 -47.174 1.00 85.44 469 VAL A N 1
ATOM 3337 C CA . VAL A 1 469 ? 49.572 -0.902 -47.234 1.00 85.44 469 VAL A CA 1
ATOM 3338 C C . VAL A 1 469 ? 50.239 -0.758 -48.595 1.00 85.44 469 VAL A C 1
ATOM 3340 O O . VAL A 1 469 ? 50.979 -1.636 -49.038 1.00 85.44 469 VAL A O 1
ATOM 3343 N N . ASN A 1 470 ? 49.996 0.372 -49.253 1.00 85.94 470 ASN A N 1
ATOM 3344 C CA . ASN A 1 470 ? 50.618 0.736 -50.517 1.00 85.94 470 ASN A CA 1
ATOM 3345 C C . ASN A 1 470 ? 50.978 2.225 -50.531 1.00 85.94 470 ASN A C 1
ATOM 3347 O O . ASN A 1 470 ? 50.122 3.098 -50.701 1.00 85.94 470 ASN A O 1
ATOM 3351 N N . GLY A 1 471 ? 52.268 2.511 -50.347 1.00 86.06 471 GLY A N 1
ATOM 3352 C CA . GLY A 1 471 ? 52.766 3.875 -50.204 1.00 86.06 471 GLY A CA 1
ATOM 3353 C C . GLY A 1 471 ? 52.120 4.572 -49.006 1.00 86.06 471 GLY A C 1
ATOM 3354 O O . GLY A 1 471 ? 52.225 4.102 -47.879 1.00 86.06 471 GLY A O 1
ATOM 3355 N N . ALA A 1 472 ? 51.441 5.690 -49.260 1.00 87.81 472 ALA A N 1
ATOM 3356 C CA . ALA A 1 472 ? 50.753 6.468 -48.232 1.00 87.81 472 ALA A CA 1
ATOM 3357 C C . ALA A 1 472 ? 49.384 5.893 -47.822 1.00 87.81 472 ALA A C 1
ATOM 3359 O O . ALA A 1 472 ? 48.842 6.313 -46.803 1.00 87.81 472 ALA A O 1
ATOM 3360 N N . LEU A 1 473 ? 48.803 4.970 -48.595 1.00 90.06 473 LEU A N 1
ATOM 3361 C CA . LEU A 1 473 ? 47.470 4.426 -48.332 1.00 90.06 473 LEU A CA 1
ATOM 3362 C C . LEU A 1 473 ? 47.559 3.121 -47.535 1.00 90.06 473 LEU A C 1
ATOM 3364 O O . LEU A 1 473 ? 48.257 2.194 -47.939 1.00 90.06 473 LEU A O 1
ATOM 3368 N N . ALA A 1 474 ? 46.787 3.028 -46.457 1.00 88.06 474 ALA A N 1
ATOM 3369 C CA . ALA A 1 474 ? 46.562 1.806 -45.698 1.00 88.06 474 ALA A CA 1
ATOM 3370 C C . ALA A 1 474 ? 45.064 1.488 -45.663 1.00 88.06 474 ALA A C 1
ATOM 3372 O O . ALA A 1 474 ? 44.250 2.361 -45.371 1.00 88.06 474 ALA A O 1
ATOM 3373 N N . VAL A 1 475 ? 44.697 0.243 -45.944 1.00 90.50 475 VAL A N 1
ATOM 3374 C CA . VAL A 1 475 ? 43.333 -0.272 -45.803 1.00 90.50 475 VAL A CA 1
ATOM 3375 C C . VAL A 1 475 ? 43.375 -1.453 -44.858 1.00 90.50 475 VAL A C 1
ATOM 3377 O O . VAL A 1 475 ? 44.220 -2.333 -45.002 1.00 90.50 475 VAL A O 1
ATOM 3380 N N . ASN A 1 476 ? 42.462 -1.488 -43.901 1.00 88.44 476 ASN A N 1
ATOM 3381 C CA . ASN A 1 476 ? 42.307 -2.615 -43.010 1.00 88.44 476 ASN A CA 1
ATOM 3382 C C . ASN A 1 476 ? 40.849 -2.938 -42.736 1.00 88.44 476 ASN A C 1
ATOM 3384 O O . ASN A 1 476 ? 39.956 -2.129 -42.979 1.00 88.44 476 ASN A O 1
ATOM 3388 N N . GLY A 1 477 ? 40.630 -4.149 -42.250 1.00 91.44 477 GLY A N 1
ATOM 3389 C CA . GLY A 1 477 ? 39.332 -4.574 -41.779 1.00 91.44 477 GLY A CA 1
ATOM 3390 C C . GLY A 1 477 ? 39.429 -5.807 -40.903 1.00 91.44 477 GLY A C 1
ATOM 3391 O O . GLY A 1 477 ? 40.412 -6.552 -40.948 1.00 91.44 477 GLY A O 1
ATOM 3392 N N . ALA A 1 478 ? 38.384 -6.006 -40.117 1.00 91.75 478 ALA A N 1
ATOM 3393 C CA . ALA A 1 478 ? 38.202 -7.181 -39.290 1.00 91.75 478 ALA A CA 1
ATOM 3394 C C . ALA A 1 478 ? 36.742 -7.625 -39.339 1.00 91.75 478 ALA A C 1
ATOM 3396 O O . ALA A 1 478 ? 35.835 -6.812 -39.526 1.00 91.75 478 ALA A O 1
ATOM 3397 N N . ALA A 1 479 ? 36.522 -8.920 -39.164 1.00 93.69 479 ALA A N 1
ATOM 3398 C CA . ALA A 1 479 ? 35.199 -9.486 -38.972 1.00 93.69 479 ALA A CA 1
ATOM 3399 C C . ALA A 1 479 ? 35.255 -10.532 -37.863 1.00 93.69 479 ALA A C 1
ATOM 3401 O O . ALA A 1 479 ? 36.222 -11.295 -37.785 1.00 93.69 479 ALA A O 1
ATOM 3402 N N . SER A 1 480 ? 34.224 -10.576 -37.023 1.00 92.69 480 SER A N 1
ATOM 3403 C CA . SER A 1 480 ? 34.161 -11.516 -35.909 1.00 92.69 480 SER A CA 1
ATOM 3404 C C . SER A 1 480 ? 32.770 -12.058 -35.650 1.00 92.69 480 SER A C 1
ATOM 3406 O O . SER A 1 480 ? 31.756 -11.475 -36.041 1.00 92.69 480 SER A O 1
ATOM 3408 N N . TYR A 1 481 ? 32.764 -13.198 -34.974 1.00 95.00 481 TYR A N 1
ATOM 3409 C CA . TYR A 1 481 ? 31.591 -13.852 -34.440 1.00 95.00 481 TYR A CA 1
ATOM 3410 C C . TYR A 1 481 ? 31.814 -14.123 -32.954 1.00 95.00 481 TYR A C 1
ATOM 3412 O O . TYR A 1 481 ? 32.887 -14.596 -32.569 1.00 95.00 481 TYR A O 1
ATOM 3420 N N . GLY A 1 482 ? 30.820 -13.815 -32.126 1.00 93.12 482 GLY A N 1
ATOM 3421 C CA . GLY A 1 482 ? 30.893 -13.970 -30.681 1.00 93.12 482 GLY A CA 1
ATOM 3422 C C . GLY A 1 482 ? 29.717 -14.729 -30.091 1.00 93.12 482 GLY A C 1
ATOM 3423 O O . GLY A 1 482 ? 28.595 -14.643 -30.582 1.00 93.12 482 GLY A O 1
ATOM 3424 N N . PHE A 1 483 ? 30.000 -15.453 -29.015 1.00 95.25 483 PHE A N 1
ATOM 3425 C CA . PHE A 1 483 ? 29.017 -16.012 -28.094 1.00 95.25 483 PHE A CA 1
ATOM 3426 C C . PHE A 1 483 ? 28.918 -15.085 -26.889 1.00 95.25 483 PHE A C 1
ATOM 3428 O O . PHE A 1 483 ? 29.947 -14.596 -26.414 1.00 95.25 483 PHE A O 1
ATOM 3435 N N . VAL A 1 484 ? 27.695 -14.821 -26.441 1.00 94.19 484 VAL A N 1
ATOM 3436 C CA . VAL A 1 484 ? 27.413 -13.886 -25.353 1.00 94.19 484 VAL A CA 1
ATOM 3437 C C . VAL A 1 484 ? 26.602 -14.605 -24.286 1.00 94.19 484 VAL A C 1
ATOM 3439 O O . VAL A 1 484 ? 25.555 -15.163 -24.602 1.00 94.19 484 VAL A O 1
ATOM 3442 N N . ASP A 1 485 ? 27.077 -14.563 -23.051 1.00 95.44 485 ASP A N 1
ATOM 3443 C CA . ASP A 1 485 ? 26.382 -15.056 -21.870 1.00 95.44 485 ASP A CA 1
ATOM 3444 C C . ASP A 1 485 ? 25.849 -13.854 -21.082 1.00 95.44 485 ASP A C 1
ATOM 3446 O O . ASP A 1 485 ? 26.576 -12.891 -20.815 1.00 95.44 485 ASP A O 1
ATOM 3450 N N . PHE A 1 486 ? 24.574 -13.909 -20.710 1.00 93.94 486 PHE A N 1
ATOM 3451 C CA . PHE A 1 486 ? 23.888 -12.872 -19.954 1.00 93.94 486 PHE A CA 1
ATOM 3452 C C . PHE A 1 486 ? 23.458 -13.412 -18.598 1.00 93.94 486 PHE A C 1
ATOM 3454 O O . PHE A 1 486 ? 22.841 -14.474 -18.515 1.00 93.94 486 PHE A O 1
ATOM 3461 N N . THR A 1 487 ? 23.737 -12.652 -17.542 1.00 94.19 487 THR A N 1
ATOM 3462 C CA . THR A 1 487 ? 23.191 -12.891 -16.203 1.00 94.19 487 THR A CA 1
ATOM 3463 C C . THR A 1 487 ? 22.515 -11.616 -15.718 1.00 94.19 487 THR A C 1
ATOM 3465 O O . THR A 1 487 ? 23.175 -10.591 -15.558 1.00 94.19 487 THR A O 1
ATOM 3468 N N . SER A 1 488 ? 21.211 -11.680 -15.463 1.00 92.81 488 SER A N 1
ATOM 3469 C CA . SER A 1 488 ? 20.455 -10.609 -14.811 1.00 92.81 488 SER A CA 1
ATOM 3470 C C . SER A 1 488 ? 20.091 -11.037 -13.402 1.00 92.81 488 SER A C 1
ATOM 3472 O O . SER A 1 488 ? 19.586 -12.143 -13.193 1.00 92.81 488 SER A O 1
ATOM 3474 N N . ASP A 1 489 ? 20.312 -10.145 -12.447 1.00 92.81 489 ASP A N 1
ATOM 3475 C CA . ASP A 1 489 ? 19.947 -10.352 -11.054 1.00 92.81 489 ASP A CA 1
ATOM 3476 C C . ASP A 1 489 ? 19.407 -9.042 -10.483 1.00 92.81 489 ASP A C 1
ATOM 3478 O O . ASP A 1 489 ? 20.157 -8.203 -9.991 1.00 92.81 489 ASP A O 1
ATOM 3482 N N . ARG A 1 490 ? 18.101 -8.831 -10.650 1.00 92.56 490 ARG A N 1
ATOM 3483 C CA . ARG A 1 490 ? 17.456 -7.538 -10.417 1.00 92.56 490 ARG A CA 1
ATOM 3484 C C . ARG A 1 490 ? 16.510 -7.593 -9.232 1.00 92.56 490 ARG A C 1
ATOM 3486 O O . ARG A 1 490 ? 15.769 -8.556 -9.046 1.00 92.56 490 ARG A O 1
ATOM 3493 N N . GLN A 1 491 ? 16.496 -6.518 -8.465 1.00 93.12 491 GLN A N 1
ATOM 3494 C CA . GLN A 1 491 ? 15.530 -6.292 -7.412 1.00 93.12 491 GLN A CA 1
ATOM 3495 C C . GLN A 1 491 ? 14.283 -5.624 -7.990 1.00 93.12 491 GLN A C 1
ATOM 3497 O O . GLN A 1 491 ? 14.367 -4.677 -8.772 1.00 93.12 491 GLN A O 1
ATOM 3502 N N . ILE A 1 492 ? 13.121 -6.110 -7.572 1.00 91.75 492 ILE A N 1
ATOM 3503 C CA . ILE A 1 492 ? 11.854 -5.410 -7.724 1.00 91.75 492 ILE A CA 1
ATOM 3504 C C . ILE A 1 492 ? 11.552 -4.737 -6.396 1.00 91.75 492 ILE A C 1
ATOM 3506 O O . ILE A 1 492 ? 11.503 -5.424 -5.378 1.00 91.75 492 ILE A O 1
ATOM 3510 N N . ALA A 1 493 ? 11.333 -3.424 -6.390 1.00 93.00 493 ALA A N 1
ATOM 3511 C CA . ALA A 1 493 ? 10.751 -2.746 -5.240 1.00 93.00 493 ALA A CA 1
ATOM 3512 C C . ALA A 1 493 ? 9.554 -1.895 -5.667 1.00 93.00 493 ALA A C 1
ATOM 3514 O O . ALA A 1 493 ? 9.678 -0.950 -6.443 1.00 93.00 493 ALA A O 1
ATOM 3515 N N . VAL A 1 494 ? 8.381 -2.231 -5.136 1.00 92.62 494 VAL A N 1
ATOM 3516 C CA . VAL A 1 494 ? 7.124 -1.532 -5.416 1.00 92.62 494 VAL A CA 1
ATOM 3517 C C . VAL A 1 494 ? 6.441 -1.243 -4.087 1.00 92.62 494 VAL A C 1
ATOM 3519 O O . VAL A 1 494 ? 5.922 -2.148 -3.437 1.00 92.62 494 VAL A O 1
ATOM 3522 N N . GLY A 1 495 ? 6.456 0.021 -3.657 1.00 88.06 495 GLY A N 1
ATOM 3523 C CA . GLY A 1 495 ? 5.939 0.420 -2.349 1.00 88.06 495 GLY A CA 1
ATOM 3524 C C . GLY A 1 495 ? 6.626 -0.357 -1.221 1.00 88.06 495 GLY A C 1
ATOM 3525 O O . GLY A 1 495 ? 7.841 -0.288 -1.054 1.00 88.06 495 GLY A O 1
ATOM 3526 N N . GLY A 1 496 ? 5.846 -1.112 -0.444 1.00 86.69 496 GLY A N 1
ATOM 3527 C CA . GLY A 1 496 ? 6.364 -1.971 0.629 1.00 86.69 496 GLY A CA 1
ATOM 3528 C C . GLY A 1 496 ? 6.826 -3.367 0.193 1.00 86.69 496 GLY A C 1
ATOM 3529 O O . GLY A 1 496 ? 7.364 -4.093 1.027 1.00 86.69 496 GLY A O 1
ATOM 3530 N N . LEU A 1 497 ? 6.603 -3.761 -1.066 1.00 90.31 497 LEU A N 1
ATOM 3531 C CA . LEU A 1 497 ? 6.996 -5.073 -1.579 1.00 90.31 497 LEU A CA 1
ATOM 3532 C C . LEU A 1 497 ? 8.400 -5.036 -2.162 1.00 90.31 497 LEU A C 1
ATOM 3534 O O . LEU A 1 497 ? 8.759 -4.118 -2.901 1.00 90.31 497 LEU A O 1
ATOM 3538 N N . THR A 1 498 ? 9.162 -6.086 -1.871 1.00 92.56 498 THR A N 1
ATOM 3539 C CA . THR A 1 498 ? 10.474 -6.322 -2.464 1.00 92.56 498 THR A CA 1
ATOM 3540 C C . THR A 1 498 ? 10.605 -7.774 -2.883 1.00 92.56 498 THR A C 1
ATOM 3542 O O . THR A 1 498 ? 10.312 -8.655 -2.078 1.00 92.56 498 THR A O 1
ATOM 3545 N N . ASP A 1 499 ? 11.104 -8.009 -4.089 1.00 91.69 499 ASP A N 1
ATOM 3546 C CA . ASP A 1 499 ? 11.421 -9.341 -4.605 1.00 91.69 499 ASP A CA 1
ATOM 3547 C C . ASP A 1 499 ? 12.735 -9.299 -5.398 1.00 91.69 499 ASP A C 1
ATOM 3549 O O . ASP A 1 499 ? 13.242 -8.222 -5.730 1.00 91.69 499 ASP A O 1
ATOM 3553 N N . ARG A 1 500 ? 13.309 -10.461 -5.696 1.00 92.94 500 ARG A N 1
ATOM 3554 C CA . ARG A 1 500 ? 14.539 -10.595 -6.470 1.00 92.94 500 ARG A CA 1
ATOM 3555 C C . ARG A 1 500 ? 14.326 -11.582 -7.604 1.00 92.94 500 ARG A C 1
ATOM 3557 O O . ARG A 1 500 ? 13.979 -12.737 -7.384 1.00 92.94 500 ARG A O 1
ATOM 3564 N N . LEU A 1 501 ? 14.552 -11.110 -8.824 1.00 93.12 501 LEU A N 1
ATOM 3565 C CA . LEU A 1 501 ? 14.388 -11.889 -10.038 1.00 93.12 501 LEU A CA 1
ATOM 3566 C C . LEU A 1 501 ? 15.740 -12.178 -10.679 1.00 93.12 501 LEU A C 1
ATOM 3568 O O . LEU A 1 501 ? 16.522 -11.265 -10.956 1.00 93.12 501 LEU A O 1
ATOM 3572 N N . ARG A 1 502 ? 15.976 -13.456 -10.980 1.00 94.44 502 ARG A N 1
ATOM 3573 C CA . ARG A 1 502 ? 17.179 -13.927 -11.665 1.00 94.44 502 ARG A CA 1
ATOM 3574 C C . ARG A 1 502 ? 16.846 -14.537 -13.023 1.00 94.44 502 ARG A C 1
ATOM 3576 O O . ARG A 1 502 ? 15.874 -15.283 -13.155 1.00 94.44 502 ARG A O 1
ATOM 3583 N N . ALA A 1 503 ? 17.687 -14.262 -14.015 1.00 94.81 503 ALA A N 1
ATOM 3584 C CA . ALA A 1 503 ? 17.675 -14.932 -15.311 1.00 94.81 503 ALA A CA 1
ATOM 3585 C C . ALA A 1 503 ? 19.093 -15.108 -15.861 1.00 94.81 503 ALA A C 1
ATOM 3587 O O . ALA A 1 503 ? 19.955 -14.248 -15.682 1.00 94.81 503 ALA A O 1
ATOM 3588 N N . GLU A 1 504 ? 19.302 -16.209 -16.578 1.00 95.50 504 GLU A N 1
ATOM 3589 C CA . GLU A 1 504 ? 20.527 -16.504 -17.321 1.00 95.50 504 GLU A CA 1
ATOM 3590 C C . GLU A 1 504 ? 20.138 -16.929 -18.739 1.00 95.50 504 GLU A C 1
ATOM 3592 O O . GLU A 1 504 ? 19.247 -17.766 -18.919 1.00 95.50 504 GLU A O 1
ATOM 3597 N N . TRP A 1 505 ? 20.756 -16.328 -19.755 1.00 95.19 505 TRP A N 1
ATOM 3598 C CA . TRP A 1 505 ? 20.478 -16.650 -21.156 1.00 95.19 505 TRP A CA 1
ATOM 3599 C C . TRP A 1 505 ? 21.680 -16.390 -22.052 1.00 95.19 505 TRP A C 1
ATOM 3601 O O . TRP A 1 505 ? 22.665 -15.784 -21.641 1.00 95.19 505 TRP A O 1
ATOM 3611 N N . ASN A 1 506 ? 21.586 -16.858 -23.295 1.00 95.94 506 ASN A N 1
ATOM 3612 C CA . ASN A 1 506 ? 22.677 -16.794 -24.255 1.00 95.94 5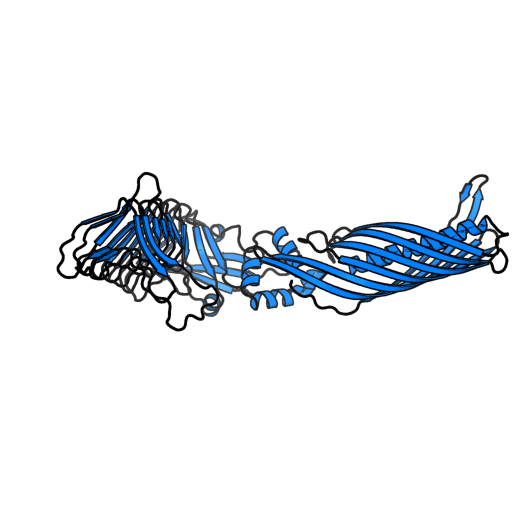06 ASN A CA 1
ATOM 3613 C C . ASN A 1 506 ? 22.314 -15.912 -25.451 1.00 95.94 506 ASN A C 1
ATOM 3615 O O . ASN A 1 506 ? 21.149 -15.623 -25.740 1.00 95.94 506 ASN A O 1
ATOM 3619 N N . GLY A 1 507 ? 23.338 -15.515 -26.190 1.00 94.38 507 GLY A N 1
ATOM 3620 C CA . GLY A 1 507 ? 23.213 -14.788 -27.434 1.00 94.38 507 GLY A CA 1
ATOM 3621 C C . GLY A 1 507 ? 24.435 -14.939 -28.323 1.00 94.38 507 GLY A C 1
ATOM 3622 O O . GLY A 1 507 ? 25.401 -15.647 -28.034 1.00 94.38 507 GLY A O 1
ATOM 3623 N N . GLN A 1 508 ? 24.355 -14.270 -29.463 1.00 94.38 508 GLN A N 1
ATOM 3624 C CA . GLN A 1 508 ? 25.357 -14.281 -30.512 1.00 94.38 508 GLN A CA 1
ATOM 3625 C C . GLN A 1 508 ? 25.568 -12.859 -31.016 1.00 94.38 508 GLN A C 1
ATOM 3627 O O . GLN A 1 508 ? 24.599 -12.124 -31.223 1.00 94.38 508 GLN A O 1
ATOM 3632 N N . SER A 1 509 ? 26.817 -12.487 -31.264 1.00 92.38 509 SER A N 1
ATOM 3633 C CA . SER A 1 509 ? 27.196 -11.202 -31.847 1.00 92.38 509 SER A CA 1
ATOM 3634 C C . SER A 1 509 ? 27.989 -11.404 -33.137 1.00 92.38 509 SER A C 1
ATOM 3636 O O . SER A 1 509 ? 28.675 -12.407 -33.333 1.00 92.38 509 SER A O 1
ATOM 3638 N N . TYR A 1 510 ? 27.878 -10.442 -34.043 1.00 92.88 510 TYR A N 1
ATOM 3639 C CA . TYR A 1 510 ? 28.583 -10.425 -35.316 1.00 92.88 510 TYR A CA 1
ATOM 3640 C C . TYR A 1 510 ? 29.079 -9.008 -35.543 1.00 92.88 510 TYR A C 1
ATOM 3642 O O . 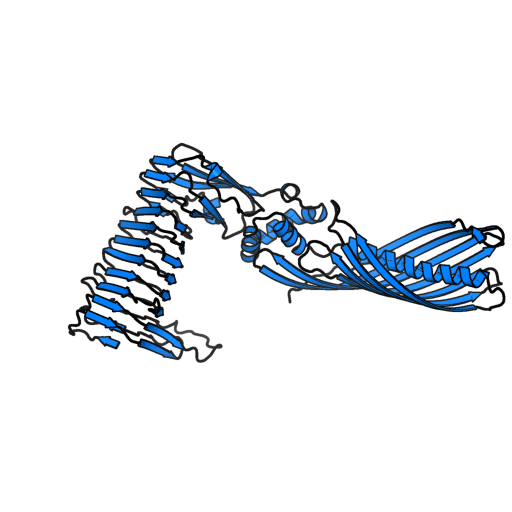TYR A 1 510 ? 28.294 -8.060 -35.460 1.00 92.88 510 TYR A O 1
ATOM 3650 N N . THR A 1 511 ? 30.360 -8.854 -35.849 1.00 91.38 511 THR A N 1
ATOM 3651 C CA . THR A 1 511 ? 30.946 -7.537 -36.102 1.00 91.38 511 THR A CA 1
ATOM 3652 C C . THR A 1 511 ? 31.712 -7.543 -37.412 1.00 91.38 511 THR A C 1
ATOM 3654 O O . THR A 1 511 ? 32.315 -8.549 -37.793 1.00 91.38 511 THR A O 1
ATOM 3657 N N . ALA A 1 512 ? 31.676 -6.421 -38.118 1.00 92.25 512 ALA A N 1
ATOM 3658 C CA . ALA A 1 512 ? 32.502 -6.178 -39.286 1.00 92.25 512 ALA A CA 1
ATOM 3659 C C . ALA A 1 512 ? 32.919 -4.711 -39.296 1.00 92.25 512 ALA A C 1
ATOM 3661 O O . ALA A 1 512 ? 32.076 -3.828 -39.168 1.00 92.25 512 ALA A O 1
ATOM 3662 N N . ALA A 1 513 ? 34.208 -4.459 -39.465 1.00 90.50 513 ALA A N 1
ATOM 3663 C CA . ALA A 1 513 ? 34.772 -3.122 -39.487 1.00 90.50 513 ALA A CA 1
ATOM 3664 C C . ALA A 1 513 ? 35.769 -2.997 -40.636 1.00 90.50 513 ALA A C 1
ATOM 3666 O O . ALA A 1 513 ? 36.491 -3.946 -40.957 1.00 90.50 513 ALA A O 1
ATOM 3667 N N . ALA A 1 514 ? 35.814 -1.826 -41.260 1.00 91.94 514 ALA A N 1
ATOM 3668 C CA . ALA A 1 514 ? 36.790 -1.500 -42.289 1.00 91.94 514 ALA A CA 1
ATOM 3669 C C . ALA A 1 514 ? 37.227 -0.041 -42.171 1.00 91.94 514 ALA A C 1
ATOM 3671 O O . ALA A 1 514 ? 36.402 0.848 -41.967 1.00 91.94 514 ALA A O 1
ATOM 3672 N N . ARG A 1 515 ? 38.523 0.217 -42.352 1.00 90.75 515 ARG A N 1
ATOM 3673 C CA . ARG A 1 515 ? 39.118 1.554 -42.292 1.00 90.75 515 ARG A CA 1
ATOM 3674 C C . ARG A 1 515 ? 40.117 1.752 -43.424 1.00 90.75 515 ARG A C 1
ATOM 3676 O O . ARG A 1 515 ? 40.948 0.891 -43.699 1.00 90.75 515 ARG A O 1
ATOM 3683 N N . ALA A 1 516 ? 40.066 2.921 -44.050 1.00 92.19 516 ALA A N 1
ATOM 3684 C CA . ALA A 1 516 ? 41.059 3.381 -45.011 1.00 92.19 516 ALA A CA 1
ATOM 3685 C C . ALA A 1 516 ? 41.715 4.663 -44.490 1.00 92.19 516 ALA A C 1
ATOM 3687 O O . ALA A 1 516 ? 41.026 5.627 -44.161 1.00 92.19 516 ALA A O 1
ATOM 3688 N N . THR A 1 517 ? 43.042 4.674 -44.428 1.00 91.31 517 THR A N 1
ATOM 3689 C CA . THR A 1 517 ? 43.865 5.744 -43.857 1.00 91.31 517 THR A CA 1
ATOM 3690 C C . THR A 1 517 ? 44.881 6.216 -44.888 1.00 91.31 517 THR A C 1
ATOM 3692 O O . THR A 1 517 ? 45.538 5.396 -45.526 1.00 91.31 517 THR A O 1
ATOM 3695 N N . TYR A 1 518 ? 45.056 7.529 -45.030 1.00 92.50 518 TYR A N 1
ATOM 3696 C CA . TYR A 1 518 ? 46.079 8.113 -45.900 1.00 92.50 518 TYR A CA 1
ATOM 3697 C C . TYR A 1 518 ? 47.116 8.866 -45.066 1.00 92.50 518 TYR A C 1
ATOM 3699 O O . TYR A 1 518 ? 46.758 9.755 -44.303 1.00 92.50 518 TYR A O 1
ATOM 3707 N N . THR A 1 519 ? 48.396 8.524 -45.195 1.00 91.25 519 THR A N 1
ATOM 3708 C CA . THR A 1 519 ? 49.486 9.113 -44.406 1.00 91.25 519 THR A CA 1
ATOM 3709 C C . THR A 1 519 ? 50.127 10.281 -45.143 1.00 91.25 519 THR A C 1
ATOM 3711 O O . THR A 1 519 ? 50.678 10.124 -46.231 1.00 91.25 519 THR A O 1
ATOM 3714 N N . MET A 1 520 ? 50.085 11.460 -44.528 1.00 93.81 520 MET A N 1
ATOM 3715 C CA . MET A 1 520 ? 50.716 12.683 -45.013 1.00 93.81 520 MET A CA 1
ATOM 3716 C C . MET A 1 520 ? 51.907 13.030 -44.108 1.00 93.81 520 MET A C 1
ATOM 3718 O O . MET A 1 520 ? 51.694 13.575 -43.021 1.00 93.81 520 MET A O 1
ATOM 3722 N N . PRO A 1 521 ? 53.150 12.731 -44.525 1.00 90.69 521 PRO A N 1
ATOM 3723 C CA . PRO A 1 521 ? 54.324 13.081 -43.737 1.00 90.69 521 PRO A CA 1
ATOM 3724 C C . PRO A 1 521 ? 54.534 14.602 -43.732 1.00 90.69 521 PRO A C 1
ATOM 3726 O O . PRO A 1 521 ? 54.651 15.231 -44.785 1.00 90.69 521 PRO A O 1
ATOM 3729 N N . LEU A 1 522 ? 54.600 15.200 -42.542 1.00 93.12 522 LEU A N 1
ATOM 3730 C CA . LEU A 1 522 ? 54.815 16.632 -42.290 1.00 93.12 522 LEU A CA 1
ATOM 3731 C C . LEU A 1 522 ? 56.111 16.848 -41.488 1.00 93.12 522 LEU A C 1
ATOM 3733 O O . LEU A 1 522 ? 56.155 17.563 -40.485 1.00 93.12 522 LEU A O 1
ATOM 3737 N N . GLY A 1 523 ? 57.194 16.206 -41.931 1.00 90.88 523 GLY A N 1
ATOM 3738 C CA . GLY A 1 523 ? 58.499 16.269 -41.275 1.00 90.88 523 GLY A CA 1
ATOM 3739 C C . GLY A 1 523 ? 58.580 15.327 -40.075 1.00 90.88 523 GLY A C 1
ATOM 3740 O O . GLY A 1 523 ? 58.780 14.134 -40.256 1.00 90.88 523 GLY A O 1
ATOM 3741 N N . TRP A 1 524 ? 58.464 15.866 -38.859 1.00 91.81 524 TRP A N 1
ATOM 3742 C CA . TRP A 1 524 ? 58.529 15.091 -37.607 1.00 91.81 524 TRP A CA 1
ATOM 3743 C C . TRP A 1 524 ? 57.149 14.644 -37.088 1.00 91.81 524 TRP A C 1
ATOM 3745 O O . TRP A 1 524 ? 57.071 13.987 -36.053 1.00 91.81 524 TRP A O 1
ATOM 3755 N N . ILE A 1 525 ? 56.072 15.002 -37.797 1.00 93.31 525 ILE A N 1
ATOM 3756 C CA . ILE A 1 525 ? 54.683 14.607 -37.523 1.00 93.31 525 ILE A CA 1
ATOM 3757 C C . ILE A 1 525 ? 54.113 13.940 -38.776 1.00 93.31 525 ILE A C 1
ATOM 3759 O O . ILE A 1 525 ? 54.332 14.437 -39.879 1.00 93.31 525 ILE A O 1
ATOM 3763 N N . ASP A 1 526 ? 53.308 12.892 -38.603 1.00 90.25 526 ASP A N 1
ATOM 3764 C CA . ASP A 1 526 ? 52.434 12.358 -39.651 1.00 90.25 526 ASP A CA 1
ATOM 3765 C C . ASP A 1 526 ? 50.986 12.802 -39.412 1.00 90.25 526 ASP A C 1
ATOM 3767 O O . ASP A 1 526 ? 50.437 12.602 -38.328 1.00 90.25 526 ASP A O 1
ATOM 3771 N N . LEU A 1 527 ? 50.334 13.358 -40.436 1.00 93.38 527 LEU A N 1
ATOM 3772 C CA . LEU A 1 527 ? 48.888 13.584 -40.440 1.00 93.38 527 LEU A CA 1
ATOM 3773 C C . LEU A 1 527 ? 48.202 12.414 -41.158 1.00 93.38 527 LEU A C 1
ATOM 3775 O O . LEU A 1 527 ? 48.490 12.149 -42.322 1.00 93.38 527 LEU A O 1
ATOM 3779 N N . LYS A 1 528 ? 47.292 11.714 -40.472 1.00 90.94 528 LYS A N 1
ATOM 3780 C CA . LYS A 1 528 ? 46.645 10.488 -40.973 1.00 90.94 528 LYS A CA 1
ATOM 3781 C C . LYS A 1 528 ? 45.112 10.602 -41.011 1.00 90.94 528 LYS A C 1
ATOM 3783 O O . LYS A 1 528 ? 44.449 10.029 -40.143 1.00 90.94 528 LYS A O 1
ATOM 3788 N N . PRO A 1 529 ? 44.514 11.338 -41.969 1.00 93.50 529 PRO A N 1
ATOM 3789 C CA . PRO A 1 529 ? 43.072 11.279 -42.189 1.00 93.50 529 PRO A CA 1
ATOM 3790 C C . PRO A 1 529 ? 42.632 9.849 -42.514 1.00 93.50 529 PRO A C 1
ATOM 3792 O O . PRO A 1 529 ? 43.325 9.117 -43.226 1.00 93.50 529 PRO A O 1
ATOM 3795 N N . TYR A 1 530 ? 41.462 9.463 -42.011 1.00 91.06 530 TYR A N 1
ATOM 3796 C CA . TYR A 1 530 ? 40.876 8.159 -42.284 1.00 91.06 530 TYR A CA 1
ATOM 3797 C C . TYR A 1 530 ? 39.359 8.238 -42.443 1.00 91.06 530 TYR A C 1
ATOM 3799 O O . TYR A 1 530 ? 38.713 9.168 -41.965 1.00 91.06 530 TYR A O 1
ATOM 3807 N N . ILE A 1 531 ? 38.809 7.227 -43.106 1.00 94.19 531 ILE A N 1
ATOM 3808 C CA . ILE A 1 531 ? 37.385 6.903 -43.118 1.00 94.19 531 ILE A CA 1
ATOM 3809 C C . ILE A 1 531 ? 37.225 5.486 -42.576 1.00 94.19 531 ILE A C 1
ATOM 3811 O O . ILE A 1 531 ? 38.041 4.615 -42.883 1.00 94.19 531 ILE A O 1
ATOM 3815 N N . ALA A 1 532 ? 36.204 5.266 -41.755 1.00 89.69 532 ALA A N 1
ATOM 3816 C CA . ALA A 1 532 ? 35.892 3.963 -41.188 1.00 89.69 532 ALA A CA 1
ATOM 3817 C C . ALA A 1 532 ? 34.391 3.681 -41.278 1.00 89.69 532 ALA A C 1
ATOM 3819 O O . ALA A 1 532 ? 33.579 4.606 -41.350 1.00 89.69 532 ALA A O 1
ATOM 3820 N N . THR A 1 533 ? 34.045 2.400 -41.304 1.00 91.38 533 THR A N 1
ATOM 3821 C CA . THR A 1 533 ? 32.674 1.912 -41.219 1.00 91.38 533 THR A CA 1
ATOM 3822 C C . THR A 1 533 ? 32.643 0.686 -40.325 1.00 91.38 533 THR A C 1
ATOM 3824 O O . THR A 1 533 ? 33.480 -0.206 -40.469 1.00 91.38 533 THR A O 1
ATOM 3827 N N . ASP A 1 534 ? 31.645 0.646 -39.452 1.00 88.06 534 ASP A N 1
ATOM 3828 C CA . ASP A 1 534 ? 31.440 -0.424 -38.487 1.00 88.06 534 ASP A CA 1
ATOM 3829 C C . ASP A 1 534 ? 30.008 -0.948 -38.619 1.00 88.06 534 ASP A C 1
ATOM 3831 O O . ASP A 1 534 ? 29.051 -0.183 -38.766 1.00 88.06 534 ASP A O 1
ATOM 3835 N N . TYR A 1 535 ? 29.866 -2.266 -38.582 1.00 89.81 535 TYR A N 1
ATOM 3836 C CA . TYR A 1 535 ? 28.600 -2.978 -38.558 1.00 89.81 535 TYR A CA 1
ATOM 3837 C C . TYR A 1 535 ? 28.596 -3.930 -37.370 1.00 89.81 535 TYR A C 1
ATOM 3839 O O . TYR A 1 535 ? 29.526 -4.719 -37.190 1.00 89.81 535 TYR A O 1
ATOM 3847 N N . ILE A 1 536 ? 27.529 -3.868 -36.579 1.00 89.19 536 ILE A N 1
ATOM 3848 C CA . ILE A 1 536 ? 27.312 -4.735 -35.426 1.00 89.19 536 ILE A CA 1
ATOM 3849 C C . ILE A 1 536 ? 25.903 -5.302 -35.537 1.00 89.19 536 ILE A C 1
ATOM 3851 O O . ILE A 1 536 ? 24.934 -4.566 -35.724 1.00 89.19 536 ILE A O 1
ATOM 3855 N N . GLY A 1 537 ? 25.798 -6.617 -35.412 1.00 89.44 537 GLY A N 1
ATOM 3856 C CA . GLY A 1 537 ? 24.540 -7.323 -35.239 1.00 89.44 537 GLY A CA 1
ATOM 3857 C C . GLY A 1 537 ? 24.611 -8.196 -33.998 1.00 89.44 537 GLY A C 1
ATOM 3858 O O . GLY A 1 537 ? 25.669 -8.731 -33.669 1.00 89.44 537 GLY A O 1
ATOM 3859 N N . PHE A 1 538 ? 23.482 -8.372 -33.326 1.00 90.12 538 PHE A N 1
ATOM 3860 C CA . PHE A 1 538 ? 23.364 -9.349 -32.254 1.00 90.12 538 PHE A CA 1
ATOM 3861 C C . PHE A 1 538 ? 22.003 -10.031 -32.304 1.00 90.12 538 PHE A C 1
ATOM 3863 O O . PHE A 1 538 ? 21.040 -9.512 -32.873 1.00 90.12 538 PHE A O 1
ATOM 3870 N N . LYS A 1 539 ? 21.945 -11.213 -31.707 1.00 92.06 539 LYS A N 1
ATOM 3871 C CA . LYS A 1 539 ? 20.726 -11.966 -31.460 1.00 92.06 539 LYS A CA 1
ATOM 3872 C C . LYS A 1 539 ? 20.825 -12.535 -30.055 1.00 92.06 539 LYS A C 1
ATOM 3874 O O . LYS A 1 539 ? 21.824 -13.170 -29.741 1.00 92.06 539 LYS A O 1
ATOM 3879 N N . GLN A 1 540 ? 19.798 -12.343 -29.244 1.00 91.19 540 GLN A N 1
ATOM 3880 C CA . GLN A 1 540 ? 19.674 -12.995 -27.942 1.00 91.19 540 GLN A CA 1
ATOM 3881 C C . GLN A 1 540 ? 18.555 -14.034 -27.973 1.00 91.19 540 GLN A C 1
ATOM 3883 O O . GLN A 1 540 ? 17.594 -13.894 -28.738 1.00 91.19 540 GLN A O 1
ATOM 3888 N N . ASP A 1 541 ? 18.701 -15.077 -27.165 1.00 93.75 541 ASP A N 1
ATOM 3889 C CA . ASP A 1 541 ? 17.654 -16.066 -26.946 1.00 93.75 541 ASP A CA 1
ATOM 3890 C C . ASP A 1 541 ? 16.554 -15.498 -26.035 1.00 93.75 541 ASP A C 1
ATOM 3892 O O . ASP A 1 541 ? 16.773 -14.571 -25.255 1.00 93.75 541 ASP A O 1
ATOM 3896 N N . SER A 1 542 ? 15.343 -16.049 -26.139 1.00 92.56 542 SER A N 1
ATOM 3897 C CA . SER A 1 542 ? 14.270 -15.745 -25.188 1.00 92.56 542 SER A CA 1
ATOM 3898 C C . SER A 1 542 ? 14.614 -16.296 -23.806 1.00 92.56 542 SER A C 1
ATOM 3900 O O . SER A 1 542 ? 15.095 -17.427 -23.713 1.00 92.56 542 SER A O 1
ATOM 3902 N N . TYR A 1 543 ? 14.266 -15.567 -22.751 1.00 91.94 543 TYR A N 1
ATOM 3903 C CA . TYR A 1 543 ? 14.482 -15.989 -21.370 1.00 91.94 543 TYR A CA 1
ATOM 3904 C C . TYR A 1 543 ? 13.224 -15.808 -20.521 1.00 91.94 543 TYR A C 1
ATOM 3906 O O . TYR A 1 543 ? 12.286 -15.112 -20.910 1.00 91.94 543 TYR A O 1
ATOM 3914 N N . SER A 1 544 ? 13.214 -16.464 -19.362 1.00 92.44 544 SER A N 1
ATOM 3915 C CA . SER A 1 544 ? 12.224 -16.266 -18.307 1.00 92.44 544 SER A CA 1
ATOM 3916 C C . SER A 1 544 ? 12.962 -15.966 -17.017 1.00 92.44 544 SER A C 1
ATOM 3918 O O . SER A 1 544 ? 13.974 -16.596 -16.715 1.00 92.44 544 SER A O 1
ATOM 3920 N N . GLU A 1 545 ? 12.438 -15.023 -16.253 1.00 91.56 545 GLU A N 1
ATOM 3921 C CA . GLU A 1 545 ? 12.941 -14.710 -14.923 1.00 91.56 545 GLU A CA 1
ATOM 3922 C C . GLU A 1 545 ? 12.317 -15.643 -13.886 1.00 91.56 545 GLU A C 1
ATOM 3924 O O . GLU A 1 545 ? 11.214 -16.161 -14.080 1.00 91.56 545 GLU A O 1
ATOM 3929 N N . THR A 1 546 ? 13.049 -15.887 -12.802 1.00 91.88 546 THR A N 1
ATOM 3930 C CA . THR A 1 546 ? 12.604 -16.691 -11.659 1.00 91.88 546 THR A CA 1
ATOM 3931 C C . THR A 1 546 ? 12.801 -15.888 -10.379 1.00 91.88 546 THR A C 1
ATOM 3933 O O . THR A 1 546 ? 13.875 -15.318 -10.185 1.00 91.88 546 THR A O 1
ATOM 3936 N N . ALA A 1 547 ? 11.775 -15.847 -9.527 1.00 86.06 547 ALA A N 1
ATOM 3937 C CA . ALA A 1 547 ? 11.865 -15.259 -8.192 1.00 86.06 547 ALA A CA 1
ATOM 3938 C C . ALA A 1 547 ? 12.698 -16.153 -7.262 1.00 86.06 547 ALA A C 1
ATOM 3940 O O . ALA A 1 547 ? 12.595 -17.383 -7.343 1.00 86.06 547 ALA A O 1
ATOM 3941 N N . THR A 1 548 ? 13.540 -15.551 -6.421 1.00 69.44 548 THR A N 1
ATOM 3942 C CA . THR A 1 548 ? 14.482 -16.263 -5.534 1.00 69.44 548 THR A CA 1
ATOM 3943 C C . THR A 1 548 ? 14.265 -15.983 -4.064 1.00 69.44 548 THR A C 1
ATOM 3945 O O . THR A 1 548 ? 14.167 -14.784 -3.724 1.00 69.44 548 THR A O 1
#

pLDDT: mean 89.95, std 9.37, range [52.78, 98.81]

Radius of gyration: 36.95 Å; Cα contacts (8 Å, |Δi|>4): 1523; chains: 1; bounding box: 93×56×97 Å

Nearest PDB structures (foldseek):
  4v3h-assembly2_B  TM=5.022E-01  e=3.530E+00  Klebsiella oxytoca
  4v3g-assembly1_A  TM=4.349E-01  e=6.302E+00  Klebsiella oxytoca
  8gln-assembly1_A  TM=3.191E-01  e=7.875E+00  Flavobacterium johnsoniae
  5ixm-assembly3_E  TM=2.535E-01  e=6.302E+00  Yersinia pestis

Mean predicted aligned error: 9.62 Å

Secondary structure (DSSP, 8-state):
-EE-TT----EEEESSEEEEEEESSSS-EEEEEESS----EEEESSEEEEEEE-S-TT----S----EEEEE-TT-SS--EEEE--TTS--EEESEEE--SS--EEEE-SSEEES-EE--SSEEEEEEES-EEES-EE--SSEEEEEEES-EEES-EE--SSEEEEEEETT-EEEE-EE--SS--EEEEEES-EEEE--SS-EEESEEEEESS-EEEEEE-HHHHHHT--SEEEEEEEEE-TT-EEEEEESS---S-EEEEEEEEEEEEESS-GGGGB-TT--TTEEEEEEEEETTEEEEEEEEPPTTTTT--HHHHHTHHHHHHHHHH-HHHHHHHHT--SHHHHHHHHHHHS---HHHHHHHHHHHHHHHHHHHHHHHHHHTT-TT-SEEEEEEEEEEEEEE--BTTB--EEEEEEEEEEEEEEESSSSEEEEEEEEEEEEEEEETTSSB-EEEEEEEEEEEEEEEEETTEEEEEEEEEEEEEEEEEEEEEETTEEEEEEEEEEEEEEEEEEEEEE-EEETTEEE--EEEEEEEEEEE-----EE-

Sequence (548 aa):
VLIEAGANLPTVVNNGLISAQTRGYDGDAIAFRDLSGTVTSFTNTSRIASGYVDDDATDDITSGTGRALAVDLSANTTGVNFTQNEAANNARIFGGIALGSGNDQLNLLSGEIGGNVNFGAGADTLNIANARLTGDATFGGTGATVNLNNARMTGALALGASTGSLSFTNGTIYNGAITGSGAGPRSLTVNNATMNNLGDGTLNLTSMSVTNSAKVGLVVDNARVTNNTPIYNVTGTADIGANTVFTPVFSQFVASPFTLRVLNATTLNVGGPISSMLNANAPYIYDLQLVQPNANAIDLVLDVKTASELGLNTREAGAYSAVLNLLGQDDDLGAALTSIATEGEFQRGWADLMPGSDAAVLRVLSSNATAAFGATAHRLDLIANKPDAPGGAWVEEFGVYHTTDETSRSLGVDGGGFGVAAGIDVLSNGTALIGAYAALESAEMEESGRTSAPLNVAQTSFGLYGGWVNGALAVNGAASYGFVDFTSDRQIAVGGLTDRLRAEWNGQSYTAAARATYTMPLGWIDLKPYIATDYIGFKQDSYSETAT

Solvent-accessible surface area (backbone atoms only — not comparable to full-atom values): 26336 Å² total; per-residue (Å²): 82,81,42,53,70,87,49,86,47,50,69,44,78,41,76,51,82,40,66,24,68,24,72,41,56,68,43,70,8,54,11,31,37,36,58,38,31,41,52,38,35,38,38,36,42,22,39,32,31,16,36,69,42,84,82,59,102,79,70,83,81,83,85,55,75,39,50,40,24,23,34,36,37,51,54,14,60,77,27,32,45,34,35,31,48,33,96,86,53,71,16,35,36,30,25,21,37,36,35,17,52,9,46,28,33,40,37,34,55,20,25,37,35,43,35,37,37,36,42,34,28,25,57,28,35,43,37,30,31,61,18,37,40,39,36,34,41,37,28,65,24,62,23,25,38,37,40,32,36,40,15,40,39,38,38,37,39,36,34,24,43,30,29,32,39,40,37,32,23,63,64,10,40,39,43,30,27,54,46,66,44,77,83,40,58,20,38,42,38,31,34,30,14,39,40,33,45,62,40,88,60,59,41,68,26,40,30,37,38,35,25,71,55,11,32,38,43,41,66,42,42,71,70,34,54,75,68,47,49,34,47,30,38,21,74,27,47,32,40,37,34,55,60,27,33,38,35,81,39,60,71,39,46,74,89,62,64,49,72,31,43,43,35,40,22,71,39,49,47,67,61,50,68,56,62,76,20,47,45,88,74,44,33,53,65,46,48,75,44,40,43,67,90,47,80,35,37,35,31,43,37,40,40,63,54,50,48,72,79,64,68,47,32,57,56,57,42,73,41,44,73,60,53,50,50,48,27,64,72,34,49,67,60,13,31,21,51,54,64,28,44,43,68,72,62,42,48,21,23,54,52,28,74,48,80,86,64,68,68,59,54,54,51,55,56,50,50,50,50,50,50,52,47,48,52,56,52,50,54,53,61,57,42,79,77,46,62,86,52,68,48,52,75,53,76,46,77,49,76,49,78,48,74,45,76,63,48,73,61,42,68,16,37,38,38,38,31,45,32,42,33,37,36,43,37,39,41,80,74,68,37,34,36,45,31,44,36,41,35,41,37,42,33,43,36,31,51,54,73,44,81,42,46,46,37,37,42,37,36,47,33,43,32,42,36,37,37,40,49,58,91,49,40,35,40,37,36,38,40,34,45,28,45,32,45,38,42,37,57,26,37,33,47,30,66,87,44,73,50,39,37,38,35,70,44,48,32,38,36,39,38,40,38,40,38,41,34,42,54,43,81,63,85,95,46,73,50,66,60,68,52,74,51,78,48,79,49,77,50,71,59,91,75,69,74,42,80,111

Foldseek 3Di:
DEADAPDADQEAEAPDEQFFEEEDFADATEREEYQNQRHAEHEFQAEFFWDYDYPDPPDPPPNDGHFTASYHSANHQAEHEYEYDYPVQHYEYEGEYEHYQEAYEYHAAGHEYHYEYENHEYAYEYAHHHYEYEYAYAYAYAHYEYHYAVYEYHYEYETEAAEYEEAAYHAYEAHYAYHYHHDYAYEYEFANYEYEHPHPAEDEHQEYEHYHLYEYEQEDDPVCQVVLGENYEHAAEYEAAANAAYEYQYLAADLAKGKHWHYFYPAYHHNHDQQVRYDLQFQQQWDWGWDDPDRGTIIITIGGDQCVSLVHFPALNVCVVVVSVVRRVDSVLVNLNRNGRDSLLNNQLSVLVDADDCVQVVVQQVVQLVVQVVVLVVVVVVLLVPLPDQKDKDKDKDKDWDWAPDDSHFAIKTWIKIKMKIKIWGDPHSFKIKIKMKMWMWMWMFGPSYPTKIKIKIKIKIKMKMWGHDVQKIKIKMKMKMKMKIWIWGWNDGRPDIWIKIKIWIKMKIKIKMKMWGWDDPDPDIDIDMDMDMDMDMDIDDIDIDID